Protein AF-0000000070208137 (afdb_homodimer)

Organism: Alternaria alternata (NCBI:txid5599)

Radius of gyration: 23.28 Å; Cα contacts (8 Å, |Δi|>4): 1307; chains: 2; bounding box: 56×71×52 Å

InterPro domains:
  IPR002347 Short-chain dehydrogenase/reductase SDR [PF00106] (5-204)
  IPR002347 Short-chain dehydrogenase/reductase SDR [PR00081] (5-22)
  IPR002347 Short-chain dehydrogenase/reductase SDR [PR00081] (77-88)
  IPR002347 Short-chain dehydrogenase/reductase SDR [PR00081] (140-15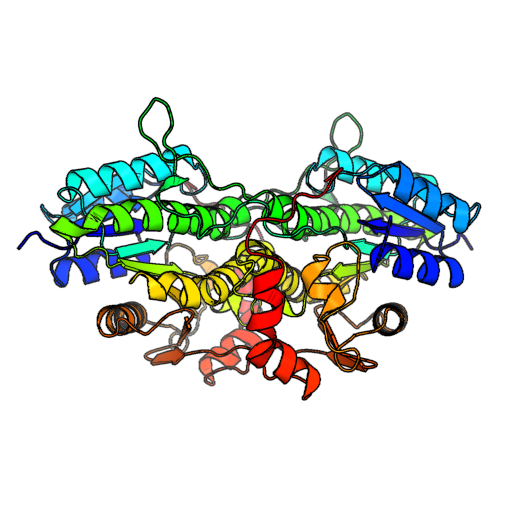6)
  IPR002347 Short-chain dehydrogenase/reductase SDR [PR00081] (166-185)
  IPR002347 Short-chain dehydrogenase/reductase SDR [PR00081] (187-204)
  IPR036291 NAD(P)-binding domain superfamily [SSF51735] (2-246)

Structure (mmCIF, N/CA/C/O backbone):
data_AF-0000000070208137-model_v1
#
loop_
_entity.id
_entity.type
_entity.pdbx_description
1 polymer 'NAD(P)-binding protein'
#
loop_
_atom_site.group_PDB
_atom_site.id
_atom_site.type_symbol
_atom_site.label_atom_id
_atom_site.label_alt_id
_atom_site.label_comp_id
_atom_site.label_asym_id
_atom_site.label_entity_id
_atom_site.label_seq_id
_atom_site.pdbx_PDB_ins_code
_atom_site.Cartn_x
_atom_site.Cartn_y
_atom_site.Cartn_z
_atom_site.occupancy
_atom_site.B_iso_or_equiv
_atom_site.auth_seq_id
_atom_site.auth_comp_id
_atom_site.auth_asym_id
_atom_site.auth_atom_id
_atom_site.pdbx_PDB_model_num
ATOM 1 N N . MET A 1 1 ? -4.75 -36.344 -17.438 1 59.44 1 MET A N 1
ATOM 2 C CA . MET A 1 1 ? -5.328 -35.094 -17 1 59.44 1 MET A CA 1
ATOM 3 C C . MET A 1 1 ? -4.43 -33.906 -17.375 1 59.44 1 MET A C 1
ATOM 5 O O . MET A 1 1 ? -3.211 -34.094 -17.5 1 59.44 1 MET A O 1
ATOM 9 N N . SER A 1 2 ? -5.094 -32.781 -17.875 1 86.31 2 SER A N 1
ATOM 10 C CA . SER A 1 2 ? -4.281 -31.703 -18.422 1 86.31 2 SER A CA 1
ATOM 11 C C . SER A 1 2 ? -3.369 -31.109 -17.359 1 86.31 2 SER A C 1
ATOM 13 O O . SER A 1 2 ? -3.68 -31.156 -16.172 1 86.31 2 SER A O 1
ATOM 15 N N . LYS A 1 3 ? -2.15 -30.859 -17.609 1 95.5 3 LYS A N 1
ATOM 16 C CA . LYS A 1 3 ? -1.151 -30.281 -16.719 1 95.5 3 LYS A CA 1
ATOM 17 C C . LYS A 1 3 ? -1.63 -28.953 -16.141 1 95.5 3 LYS A C 1
ATOM 19 O O . LYS A 1 3 ? -2.252 -28.156 -16.844 1 95.5 3 LYS A O 1
ATOM 24 N N . PRO A 1 4 ? -1.418 -28.812 -14.828 1 97.62 4 PRO A N 1
ATOM 25 C CA . PRO A 1 4 ? -1.749 -27.5 -14.273 1 97.62 4 PRO A CA 1
ATOM 26 C C . PRO A 1 4 ? -0.916 -26.375 -14.883 1 97.62 4 PRO A C 1
ATOM 28 O O . PRO A 1 4 ? 0.202 -26.609 -15.344 1 97.62 4 PRO A O 1
ATOM 31 N N . VAL A 1 5 ? -1.47 -25.156 -14.898 1 98.56 5 VAL A N 1
ATOM 32 C CA . VAL A 1 5 ? -0.863 -24.016 -15.586 1 98.56 5 VAL A CA 1
ATOM 33 C C . VAL A 1 5 ? -0.533 -22.922 -14.578 1 98.56 5 VAL A C 1
ATOM 35 O O . VAL A 1 5 ? -1.357 -22.578 -13.727 1 98.56 5 VAL A O 1
ATOM 38 N N . ALA A 1 6 ? 0.707 -22.375 -14.695 1 98.88 6 ALA A N 1
ATOM 39 C CA . ALA A 1 6 ? 1.165 -21.328 -13.781 1 98.88 6 ALA A CA 1
ATOM 40 C C . ALA A 1 6 ? 1.675 -20.109 -14.555 1 98.88 6 ALA A C 1
ATOM 42 O O . ALA A 1 6 ? 2.275 -20.25 -15.625 1 98.88 6 ALA A O 1
ATOM 43 N N . ILE A 1 7 ? 1.363 -18.938 -14.039 1 98.94 7 ILE A N 1
ATOM 44 C CA . ILE A 1 7 ? 1.983 -17.688 -14.453 1 98.94 7 ILE A CA 1
ATOM 45 C C . ILE A 1 7 ? 2.979 -17.234 -13.391 1 98.94 7 ILE A C 1
ATOM 47 O O . ILE A 1 7 ? 2.67 -17.234 -12.195 1 98.94 7 ILE A O 1
ATOM 51 N N . VAL A 1 8 ? 4.152 -16.891 -13.758 1 98.94 8 VAL A N 1
ATOM 52 C CA . VAL A 1 8 ? 5.121 -16.266 -12.875 1 98.94 8 VAL A CA 1
ATOM 53 C C . VAL A 1 8 ? 5.613 -14.953 -13.492 1 98.94 8 VAL A C 1
ATOM 55 O O . VAL A 1 8 ? 6.191 -14.961 -14.586 1 98.94 8 VAL A O 1
ATOM 58 N N . THR A 1 9 ? 5.355 -13.844 -12.859 1 98.81 9 THR A N 1
ATOM 59 C CA . THR A 1 9 ? 5.855 -12.562 -13.344 1 98.81 9 THR A CA 1
ATOM 60 C C . THR A 1 9 ? 7.234 -12.266 -12.758 1 98.81 9 THR A C 1
ATOM 62 O O . THR A 1 9 ? 7.562 -12.727 -11.664 1 98.81 9 THR A O 1
ATOM 65 N N . GLY A 1 10 ? 7.969 -11.398 -13.484 1 97.56 10 GLY A N 1
ATOM 66 C CA . GLY A 1 10 ? 9.352 -11.203 -13.086 1 97.56 10 GLY A CA 1
ATOM 67 C C . GLY A 1 10 ? 10.156 -12.492 -13.078 1 97.56 10 GLY A C 1
ATOM 68 O O . GLY A 1 10 ? 10.945 -12.734 -12.164 1 97.56 10 GLY A O 1
ATOM 69 N N . ALA A 1 11 ? 9.93 -13.336 -14.031 1 97.81 11 ALA A N 1
ATOM 70 C CA . ALA A 1 11 ? 10.453 -14.695 -13.992 1 97.81 11 ALA A CA 1
ATOM 71 C C . ALA A 1 11 ? 11.75 -14.812 -14.789 1 97.81 11 ALA A C 1
ATOM 73 O O . ALA A 1 11 ? 12.289 -15.906 -14.953 1 97.81 11 ALA A O 1
ATOM 74 N N . GLY A 1 12 ? 12.242 -13.695 -15.281 1 95.31 12 GLY A N 1
ATOM 75 C CA . GLY A 1 12 ? 13.469 -13.727 -16.062 1 95.31 12 GLY A CA 1
ATOM 76 C C . GLY A 1 12 ? 14.719 -13.859 -15.211 1 95.31 12 GLY A C 1
ATOM 77 O O . GLY A 1 12 ? 15.812 -14.047 -15.742 1 95.31 12 GLY A O 1
ATOM 78 N N . SER A 1 13 ? 14.586 -13.758 -13.906 1 91.88 13 SER A N 1
ATOM 79 C CA . SER A 1 13 ? 15.727 -13.859 -13.008 1 91.88 13 SER A CA 1
ATOM 80 C C . SER A 1 13 ? 15.273 -14.023 -11.562 1 91.88 13 SER A C 1
ATOM 82 O O . SER A 1 13 ? 14.07 -14.016 -11.273 1 91.88 13 SER A O 1
ATOM 84 N N . GLY A 1 14 ? 16.172 -14.383 -10.742 1 94.25 14 GLY A N 1
ATOM 85 C CA . GLY A 1 14 ? 15.984 -14.305 -9.297 1 94.25 14 GLY A CA 1
ATOM 86 C C . GLY A 1 14 ? 14.883 -15.219 -8.789 1 94.25 14 GLY A C 1
ATOM 87 O O . GLY A 1 14 ? 14.844 -16.406 -9.141 1 94.25 14 GLY A O 1
ATOM 88 N N . ILE A 1 15 ? 14.086 -14.656 -7.914 1 96.94 15 ILE A N 1
ATOM 89 C CA . ILE A 1 15 ? 13.031 -15.406 -7.234 1 96.94 15 ILE A CA 1
ATOM 90 C C . ILE A 1 15 ? 12.055 -15.961 -8.266 1 96.94 15 ILE A C 1
ATOM 92 O O . ILE A 1 15 ? 11.664 -17.125 -8.195 1 96.94 15 ILE A O 1
ATOM 96 N N . GLY A 1 16 ? 11.68 -15.125 -9.234 1 98.06 16 GLY A N 1
ATOM 97 C CA . GLY A 1 16 ? 10.742 -15.562 -10.258 1 98.06 16 GLY A CA 1
ATOM 98 C C . GLY A 1 16 ? 11.234 -16.75 -11.055 1 98.06 16 GLY A C 1
ATOM 99 O O . GLY A 1 16 ? 10.484 -17.703 -11.289 1 98.06 16 GLY A O 1
ATOM 100 N N . GLU A 1 17 ? 12.492 -16.672 -11.477 1 97.94 17 GLU A N 1
ATOM 101 C CA . GLU A 1 17 ? 13.078 -17.797 -12.211 1 97.94 17 GLU A CA 1
ATOM 102 C C . GLU A 1 17 ? 13.109 -19.062 -11.359 1 97.94 17 GLU A C 1
ATOM 104 O O . GLU A 1 17 ? 12.797 -20.156 -11.852 1 97.94 17 GLU A O 1
ATOM 109 N N . ALA A 1 18 ? 13.445 -18.922 -10.102 1 97.94 18 ALA A N 1
ATOM 110 C CA . ALA A 1 18 ? 13.5 -20.062 -9.188 1 97.94 18 ALA A CA 1
ATOM 111 C C . ALA A 1 18 ? 12.125 -20.703 -9.031 1 97.94 18 ALA A C 1
ATOM 113 O O . ALA A 1 18 ? 12 -21.938 -9.078 1 97.94 18 ALA A O 1
ATOM 114 N N . VAL A 1 19 ? 11.109 -19.922 -8.883 1 98.75 19 VAL A N 1
ATOM 115 C CA . VAL A 1 19 ? 9.758 -20.438 -8.688 1 98.75 19 VAL A CA 1
ATOM 116 C C . VAL A 1 19 ? 9.258 -21.078 -9.977 1 98.75 19 VAL A C 1
ATOM 118 O O . VAL A 1 19 ? 8.656 -22.156 -9.945 1 98.75 19 VAL A O 1
ATOM 121 N N . ALA A 1 20 ? 9.516 -20.422 -11.102 1 98.81 20 ALA A N 1
ATOM 122 C CA . ALA A 1 20 ? 9.125 -21 -12.391 1 98.81 20 ALA A CA 1
ATOM 123 C C . ALA A 1 20 ? 9.75 -22.375 -12.586 1 98.81 20 ALA A C 1
ATOM 125 O O . ALA A 1 20 ? 9.07 -23.328 -12.977 1 98.81 20 ALA A O 1
ATOM 126 N N . THR A 1 21 ? 11.008 -22.469 -12.32 1 98.75 21 THR A N 1
ATOM 127 C CA . THR A 1 21 ? 11.734 -23.719 -12.445 1 98.75 21 THR A CA 1
ATOM 128 C C . THR A 1 21 ? 11.156 -24.781 -11.508 1 98.75 21 THR A C 1
ATOM 130 O O . THR A 1 21 ? 10.969 -25.922 -11.906 1 98.75 21 THR A O 1
ATOM 133 N N . HIS A 1 22 ? 10.891 -24.375 -10.289 1 98.81 22 HIS A N 1
ATOM 134 C CA . HIS A 1 22 ? 10.344 -25.281 -9.281 1 98.81 22 HIS A CA 1
ATOM 135 C C . HIS A 1 22 ? 8.977 -25.812 -9.711 1 98.81 22 HIS A C 1
ATOM 137 O O . HIS A 1 22 ? 8.727 -27.016 -9.648 1 98.81 22 HIS A O 1
ATOM 143 N N . LEU A 1 23 ? 8.086 -24.938 -10.172 1 98.81 23 LEU A N 1
ATOM 144 C CA . LEU A 1 23 ? 6.754 -25.328 -10.609 1 98.81 23 LEU A CA 1
ATOM 145 C C . LEU A 1 23 ? 6.836 -26.266 -11.82 1 98.81 23 LEU A C 1
ATOM 147 O O . LEU A 1 23 ? 6.086 -27.234 -11.914 1 98.81 23 LEU A O 1
ATOM 151 N N . TYR A 1 24 ? 7.723 -25.953 -12.758 1 98.75 24 TYR A N 1
ATOM 152 C CA . TYR A 1 24 ? 7.934 -26.812 -13.914 1 98.75 24 TYR A CA 1
ATOM 153 C C . TYR A 1 24 ? 8.32 -28.219 -13.477 1 98.75 24 TYR A C 1
ATOM 155 O O . TYR A 1 24 ? 7.789 -29.203 -14 1 98.75 24 TYR A O 1
ATOM 163 N N . SER A 1 25 ? 9.188 -28.297 -12.523 1 98.44 25 SER A N 1
ATOM 164 C CA . SER A 1 25 ? 9.641 -29.594 -12.016 1 98.44 25 SER A CA 1
ATOM 165 C C . SER A 1 25 ? 8.5 -30.359 -11.359 1 98.44 25 SER A C 1
ATOM 167 O O . SER A 1 25 ? 8.562 -31.578 -11.234 1 98.44 25 SER A O 1
ATOM 169 N N . LYS A 1 26 ? 7.488 -29.719 -10.977 1 98.06 26 LYS A N 1
ATOM 170 C CA . LYS A 1 26 ? 6.34 -30.328 -10.32 1 98.06 26 LYS A CA 1
ATOM 171 C C . LYS A 1 26 ? 5.25 -30.672 -11.328 1 98.06 26 LYS A C 1
ATOM 173 O O . LYS A 1 26 ? 4.16 -31.109 -10.953 1 98.06 26 LYS A O 1
ATOM 178 N N . GLY A 1 27 ? 5.559 -30.359 -12.602 1 97.88 27 GLY A N 1
ATOM 179 C CA . GLY A 1 27 ? 4.664 -30.828 -13.648 1 97.88 27 GLY A CA 1
ATOM 180 C C . GLY A 1 27 ? 3.77 -29.734 -14.195 1 97.88 27 GLY A C 1
ATOM 181 O O . GLY A 1 27 ? 2.846 -30 -14.969 1 97.88 27 GLY A O 1
ATOM 182 N N . TYR A 1 28 ? 4 -28.5 -13.82 1 98.5 28 TYR A N 1
ATOM 183 C CA . TYR A 1 28 ? 3.193 -27.391 -14.328 1 98.5 28 TYR A CA 1
ATOM 184 C C . TYR A 1 28 ? 3.625 -27.016 -15.742 1 98.5 28 TYR A C 1
ATOM 186 O O . TYR A 1 28 ? 4.809 -27.109 -16.078 1 98.5 28 TYR A O 1
ATOM 194 N N . LYS A 1 29 ? 2.662 -26.594 -16.547 1 98.56 29 LYS A N 1
ATOM 195 C CA . LYS A 1 29 ? 2.967 -25.641 -17.609 1 98.56 29 LYS A CA 1
ATOM 196 C C . LYS A 1 29 ? 3.195 -24.234 -17.062 1 98.56 29 LYS A C 1
ATOM 198 O O . LYS A 1 29 ? 2.42 -23.766 -16.219 1 98.56 29 LYS A O 1
ATOM 203 N N . VAL A 1 30 ? 4.262 -23.625 -17.5 1 98.88 30 VAL A N 1
ATOM 204 C CA . VAL A 1 30 ? 4.613 -22.359 -16.844 1 98.88 30 VAL A CA 1
ATOM 205 C C . VAL A 1 30 ? 4.758 -21.266 -17.891 1 98.88 30 VAL A C 1
ATOM 207 O O . VAL A 1 30 ? 5.449 -21.438 -18.891 1 98.88 30 VAL A O 1
ATOM 210 N N . VAL A 1 31 ? 4.078 -20.141 -17.703 1 98.94 31 VAL A N 1
ATOM 211 C CA . VAL A 1 31 ? 4.285 -18.938 -18.516 1 98.94 31 VAL A CA 1
ATOM 212 C C . VAL A 1 31 ? 5.27 -18 -17.797 1 98.94 31 VAL A C 1
ATOM 214 O O . VAL A 1 31 ? 4.984 -17.5 -16.719 1 98.94 31 VAL A O 1
ATOM 217 N N . ILE A 1 32 ? 6.391 -17.797 -18.453 1 98.81 32 ILE A N 1
ATOM 218 C CA . ILE A 1 32 ? 7.414 -16.875 -18 1 98.81 32 ILE A CA 1
ATOM 219 C C . ILE A 1 32 ? 7.066 -15.453 -18.453 1 98.81 32 ILE A C 1
ATOM 221 O O . ILE A 1 32 ? 7.129 -15.141 -19.641 1 98.81 32 ILE A O 1
ATOM 225 N N . ALA A 1 33 ? 6.699 -14.625 -17.531 1 98.81 33 ALA A N 1
ATOM 226 C CA . ALA A 1 33 ? 6.367 -13.234 -17.844 1 98.81 33 ALA A CA 1
ATOM 227 C C . ALA A 1 33 ? 7.434 -12.281 -17.312 1 98.81 33 ALA A C 1
ATOM 229 O O . ALA A 1 33 ? 7.785 -12.328 -16.125 1 98.81 33 ALA A O 1
ATOM 230 N N . ASP A 1 34 ? 7.93 -11.453 -18.109 1 97.62 34 ASP A N 1
ATOM 231 C CA . ASP A 1 34 ? 8.969 -10.492 -17.75 1 97.62 34 ASP A CA 1
ATOM 232 C C . ASP A 1 34 ? 9 -9.328 -18.719 1 97.62 34 ASP A C 1
ATOM 234 O O . ASP A 1 34 ? 8.5 -9.438 -19.844 1 97.62 34 ASP A O 1
ATOM 238 N N . LEU A 1 35 ? 9.539 -8.281 -18.234 1 96.06 35 LEU A N 1
ATOM 239 C CA . LEU A 1 35 ? 9.688 -7.109 -19.094 1 96.06 35 LEU A CA 1
ATOM 240 C C . LEU A 1 35 ? 10.797 -7.316 -20.125 1 96.06 35 LEU A C 1
ATOM 242 O O . LEU A 1 35 ? 10.711 -6.84 -21.25 1 96.06 35 LEU A O 1
ATOM 246 N N . ASN A 1 36 ? 11.836 -7.977 -19.719 1 95.12 36 ASN A N 1
ATOM 247 C CA . ASN A 1 36 ? 13.008 -8.188 -20.562 1 95.12 36 ASN A CA 1
ATOM 248 C C . ASN A 1 36 ? 12.867 -9.453 -21.406 1 95.12 36 ASN A C 1
ATOM 250 O O . ASN A 1 36 ? 12.891 -10.562 -20.875 1 95.12 36 ASN A O 1
ATOM 254 N N . PRO A 1 37 ? 12.781 -9.25 -22.688 1 96.75 37 PRO A N 1
ATOM 255 C CA . PRO A 1 37 ? 12.562 -10.43 -23.531 1 96.75 37 PRO A CA 1
ATOM 256 C C . PRO A 1 37 ? 13.758 -11.391 -23.531 1 96.75 37 PRO A C 1
ATOM 258 O O . PRO A 1 37 ? 13.578 -12.609 -23.562 1 96.75 37 PRO A O 1
ATOM 261 N N . SER A 1 38 ? 14.953 -10.883 -23.453 1 96.94 38 SER A N 1
ATOM 262 C CA . SER A 1 38 ? 16.141 -11.734 -23.5 1 96.94 38 SER A CA 1
ATOM 263 C C . SER A 1 38 ? 16.188 -12.68 -22.312 1 96.94 38 SER A C 1
ATOM 265 O O . SER A 1 38 ? 16.359 -13.891 -22.469 1 96.94 38 SER A O 1
ATOM 267 N N . SER A 1 39 ? 16 -12.18 -21.141 1 95.69 39 SER A N 1
ATOM 268 C CA . SER A 1 39 ? 16.047 -13 -19.938 1 95.69 39 SER A CA 1
ATOM 269 C C . SER A 1 39 ? 14.859 -13.945 -19.859 1 95.69 39 SER A C 1
ATOM 271 O O . SER A 1 39 ? 15.008 -15.117 -19.484 1 95.69 39 SER A O 1
ATOM 273 N N . GLY A 1 40 ? 13.703 -13.484 -20.25 1 97.5 40 GLY A N 1
ATOM 274 C CA . GLY A 1 40 ? 12.508 -14.312 -20.219 1 97.5 40 GLY A CA 1
ATOM 275 C C . GLY A 1 40 ? 12.57 -15.484 -21.188 1 97.5 40 GLY A C 1
ATOM 276 O O . GLY A 1 40 ? 12.219 -16.609 -20.812 1 97.5 40 GLY A O 1
ATOM 277 N N . GLU A 1 41 ? 13.023 -15.211 -22.391 1 98.06 41 GLU A N 1
ATOM 278 C CA . GLU A 1 41 ? 13.148 -16.266 -23.391 1 98.06 41 GLU A CA 1
ATOM 279 C C . GLU A 1 41 ? 14.188 -17.297 -22.984 1 98.06 41 GLU A C 1
ATOM 281 O O . GLU A 1 41 ? 14 -18.5 -23.203 1 98.06 41 GLU A O 1
ATOM 286 N N . ARG A 1 42 ? 15.25 -16.812 -22.406 1 98 42 ARG A N 1
ATOM 287 C CA . ARG A 1 42 ? 16.281 -17.719 -21.906 1 98 42 ARG A CA 1
ATOM 288 C C . ARG A 1 42 ? 15.703 -18.703 -20.891 1 98 42 ARG A C 1
ATOM 290 O O . ARG A 1 42 ? 15.938 -19.906 -20.984 1 98 42 ARG A O 1
ATOM 297 N N . VAL A 1 43 ? 14.938 -18.203 -19.953 1 98.31 43 VAL A N 1
ATOM 298 C CA . VAL A 1 43 ? 14.367 -19.047 -18.906 1 98.31 43 VAL A CA 1
ATOM 299 C C . VAL A 1 43 ? 13.375 -20.031 -19.516 1 98.31 43 VAL A C 1
ATOM 301 O O . VAL A 1 43 ? 13.414 -21.219 -19.219 1 98.31 43 VAL A O 1
ATOM 304 N N . ALA A 1 44 ? 12.477 -19.578 -20.375 1 98.56 44 ALA A N 1
ATOM 305 C CA . ALA A 1 44 ? 11.492 -20.453 -21 1 98.56 44 ALA A CA 1
ATOM 306 C C . ALA A 1 44 ? 12.172 -21.562 -21.781 1 98.56 44 ALA A C 1
ATOM 308 O O . ALA A 1 44 ? 11.789 -22.734 -21.688 1 98.56 44 ALA A O 1
ATOM 309 N N . ALA A 1 45 ? 13.195 -21.219 -22.531 1 98.25 45 ALA A N 1
ATOM 310 C CA . ALA A 1 45 ? 13.922 -22.188 -23.344 1 98.25 45 ALA A CA 1
ATOM 311 C C . ALA A 1 45 ? 14.617 -23.234 -22.469 1 98.25 45 ALA A C 1
ATOM 313 O O . ALA A 1 45 ? 14.68 -24.406 -22.828 1 98.25 45 ALA A O 1
ATOM 314 N N . SER A 1 46 ? 15.086 -22.781 -21.359 1 98.31 46 SER A N 1
ATOM 315 C CA . SER A 1 46 ? 15.828 -23.672 -20.484 1 98.31 46 SER A CA 1
ATOM 316 C C . SER A 1 46 ? 14.898 -24.688 -19.812 1 98.31 46 SER A C 1
ATOM 318 O O . SER A 1 46 ? 15.336 -25.766 -19.438 1 98.31 46 SER A O 1
ATOM 320 N N . LEU A 1 47 ? 13.695 -24.422 -19.562 1 98.06 47 LEU A N 1
ATOM 321 C CA . LEU A 1 47 ? 12.75 -25.312 -18.891 1 98.06 47 LEU A CA 1
ATOM 322 C C . LEU A 1 47 ? 12.242 -26.391 -19.844 1 98.06 47 LEU A C 1
ATOM 324 O O . LEU A 1 47 ? 12.242 -27.578 -19.5 1 98.06 47 LEU A O 1
ATOM 328 N N . GLY A 1 48 ? 11.789 -25.969 -21.094 1 97 48 GLY A N 1
ATOM 329 C CA . GLY A 1 48 ? 11.344 -26.969 -22.047 1 97 48 GLY A CA 1
ATOM 330 C C . GLY A 1 48 ? 10.016 -26.625 -22.688 1 97 48 GLY A C 1
ATOM 331 O O . GLY A 1 48 ? 9.578 -25.469 -22.656 1 97 48 GLY A O 1
ATOM 332 N N . PRO A 1 49 ? 9.336 -27.562 -23.266 1 96.44 49 PRO A N 1
ATOM 333 C CA . PRO A 1 49 ? 8.195 -27.328 -24.156 1 96.44 49 PRO A CA 1
ATOM 334 C C . PRO A 1 49 ? 6.949 -26.859 -23.391 1 96.44 49 PRO A C 1
ATOM 336 O O . PRO A 1 49 ? 6.047 -26.266 -23.984 1 96.44 49 PRO A O 1
ATOM 339 N N . ASP A 1 50 ? 6.953 -27.203 -22.094 1 97.94 50 ASP A N 1
ATOM 340 C CA . ASP A 1 50 ? 5.793 -26.812 -21.312 1 97.94 50 ASP A CA 1
ATOM 341 C C . ASP A 1 50 ? 6.016 -25.453 -20.656 1 97.94 50 ASP A C 1
ATOM 343 O O . ASP A 1 50 ? 5.383 -25.141 -19.641 1 97.94 50 ASP A O 1
ATOM 347 N N . ALA A 1 51 ? 6.945 -24.688 -21.188 1 98.75 51 ALA A N 1
ATOM 348 C CA . ALA A 1 51 ? 7.184 -23.312 -20.75 1 98.75 51 ALA A CA 1
ATOM 349 C C . ALA A 1 51 ? 7.188 -22.359 -21.938 1 98.75 51 ALA A C 1
ATOM 351 O O . ALA A 1 51 ? 7.754 -22.656 -23 1 98.75 51 ALA A O 1
ATOM 352 N N . ILE A 1 52 ? 6.496 -21.219 -21.797 1 98.75 52 ILE A N 1
ATOM 353 C CA . ILE A 1 52 ? 6.527 -20.203 -22.828 1 98.75 52 ILE A CA 1
ATOM 354 C C . ILE A 1 52 ? 6.824 -18.844 -22.219 1 98.75 52 ILE A C 1
ATOM 356 O O . ILE A 1 52 ? 6.621 -18.641 -21.016 1 98.75 52 ILE A O 1
ATOM 360 N N . PHE A 1 53 ? 7.367 -17.984 -23.016 1 98.75 53 PHE A N 1
ATOM 361 C CA . PHE A 1 53 ? 7.633 -16.609 -22.594 1 98.75 53 PHE A CA 1
ATOM 362 C C . PHE A 1 53 ? 6.559 -15.664 -23.125 1 98.75 53 PHE A C 1
ATOM 364 O O . PHE A 1 53 ? 6.09 -15.82 -24.25 1 98.75 53 PHE A O 1
ATOM 371 N N . HIS A 1 54 ? 6.121 -14.773 -22.344 1 98.81 54 HIS A N 1
ATOM 372 C CA . HIS A 1 54 ? 5.254 -13.664 -22.719 1 98.81 54 HIS A CA 1
ATOM 373 C C . HIS A 1 54 ? 5.773 -12.344 -22.156 1 98.81 54 HIS A C 1
ATOM 375 O O . HIS A 1 54 ? 5.836 -12.164 -20.938 1 98.81 54 HIS A O 1
ATOM 381 N N . GLN A 1 55 ? 6.23 -11.438 -23.016 1 98.69 55 GLN A N 1
ATOM 382 C CA . GLN A 1 55 ? 6.695 -10.141 -22.547 1 98.69 55 GLN A CA 1
ATOM 383 C C . GLN A 1 55 ? 5.566 -9.359 -21.875 1 98.69 55 GLN A C 1
ATOM 385 O O . GLN A 1 55 ? 4.496 -9.172 -22.453 1 98.69 55 GLN A O 1
ATOM 390 N N . THR A 1 56 ? 5.848 -8.938 -20.656 1 98.5 56 THR A N 1
ATOM 391 C CA . THR A 1 56 ? 4.781 -8.312 -19.891 1 98.5 56 THR A CA 1
ATOM 392 C C . THR A 1 56 ? 5.316 -7.137 -19.078 1 98.5 56 THR A C 1
ATOM 394 O O . THR A 1 56 ? 6.336 -7.258 -18.391 1 98.5 56 THR A O 1
ATOM 397 N N . ASP A 1 57 ? 4.711 -6.012 -19.203 1 98.5 57 ASP A N 1
ATOM 398 C CA . ASP A 1 57 ? 4.809 -4.902 -18.25 1 98.5 57 ASP A CA 1
ATOM 399 C C . ASP A 1 57 ? 3.641 -4.914 -17.266 1 98.5 57 ASP A C 1
ATOM 401 O O . ASP A 1 57 ? 2.529 -4.508 -17.609 1 98.5 57 ASP A O 1
ATOM 405 N N . VAL A 1 58 ? 3.914 -5.332 -16.031 1 98.25 58 VAL A N 1
ATOM 406 C CA . VAL A 1 58 ? 2.824 -5.547 -15.086 1 98.25 58 VAL A CA 1
ATOM 407 C C . VAL A 1 58 ? 2.219 -4.207 -14.688 1 98.25 58 VAL A C 1
ATOM 409 O O . VAL A 1 58 ? 1.133 -4.16 -14.102 1 98.25 58 VAL A O 1
ATOM 412 N N . SER A 1 59 ? 2.916 -3.074 -14.961 1 97.75 59 SER A N 1
ATOM 413 C CA . SER A 1 59 ? 2.35 -1.762 -14.672 1 97.75 59 SER A CA 1
ATOM 414 C C . SER A 1 59 ? 1.347 -1.345 -15.742 1 97.75 59 SER A C 1
ATOM 416 O O . SER A 1 59 ? 0.626 -0.359 -15.578 1 97.75 59 SER A O 1
ATOM 418 N N . SER A 1 60 ? 1.322 -2 -16.875 1 98.5 60 SER A N 1
ATOM 419 C CA . SER A 1 60 ? 0.315 -1.828 -17.906 1 98.5 60 SER A CA 1
ATOM 420 C C . SER A 1 60 ? -0.799 -2.861 -17.781 1 98.5 60 SER A C 1
ATOM 422 O O . SER A 1 60 ? -0.571 -4.055 -17.969 1 98.5 60 SER A O 1
ATOM 424 N N . TYR A 1 61 ? -1.995 -2.4 -17.547 1 98.44 61 TYR A N 1
ATOM 425 C CA . TYR A 1 61 ? -3.098 -3.338 -17.391 1 98.44 61 TYR A CA 1
ATOM 426 C C . TYR A 1 61 ? -3.32 -4.152 -18.656 1 98.44 61 TYR A C 1
ATOM 428 O O . TYR A 1 61 ? -3.543 -5.363 -18.594 1 98.44 61 TYR A O 1
ATOM 436 N N . LYS A 1 62 ? -3.303 -3.471 -19.75 1 98.44 62 LYS A N 1
ATOM 437 C CA . LYS A 1 62 ? -3.508 -4.172 -21 1 98.44 62 LYS A CA 1
ATOM 438 C C . LYS A 1 62 ? -2.473 -5.277 -21.188 1 98.44 62 LYS A C 1
ATOM 440 O O . LYS A 1 62 ? -2.811 -6.391 -21.609 1 98.44 62 LYS A O 1
ATOM 445 N N . SER A 1 63 ? -1.214 -4.977 -20.891 1 98.69 63 SER A N 1
ATOM 446 C CA . SER A 1 63 ? -0.143 -5.961 -21 1 98.69 63 SER A CA 1
ATOM 447 C C . SER A 1 63 ? -0.413 -7.168 -20.109 1 98.69 63 SER A C 1
ATOM 449 O O . SER A 1 63 ? -0.242 -8.312 -20.531 1 98.69 63 SER A O 1
ATOM 451 N N . GLN A 1 64 ? -0.903 -7.008 -18.953 1 98.56 64 GLN A N 1
ATOM 452 C CA . GLN A 1 64 ? -1.189 -8.086 -18.016 1 98.56 64 GLN A CA 1
ATOM 453 C C . GLN A 1 64 ? -2.408 -8.891 -18.469 1 98.56 64 GLN A C 1
ATOM 455 O O . GLN A 1 64 ? -2.418 -10.117 -18.359 1 98.56 64 GLN A O 1
ATOM 460 N N . ALA A 1 65 ? -3.424 -8.117 -18.859 1 98.81 65 ALA A N 1
ATOM 461 C CA . ALA A 1 65 ? -4.629 -8.797 -19.328 1 98.81 65 ALA A CA 1
ATOM 462 C C . ALA A 1 65 ? -4.312 -9.75 -20.469 1 98.81 65 ALA A C 1
ATOM 464 O O . ALA A 1 65 ? -4.84 -10.859 -20.531 1 98.81 65 ALA A O 1
ATOM 465 N N . GLN A 1 66 ? -3.463 -9.328 -21.344 1 98.81 66 GLN A N 1
ATOM 466 C CA . GLN A 1 66 ? -3.047 -10.172 -22.469 1 98.81 66 GLN A CA 1
ATOM 467 C C . GLN A 1 66 ? -2.27 -11.391 -21.984 1 98.81 66 GLN A C 1
ATOM 469 O O . GLN A 1 66 ? -2.428 -12.484 -22.516 1 98.81 66 GLN A O 1
ATOM 474 N N . LEU A 1 67 ? -1.423 -11.203 -21.016 1 98.88 67 LEU A N 1
ATOM 475 C CA . LEU A 1 67 ? -0.676 -12.305 -20.406 1 98.88 67 LEU A CA 1
ATOM 476 C C . LEU A 1 67 ? -1.62 -13.383 -19.875 1 98.88 67 LEU A C 1
ATOM 478 O O . LEU A 1 67 ? -1.455 -14.562 -20.188 1 98.88 67 LEU A O 1
ATOM 482 N N . PHE A 1 68 ? -2.609 -12.992 -19.094 1 98.88 68 PHE A N 1
ATOM 483 C CA . PHE A 1 68 ? -3.514 -13.945 -18.453 1 98.88 68 PHE A CA 1
ATOM 484 C C . PHE A 1 68 ? -4.375 -14.656 -19.5 1 98.88 68 PHE A C 1
ATOM 486 O O . PHE A 1 68 ? -4.609 -15.859 -19.391 1 98.88 68 PHE A O 1
ATOM 493 N N . LYS A 1 69 ? -4.844 -13.867 -20.453 1 98.75 69 LYS A N 1
ATOM 494 C CA . LYS A 1 69 ? -5.629 -14.477 -21.531 1 98.75 69 LYS A CA 1
ATOM 495 C C . LYS A 1 69 ? -4.812 -15.531 -22.266 1 98.75 69 LYS A C 1
ATOM 497 O O . LYS A 1 69 ? -5.289 -16.656 -22.484 1 98.75 69 LYS A O 1
ATOM 502 N N . ARG A 1 70 ? -3.607 -15.18 -22.641 1 98.69 70 ARG A N 1
ATOM 503 C CA . ARG A 1 70 ? -2.748 -16.109 -23.359 1 98.69 70 ARG A CA 1
ATOM 504 C C . ARG A 1 70 ? -2.457 -17.359 -22.516 1 98.69 70 ARG A C 1
ATOM 506 O O . ARG A 1 70 ? -2.508 -18.484 -23.016 1 98.69 70 ARG A O 1
ATOM 513 N N . ALA A 1 71 ? -2.119 -17.156 -21.281 1 98.75 71 ALA A N 1
ATOM 514 C CA . ALA A 1 71 ? -1.819 -18.266 -20.391 1 98.75 71 ALA A CA 1
ATOM 515 C C . ALA A 1 71 ? -3.002 -19.234 -20.297 1 98.75 71 ALA A C 1
ATOM 517 O O . ALA A 1 71 ? -2.828 -20.453 -20.391 1 98.75 71 ALA A O 1
ATOM 518 N N . TYR A 1 72 ? -4.18 -18.656 -20.125 1 98.12 72 TYR A N 1
ATOM 519 C CA . TYR A 1 72 ? -5.41 -19.422 -20 1 98.12 72 TYR A CA 1
ATOM 520 C C . TYR A 1 72 ? -5.664 -20.25 -21.25 1 98.12 72 TYR A C 1
ATOM 522 O O . TYR A 1 72 ? -5.891 -21.469 -21.172 1 98.12 72 TYR A O 1
ATOM 530 N N . GLU A 1 73 ? -5.566 -19.625 -22.406 1 97.69 73 GLU A N 1
ATOM 531 C CA . GLU A 1 73 ? -5.82 -20.297 -23.688 1 97.69 73 GLU A CA 1
ATOM 532 C C . GLU A 1 73 ? -4.742 -21.328 -23.984 1 97.69 73 GLU A C 1
ATOM 534 O O . GLU A 1 73 ? -5.047 -22.469 -24.344 1 97.69 73 GLU A O 1
ATOM 539 N N . TRP A 1 74 ? -3.51 -20.922 -23.766 1 97.81 74 TRP A N 1
ATOM 540 C CA . TRP A 1 74 ? -2.389 -21.828 -24 1 97.81 74 TRP A CA 1
ATOM 541 C C . TRP A 1 74 ? -2.451 -23.031 -23.078 1 97.81 74 TRP A C 1
ATOM 543 O O . TRP A 1 74 ? -2.057 -24.141 -23.453 1 97.81 74 TRP A O 1
ATOM 553 N N . GLY A 1 75 ? -2.955 -22.844 -21.875 1 96.75 75 GLY A N 1
ATOM 554 C CA . GLY A 1 75 ? -3.016 -23.891 -20.859 1 96.75 75 GLY A CA 1
ATOM 555 C C . GLY A 1 75 ? -4.203 -24.812 -21.031 1 96.75 75 GLY A C 1
ATOM 556 O O . GLY A 1 75 ? -4.441 -25.688 -20.188 1 96.75 75 GLY A O 1
ATOM 557 N N . GLY A 1 76 ? -4.988 -24.672 -22.125 1 95.81 76 GLY A N 1
ATOM 558 C CA . GLY A 1 76 ? -6.172 -25.5 -22.312 1 95.81 76 GLY A CA 1
ATOM 559 C C . GLY A 1 76 ? -7.371 -25.016 -21.531 1 95.81 76 GLY A C 1
ATOM 560 O O . GLY A 1 76 ? -8.102 -25.812 -20.938 1 95.81 76 GLY A O 1
ATOM 561 N N . ASN A 1 77 ? -7.496 -23.703 -21.469 1 96 77 ASN A N 1
ATOM 562 C CA . ASN A 1 77 ? -8.594 -23.031 -20.766 1 96 77 ASN A CA 1
ATOM 563 C C . ASN A 1 77 ? -8.594 -23.359 -19.281 1 96 77 ASN A C 1
ATOM 565 O O . ASN A 1 77 ? -9.625 -23.75 -18.719 1 96 77 ASN A O 1
ATOM 569 N N . ARG A 1 78 ? -7.32 -23.188 -18.781 1 96.25 78 ARG A N 1
ATOM 570 C CA . ARG A 1 78 ? -7.137 -23.422 -17.344 1 96.25 78 ARG A CA 1
ATOM 571 C C . ARG A 1 78 ? -6.035 -22.531 -16.781 1 96.25 78 ARG A C 1
ATOM 573 O O . ARG A 1 78 ? -5.102 -22.172 -17.5 1 96.25 78 ARG A O 1
ATOM 580 N N . LEU A 1 79 ? -6.195 -22.188 -15.609 1 98.19 79 LEU A N 1
ATOM 581 C CA . LEU A 1 79 ? -5.195 -21.484 -14.812 1 98.19 79 LEU A CA 1
ATOM 582 C C . LEU A 1 79 ? -5.262 -21.922 -13.352 1 98.19 79 LEU A C 1
ATOM 584 O O . LEU A 1 79 ? -6.336 -21.906 -12.75 1 98.19 79 LEU A O 1
ATOM 588 N N . ASP A 1 80 ? -4.039 -22.297 -12.773 1 98.25 80 ASP A N 1
ATOM 589 C CA . ASP A 1 80 ? -4.062 -22.938 -11.469 1 98.25 80 ASP A CA 1
ATOM 590 C C . ASP A 1 80 ? -3.211 -22.172 -10.461 1 98.25 80 ASP A C 1
ATOM 592 O O . ASP A 1 80 ? -3.4 -22.312 -9.25 1 98.25 80 ASP A O 1
ATOM 596 N N . PHE A 1 81 ? -2.223 -21.453 -10.961 1 98.81 81 PHE A N 1
ATOM 597 C CA . PHE A 1 81 ? -1.259 -20.812 -10.07 1 98.81 81 PHE A CA 1
ATOM 598 C C . PHE A 1 81 ? -0.768 -19.484 -10.664 1 98.81 81 PHE A C 1
ATOM 600 O O . PHE A 1 81 ? -0.552 -19.391 -11.875 1 98.81 81 PHE A O 1
ATOM 607 N N . CYS A 1 82 ? -0.684 -18.484 -9.883 1 98.94 82 CYS A N 1
ATOM 608 C CA . CYS A 1 82 ? -0.068 -17.219 -10.273 1 98.94 82 CYS A CA 1
ATOM 609 C C . CYS A 1 82 ? 0.881 -16.719 -9.195 1 98.94 82 CYS A C 1
ATOM 611 O O . CYS A 1 82 ? 0.483 -16.547 -8.039 1 98.94 82 CYS A O 1
ATOM 613 N N . HIS A 1 83 ? 2.102 -16.562 -9.555 1 98.94 83 HIS A N 1
ATOM 614 C CA . HIS A 1 83 ? 3.066 -15.883 -8.703 1 98.94 83 HIS A CA 1
ATOM 615 C C . HIS A 1 83 ? 3.309 -14.453 -9.172 1 98.94 83 HIS A C 1
ATOM 617 O O . HIS A 1 83 ? 4.086 -14.227 -10.102 1 98.94 83 HIS A O 1
ATOM 623 N N . ALA A 1 84 ? 2.648 -13.523 -8.523 1 98.88 84 ALA A N 1
ATOM 624 C CA . ALA A 1 84 ? 2.895 -12.102 -8.766 1 98.88 84 ALA A CA 1
ATOM 625 C C . ALA A 1 84 ? 4.191 -11.648 -8.102 1 98.88 84 ALA A C 1
ATOM 627 O O . ALA A 1 84 ? 4.18 -11.172 -6.961 1 98.88 84 ALA A O 1
ATOM 628 N N . ASN A 1 85 ? 5.27 -11.719 -8.852 1 98.5 85 ASN A N 1
ATOM 629 C CA . ASN A 1 85 ? 6.605 -11.578 -8.273 1 98.5 85 ASN A CA 1
ATOM 630 C C . ASN A 1 85 ? 7.312 -10.336 -8.805 1 98.5 85 ASN A C 1
ATOM 632 O O . ASN A 1 85 ? 8.242 -9.828 -8.172 1 98.5 85 ASN A O 1
ATOM 636 N N . ALA A 1 86 ? 6.914 -9.836 -9.961 1 96.94 86 ALA A N 1
ATOM 637 C CA . ALA A 1 86 ? 7.578 -8.672 -10.539 1 96.94 86 ALA A CA 1
ATOM 638 C C . ALA A 1 86 ? 7.605 -7.512 -9.555 1 96.94 86 ALA A C 1
ATOM 640 O O . ALA A 1 86 ? 6.613 -7.25 -8.867 1 96.94 86 ALA A O 1
ATOM 641 N N . GLY A 1 87 ? 8.68 -6.875 -9.438 1 94.75 87 GLY A N 1
ATOM 642 C CA . GLY A 1 87 ? 8.844 -5.746 -8.531 1 94.75 87 GLY A CA 1
ATOM 643 C C . GLY A 1 87 ? 10.062 -4.906 -8.844 1 94.75 87 GLY A C 1
ATOM 644 O O . GLY A 1 87 ? 11 -5.375 -9.492 1 94.75 87 GLY A O 1
ATOM 645 N N . ILE A 1 88 ? 10.039 -3.686 -8.391 1 93.88 88 ILE A N 1
ATOM 646 C CA . ILE A 1 88 ? 11.164 -2.773 -8.57 1 93.88 88 ILE A CA 1
ATOM 647 C C . ILE A 1 88 ? 11.367 -1.957 -7.297 1 93.88 88 ILE A C 1
ATOM 649 O O . ILE A 1 88 ? 10.484 -1.896 -6.441 1 93.88 88 ILE A O 1
ATOM 653 N N . ASP A 1 89 ? 12.586 -1.382 -7.188 1 93.88 89 ASP A N 1
ATOM 654 C CA . ASP A 1 89 ? 12.867 -0.433 -6.113 1 93.88 89 ASP A CA 1
ATOM 655 C C . ASP A 1 89 ? 12.352 0.96 -6.465 1 93.88 89 ASP A C 1
ATOM 657 O O . ASP A 1 89 ? 11.719 1.15 -7.504 1 93.88 89 ASP A O 1
ATOM 661 N N . ASP A 1 90 ? 12.547 1.873 -5.516 1 94.69 90 ASP A N 1
ATOM 662 C CA . ASP A 1 90 ? 12.117 3.246 -5.762 1 94.69 90 ASP A CA 1
ATOM 663 C C . ASP A 1 90 ? 12.805 3.822 -6.996 1 94.69 90 ASP A C 1
ATOM 665 O O . ASP A 1 90 ? 14.016 3.672 -7.172 1 94.69 90 ASP A O 1
ATOM 669 N N . ARG A 1 91 ? 12.008 4.461 -7.832 1 94 91 ARG A N 1
ATOM 670 C CA . ARG A 1 91 ? 12.547 5.031 -9.062 1 94 91 ARG A CA 1
ATOM 671 C C . ARG A 1 91 ? 12.922 6.496 -8.875 1 94 91 ARG A C 1
ATOM 673 O O . ARG A 1 91 ? 13.602 7.086 -9.719 1 94 91 ARG A O 1
ATOM 680 N N . GLN A 1 92 ? 12.445 7.066 -7.883 1 95.31 92 GLN A N 1
ATOM 681 C CA . GLN A 1 92 ? 12.844 8.391 -7.43 1 95.31 92 GLN A CA 1
ATOM 682 C C . GLN A 1 92 ? 12.914 8.461 -5.906 1 95.31 92 GLN A C 1
ATOM 684 O O . GLN A 1 92 ? 12.055 7.906 -5.219 1 95.31 92 GLN A O 1
ATOM 689 N N . ASN A 1 93 ? 13.938 9.133 -5.449 1 94.31 93 ASN A N 1
ATOM 690 C CA . ASN A 1 93 ? 14.133 9.297 -4.012 1 94.31 93 ASN A CA 1
ATOM 691 C C . ASN A 1 93 ? 13.203 10.359 -3.438 1 94.31 93 ASN A C 1
ATOM 693 O O . ASN A 1 93 ? 13.273 11.531 -3.82 1 94.31 93 ASN A O 1
ATOM 697 N N . ILE A 1 94 ? 12.344 10.023 -2.498 1 96.88 94 ILE A N 1
ATOM 698 C CA . ILE A 1 94 ? 11.398 10.969 -1.894 1 96.88 94 ILE A CA 1
ATOM 699 C C . ILE A 1 94 ? 12.164 11.977 -1.038 1 96.88 94 ILE A C 1
ATOM 701 O O . ILE A 1 94 ? 11.641 13.047 -0.724 1 96.88 94 ILE A O 1
ATOM 705 N N . PHE A 1 95 ? 13.383 11.625 -0.7 1 96.56 95 PHE A N 1
ATOM 706 C CA . PHE A 1 95 ? 14.234 12.5 0.108 1 96.56 95 PHE A CA 1
ATOM 707 C C . PHE A 1 95 ? 15.109 13.367 -0.777 1 96.56 95 PHE A C 1
ATOM 709 O O . PHE A 1 95 ? 16.109 13.938 -0.31 1 96.56 95 PHE A O 1
ATOM 716 N N . GLU A 1 96 ? 14.836 13.43 -1.998 1 94.31 96 GLU A N 1
ATOM 717 C CA . GLU A 1 96 ? 15.672 14.172 -2.936 1 94.31 96 GLU A CA 1
ATOM 718 C C . GLU A 1 96 ? 16.094 15.516 -2.352 1 94.31 96 GLU A C 1
ATOM 720 O O . GLU A 1 96 ? 15.297 16.203 -1.713 1 94.31 96 GLU A O 1
ATOM 725 N N . ASP A 1 97 ? 17.297 15.859 -2.65 1 93.81 97 ASP A N 1
ATOM 726 C CA . ASP A 1 97 ? 17.859 17.125 -2.146 1 93.81 97 ASP A CA 1
ATOM 727 C C . ASP A 1 97 ? 17.109 18.312 -2.73 1 93.81 97 ASP A C 1
ATOM 729 O O . ASP A 1 97 ? 16.609 18.25 -3.857 1 93.81 97 ASP A O 1
ATOM 733 N N . MET A 1 98 ? 17.203 19.391 -2.008 1 93.69 98 MET A N 1
ATOM 734 C CA . MET A 1 98 ? 16.469 20.594 -2.367 1 93.69 98 MET A CA 1
ATOM 735 C C . MET A 1 98 ? 16.906 21.109 -3.736 1 93.69 98 MET A C 1
ATOM 737 O O . MET A 1 98 ? 16.094 21.625 -4.5 1 93.69 98 MET A O 1
ATOM 741 N N . ASP A 1 99 ? 18.141 20.906 -4.078 1 93.69 99 ASP A N 1
ATOM 742 C CA . ASP A 1 99 ? 18.688 21.453 -5.32 1 93.69 99 ASP A CA 1
ATOM 743 C C . ASP A 1 99 ? 18.188 20.672 -6.531 1 93.69 99 ASP A C 1
ATOM 745 O O . ASP A 1 99 ? 18.297 21.125 -7.668 1 93.69 99 ASP A O 1
ATOM 749 N N . LYS A 1 100 ? 17.625 19.516 -6.305 1 93.94 100 LYS A N 1
ATOM 750 C CA . LYS A 1 100 ? 17.125 18.672 -7.395 1 93.94 100 LYS A CA 1
ATOM 751 C C . LYS A 1 100 ? 15.625 18.844 -7.582 1 93.94 100 LYS A C 1
ATOM 753 O O . LYS A 1 100 ? 15.047 18.328 -8.531 1 93.94 100 LYS A O 1
ATOM 758 N N . GLU A 1 101 ? 15 19.562 -6.613 1 95.38 101 GLU A N 1
ATOM 759 C CA . GLU A 1 101 ? 13.562 19.797 -6.691 1 95.38 101 GLU A CA 1
ATOM 760 C C . GLU A 1 101 ? 13.227 20.828 -7.758 1 95.38 101 GLU A C 1
ATOM 762 O O . GLU A 1 101 ? 13.836 21.891 -7.809 1 95.38 101 GLU A O 1
ATOM 767 N N . GLU A 1 102 ? 12.281 20.453 -8.609 1 96.5 102 GLU A N 1
ATOM 768 C CA . GLU A 1 102 ? 11.969 21.312 -9.75 1 96.5 102 GLU A CA 1
ATOM 769 C C . GLU A 1 102 ? 10.484 21.688 -9.773 1 96.5 102 GLU A C 1
ATOM 771 O O . GLU A 1 102 ? 9.648 20.953 -9.234 1 96.5 102 GLU A O 1
ATOM 776 N N . VAL A 1 103 ? 10.172 22.828 -10.375 1 97.69 103 VAL A N 1
ATOM 777 C CA . VAL A 1 103 ? 8.805 23.266 -10.625 1 97.69 103 VAL A CA 1
ATOM 778 C C . VAL A 1 103 ? 8.562 23.375 -12.125 1 97.69 103 VAL A C 1
ATOM 780 O O . VAL A 1 103 ? 9.508 23.547 -12.898 1 97.69 103 VAL A O 1
ATOM 783 N N . ASP A 1 104 ? 7.301 23.203 -12.531 1 97.56 104 ASP A N 1
ATOM 784 C CA . ASP A 1 104 ? 6.961 23.312 -13.953 1 97.56 104 ASP A CA 1
ATOM 785 C C . ASP A 1 104 ? 6.75 24.781 -14.336 1 97.56 104 ASP A C 1
ATOM 787 O O . ASP A 1 104 ? 7.094 25.688 -13.578 1 97.56 104 ASP A O 1
ATOM 791 N N . GLU A 1 105 ? 6.246 25 -15.523 1 96.69 105 GLU A N 1
ATOM 792 C CA . GLU A 1 105 ? 6.098 26.328 -16.078 1 96.69 105 GLU A CA 1
ATOM 793 C C . GLU A 1 105 ? 5.09 27.156 -15.273 1 96.69 105 GLU A C 1
ATOM 795 O O . GLU A 1 105 ? 5.145 28.391 -15.273 1 96.69 105 GLU A O 1
ATOM 800 N N . GLU A 1 106 ? 4.207 26.531 -14.547 1 96.38 106 GLU A N 1
ATOM 801 C CA . GLU A 1 106 ? 3.188 27.203 -13.75 1 96.38 106 GLU A CA 1
ATOM 802 C C . GLU A 1 106 ? 3.635 27.375 -12.305 1 96.38 106 GLU A C 1
ATOM 804 O O . GLU A 1 106 ? 2.863 27.828 -11.453 1 96.38 106 GLU A O 1
ATOM 809 N N . GLY A 1 107 ? 4.852 26.922 -12.023 1 97.31 107 GLY A N 1
ATOM 810 C CA . GLY A 1 107 ? 5.387 27.047 -10.672 1 97.31 107 GLY A CA 1
ATOM 811 C C . GLY A 1 107 ? 4.93 25.922 -9.758 1 97.31 107 GLY A C 1
ATOM 812 O O . GLY A 1 107 ? 5.031 26.031 -8.531 1 97.31 107 GLY A O 1
ATOM 813 N N . LEU A 1 108 ? 4.383 24.969 -10.312 1 98.38 108 LEU A N 1
ATOM 814 C CA . LEU A 1 108 ? 3.967 23.812 -9.523 1 98.38 108 LEU A CA 1
ATOM 815 C C . LEU A 1 108 ? 5.09 22.797 -9.422 1 98.38 108 LEU A C 1
ATOM 817 O O . LEU A 1 108 ? 5.785 22.531 -10.406 1 98.38 108 LEU A O 1
ATOM 821 N N . VAL A 1 109 ? 5.309 22.281 -8.242 1 98.31 109 VAL A N 1
ATOM 822 C CA . VAL A 1 109 ? 6.324 21.25 -8.008 1 98.31 109 VAL A CA 1
ATOM 823 C C . VAL A 1 109 ? 6.082 20.062 -8.938 1 98.31 109 VAL A C 1
ATOM 825 O O . VAL A 1 109 ? 4.941 19.625 -9.117 1 98.31 109 VAL A O 1
ATOM 828 N N . LYS A 1 110 ? 7.125 19.547 -9.539 1 98.38 110 LYS A N 1
ATOM 829 C CA . LYS A 1 110 ? 6.988 18.375 -10.406 1 98.38 110 LYS A CA 1
ATOM 830 C C . LYS A 1 110 ? 6.668 17.125 -9.594 1 98.38 110 LYS A C 1
ATOM 832 O O . LYS A 1 110 ? 7.188 16.938 -8.492 1 98.38 110 LYS A O 1
ATOM 837 N N . LYS A 1 111 ? 5.984 16.328 -10.227 1 98.06 111 LYS A N 1
ATOM 838 C CA . LYS A 1 111 ? 5.418 15.141 -9.578 1 98.06 111 LYS A CA 1
ATOM 839 C C . LYS A 1 111 ? 6.508 14.141 -9.219 1 98.06 111 LYS A C 1
ATOM 841 O O . LYS A 1 111 ? 7.445 13.93 -9.992 1 98.06 111 LYS A O 1
ATOM 846 N N . LEU A 1 112 ? 6.367 13.508 -8.023 1 98.19 112 LEU A N 1
ATOM 847 C CA . LEU A 1 112 ? 7.215 12.383 -7.637 1 98.19 112 LEU A CA 1
ATOM 848 C C . LEU A 1 112 ? 6.949 11.172 -8.523 1 98.19 112 LEU A C 1
ATOM 850 O O . LEU A 1 112 ? 5.793 10.828 -8.781 1 98.19 112 LEU A O 1
ATOM 854 N N . ASN A 1 113 ? 8.023 10.562 -9.039 1 97.88 113 ASN A N 1
ATOM 855 C CA . ASN A 1 113 ? 7.867 9.312 -9.781 1 97.88 113 ASN A CA 1
ATOM 856 C C . ASN A 1 113 ? 7.453 8.164 -8.867 1 97.88 113 ASN A C 1
ATOM 858 O O . ASN A 1 113 ? 8.234 7.723 -8.023 1 97.88 113 ASN A O 1
ATOM 862 N N . THR A 1 114 ? 6.234 7.66 -9.062 1 97.5 114 THR A N 1
ATOM 863 C CA . THR A 1 114 ? 5.73 6.586 -8.211 1 97.5 114 THR A CA 1
ATOM 864 C C . THR A 1 114 ? 5.516 5.312 -9.023 1 97.5 114 THR A C 1
ATOM 866 O O . THR A 1 114 ? 4.582 4.547 -8.75 1 97.5 114 THR A O 1
ATOM 869 N N . LYS A 1 115 ? 6.27 5.078 -10.016 1 97.19 115 LYS A N 1
ATOM 870 C CA . LYS A 1 115 ? 6.195 3.867 -10.828 1 97.19 115 LYS A CA 1
ATOM 871 C C . LYS A 1 115 ? 6.27 2.617 -9.953 1 97.19 115 LYS A C 1
ATOM 873 O O . LYS A 1 115 ? 5.645 1.601 -10.258 1 97.19 115 LYS A O 1
ATOM 878 N N . THR A 1 116 ? 6.988 2.676 -8.852 1 97.56 116 THR A N 1
ATOM 879 C CA . THR A 1 116 ? 7.105 1.577 -7.902 1 97.56 116 THR A CA 1
ATOM 880 C C . THR A 1 116 ? 5.73 1.104 -7.449 1 97.56 116 THR A C 1
ATOM 882 O O . THR A 1 116 ? 5.492 -0.099 -7.316 1 97.56 116 THR A O 1
ATOM 885 N N . MET A 1 117 ? 4.785 2.033 -7.211 1 98.31 117 MET A N 1
ATOM 886 C CA . MET A 1 117 ? 3.434 1.684 -6.793 1 98.31 117 MET A CA 1
ATOM 887 C C . MET A 1 117 ? 2.693 0.945 -7.902 1 98.31 117 MET A C 1
ATOM 889 O O . MET A 1 117 ? 1.954 -0.004 -7.637 1 98.31 117 MET A O 1
ATOM 893 N N . GLU A 1 118 ? 2.902 1.369 -9.109 1 98.12 118 GLU A N 1
ATOM 894 C CA . GLU A 1 118 ? 2.232 0.758 -10.25 1 98.12 118 GLU A CA 1
ATOM 895 C C . GLU A 1 118 ? 2.678 -0.689 -10.445 1 98.12 118 GLU A C 1
ATOM 897 O O . GLU A 1 118 ? 1.858 -1.562 -10.742 1 98.12 118 GLU A O 1
ATOM 902 N N . VAL A 1 119 ? 3.896 -0.921 -10.234 1 98.12 119 VAL A N 1
ATOM 903 C CA . VAL A 1 119 ? 4.473 -2.236 -10.492 1 98.12 119 VAL A CA 1
ATOM 904 C C . VAL A 1 119 ? 4.23 -3.15 -9.289 1 98.12 119 VAL A C 1
ATOM 906 O O . VAL A 1 119 ? 3.629 -4.219 -9.43 1 98.12 119 VAL A O 1
ATOM 909 N N . ASN A 1 120 ? 4.633 -2.666 -8.086 1 98.62 120 ASN A N 1
ATOM 910 C CA . ASN A 1 120 ? 4.746 -3.535 -6.922 1 98.62 120 ASN A CA 1
ATOM 911 C C . ASN A 1 120 ? 3.383 -3.789 -6.281 1 98.62 120 ASN A C 1
ATOM 913 O O . ASN A 1 120 ? 3.205 -4.777 -5.562 1 98.62 120 ASN A O 1
ATOM 917 N N . LEU A 1 121 ? 2.453 -2.859 -6.48 1 98.81 121 LEU A N 1
ATOM 918 C CA . LEU A 1 121 ? 1.2 -2.992 -5.742 1 98.81 121 LEU A CA 1
ATOM 919 C C . LEU A 1 121 ? 0.013 -3.053 -6.699 1 98.81 121 LEU A C 1
ATOM 921 O O . LEU A 1 121 ? -0.724 -4.043 -6.715 1 98.81 121 LEU A O 1
ATOM 925 N N . GLU A 1 122 ? -0.134 -2.031 -7.523 1 98.5 122 GLU A N 1
ATOM 926 C CA . GLU A 1 122 ? -1.245 -2.029 -8.469 1 98.5 122 GLU A CA 1
ATOM 927 C C . GLU A 1 122 ? -1.177 -3.236 -9.406 1 98.5 122 GLU A C 1
ATOM 929 O O . GLU A 1 122 ? -2.201 -3.848 -9.711 1 98.5 122 GLU A O 1
ATOM 934 N N . GLY A 1 123 ? 0.025 -3.512 -9.883 1 98.75 123 GLY A N 1
ATOM 935 C CA . GLY A 1 123 ? 0.207 -4.691 -10.719 1 98.75 123 GLY A CA 1
ATOM 936 C C . GLY A 1 123 ? -0.244 -5.973 -10.039 1 98.75 123 GLY A C 1
ATOM 937 O O . GLY A 1 123 ? -0.86 -6.832 -10.672 1 98.75 123 GLY A O 1
ATOM 938 N N . VAL A 1 124 ? -0.008 -6.109 -8.773 1 98.88 124 VAL A N 1
ATOM 939 C CA . VAL A 1 124 ? -0.387 -7.285 -8 1 98.88 124 VAL A CA 1
ATOM 940 C C . VAL A 1 124 ? -1.905 -7.336 -7.84 1 98.88 124 VAL A C 1
ATOM 942 O O . VAL A 1 124 ? -2.52 -8.391 -8.016 1 98.88 124 VAL A O 1
ATOM 945 N N . MET A 1 125 ? -2.527 -6.211 -7.52 1 98.88 125 MET A N 1
ATOM 946 C CA . MET A 1 125 ? -3.973 -6.129 -7.336 1 98.88 125 MET A CA 1
ATOM 947 C C . MET A 1 125 ? -4.707 -6.52 -8.617 1 98.88 125 MET A C 1
ATOM 949 O O . MET A 1 125 ? -5.637 -7.324 -8.578 1 98.88 125 MET A O 1
ATOM 953 N N . GLN A 1 126 ? -4.281 -5.953 -9.711 1 98.88 126 GLN A N 1
ATOM 954 C CA . GLN A 1 126 ? -4.883 -6.273 -11 1 98.88 126 GLN A CA 1
ATOM 955 C C . GLN A 1 126 ? -4.617 -7.73 -11.383 1 98.88 126 GLN A C 1
ATOM 957 O O . GLN A 1 126 ? -5.465 -8.375 -12 1 98.88 126 GLN A O 1
ATOM 962 N N . GLY A 1 127 ? -3.396 -8.219 -11.039 1 98.88 127 GLY A N 1
ATOM 963 C CA . GLY A 1 127 ? -3.098 -9.625 -11.258 1 98.88 127 GLY A CA 1
ATOM 964 C C . GLY A 1 127 ? -4.062 -10.562 -10.555 1 98.88 127 GLY A C 1
ATOM 965 O O . GLY A 1 127 ? -4.512 -11.555 -11.133 1 98.88 127 GLY A O 1
ATOM 966 N N . LEU A 1 128 ? -4.355 -10.242 -9.297 1 98.88 128 LEU A N 1
ATOM 967 C CA . LEU A 1 128 ? -5.312 -11.039 -8.539 1 98.88 128 LEU A CA 1
ATOM 968 C C . LEU A 1 128 ? -6.695 -10.992 -9.18 1 98.88 128 LEU A C 1
ATOM 970 O O . LEU A 1 128 ? -7.387 -12.008 -9.242 1 98.88 128 LEU A O 1
ATOM 974 N N . TRP A 1 129 ? -7.098 -9.797 -9.633 1 98.75 129 TRP A N 1
ATOM 975 C CA . TRP A 1 129 ? -8.359 -9.578 -10.328 1 98.75 129 TRP A CA 1
ATOM 976 C C . TRP A 1 129 ? -8.461 -10.461 -11.57 1 98.75 129 TRP A C 1
ATOM 978 O O . TRP A 1 129 ? -9.453 -11.164 -11.758 1 98.75 129 TRP A O 1
ATOM 988 N N . LEU A 1 130 ? -7.449 -10.469 -12.352 1 98.88 130 LEU A N 1
ATOM 989 C CA . LEU A 1 130 ? -7.383 -11.266 -13.578 1 98.88 130 LEU A CA 1
ATOM 990 C C . LEU A 1 130 ? -7.34 -12.758 -13.25 1 98.88 130 LEU A C 1
ATOM 992 O O . LEU A 1 130 ? -8.023 -13.555 -13.891 1 98.88 130 LEU A O 1
ATOM 996 N N . PHE A 1 131 ? -6.539 -13.102 -12.258 1 98.88 131 PHE A N 1
ATOM 997 C CA . PHE A 1 131 ? -6.402 -14.5 -11.859 1 98.88 131 PHE A CA 1
ATOM 998 C C . PHE A 1 131 ? -7.754 -15.086 -11.461 1 98.88 131 PHE A C 1
ATOM 1000 O O . PHE A 1 131 ? -8.125 -16.172 -11.914 1 98.88 131 PHE A O 1
ATOM 1007 N N . LYS A 1 132 ? -8.461 -14.328 -10.625 1 98.31 132 LYS A N 1
ATOM 1008 C CA . LYS A 1 132 ? -9.797 -14.75 -10.203 1 98.31 132 LYS A CA 1
ATOM 1009 C C . LYS A 1 132 ? -10.688 -15.047 -11.406 1 98.31 132 LYS A C 1
ATOM 1011 O O . LYS A 1 132 ? -11.375 -16.078 -11.438 1 98.31 132 LYS A O 1
ATOM 1016 N N . TYR A 1 133 ? -10.68 -14.18 -12.375 1 98.31 133 TYR A N 1
ATOM 1017 C CA . TYR A 1 133 ? -11.539 -14.32 -13.547 1 98.31 133 TYR A CA 1
ATOM 1018 C C . TYR A 1 133 ? -11.281 -15.641 -14.258 1 98.31 133 TYR A C 1
ATOM 1020 O O . TYR A 1 133 ? -12.219 -16.391 -14.539 1 98.31 133 TYR A O 1
ATOM 1028 N N . TYR A 1 134 ? -10.078 -15.977 -14.445 1 98.25 134 TYR A N 1
ATOM 1029 C CA . TYR A 1 134 ? -9.742 -17.125 -15.273 1 98.25 134 TYR A CA 1
ATOM 1030 C C . TYR A 1 134 ? -9.828 -18.422 -14.469 1 98.25 134 TYR A C 1
ATOM 1032 O O . TYR A 1 134 ? -10.18 -19.469 -15.016 1 98.25 134 TYR A O 1
ATOM 1040 N N . VAL A 1 135 ? -9.547 -18.375 -13.172 1 97.94 135 VAL A N 1
ATOM 1041 C CA . VAL A 1 135 ? -9.695 -19.562 -12.336 1 97.94 135 VAL A CA 1
ATOM 1042 C C . VAL A 1 135 ? -11.164 -19.969 -12.266 1 97.94 135 VAL A C 1
ATOM 1044 O O . VAL A 1 135 ? -11.5 -21.141 -12.383 1 97.94 135 VAL A O 1
ATOM 1047 N N . ARG A 1 136 ? -11.992 -18.953 -12.125 1 96.94 136 ARG A N 1
ATOM 1048 C CA . ARG A 1 136 ? -13.43 -19.203 -12.086 1 96.94 136 ARG A CA 1
ATOM 1049 C C . ARG A 1 136 ? -13.898 -19.906 -13.352 1 96.94 136 ARG A C 1
ATOM 1051 O O . ARG A 1 136 ? -14.859 -20.688 -13.312 1 96.94 136 ARG A O 1
ATOM 1058 N N . ARG A 1 137 ? -13.211 -19.734 -14.398 1 96.31 137 ARG A N 1
ATOM 1059 C CA . ARG A 1 137 ? -13.594 -20.266 -15.695 1 96.31 137 ARG A CA 1
ATOM 1060 C C . ARG A 1 137 ? -12.789 -21.531 -16.031 1 96.31 137 ARG A C 1
ATOM 1062 O O . ARG A 1 137 ? -12.844 -22.031 -17.141 1 96.31 137 ARG A O 1
ATOM 1069 N N . SER A 1 138 ? -12.039 -21.969 -15.031 1 95.62 138 SER A N 1
ATOM 1070 C CA . SER A 1 138 ? -11.227 -23.172 -15.18 1 95.62 138 SER A CA 1
ATOM 1071 C C . SER A 1 138 ? -11.898 -24.375 -14.531 1 95.62 138 SER A C 1
ATOM 1073 O O . SER A 1 138 ? -11.242 -25.375 -14.258 1 95.62 138 SER A O 1
ATOM 1075 N N . LYS A 1 139 ? -13.109 -24.391 -14.289 1 90.75 139 LYS A N 1
ATOM 1076 C CA . LYS A 1 139 ? -13.812 -25.422 -13.531 1 90.75 139 LYS A CA 1
ATOM 1077 C C . LYS A 1 139 ? -13.672 -26.797 -14.211 1 90.75 139 LYS A C 1
ATOM 1079 O O . LYS A 1 139 ? -13.352 -27.781 -13.555 1 90.75 139 LYS A O 1
ATOM 1084 N N . GLU A 1 140 ? -13.891 -26.875 -15.461 1 86.06 140 GLU A N 1
ATOM 1085 C CA . GLU A 1 140 ? -13.859 -28.141 -16.172 1 86.06 140 GLU A CA 1
ATOM 1086 C C . GLU A 1 140 ? -12.445 -28.719 -16.234 1 86.06 140 GLU A C 1
ATOM 1088 O O . GLU A 1 140 ? -12.234 -29.891 -15.969 1 86.06 140 GLU A O 1
ATOM 1093 N N . ALA A 1 141 ? -11.477 -27.859 -16.438 1 82.69 141 ALA A N 1
ATOM 1094 C CA . ALA A 1 141 ? -10.109 -28.312 -16.672 1 82.69 141 ALA A CA 1
ATOM 1095 C C . ALA A 1 141 ? -9.305 -28.359 -15.375 1 82.69 141 ALA A C 1
ATOM 1097 O O . ALA A 1 141 ? -8.43 -29.219 -15.211 1 82.69 141 ALA A O 1
ATOM 1098 N N . GLY A 1 142 ? -9.602 -27.516 -14.406 1 78.12 142 GLY A N 1
ATOM 1099 C CA . GLY A 1 142 ? -8.75 -27.359 -13.234 1 78.12 142 GLY A CA 1
ATOM 1100 C C . GLY A 1 142 ? -9.523 -27.391 -11.93 1 78.12 142 GLY A C 1
ATOM 1101 O O . GLY A 1 142 ? -8.969 -27.094 -10.867 1 78.12 142 GLY A O 1
ATOM 1102 N N . GLY A 1 143 ? -10.859 -27.656 -12.008 1 86.06 143 GLY A N 1
ATOM 1103 C CA . GLY A 1 143 ? -11.68 -27.75 -10.812 1 86.06 143 GLY A CA 1
ATOM 1104 C C . GLY A 1 143 ? -12.047 -26.391 -10.234 1 86.06 143 GLY A C 1
ATOM 1105 O O . GLY A 1 143 ? -12.711 -26.312 -9.195 1 86.06 143 GLY A O 1
ATOM 1106 N N . GLY A 1 144 ? -11.609 -25.344 -10.898 1 90.56 144 GLY A N 1
ATOM 1107 C CA . GLY A 1 144 ? -11.93 -24 -10.445 1 90.56 144 GLY A CA 1
ATOM 1108 C C . GLY A 1 144 ? -11.188 -23.609 -9.18 1 90.56 144 GLY A C 1
ATOM 1109 O O . GLY A 1 144 ? -11.68 -22.797 -8.398 1 90.56 144 GLY A O 1
ATOM 1110 N N . LYS A 1 145 ? -10.062 -24.281 -8.93 1 95.31 145 LYS A N 1
ATOM 1111 C CA . LYS A 1 145 ? -9.211 -23.969 -7.785 1 95.31 145 LYS A CA 1
ATOM 1112 C C . LYS A 1 145 ? -7.918 -23.281 -8.234 1 95.31 145 LYS A C 1
ATOM 1114 O O . LYS A 1 145 ? -7.402 -23.562 -9.312 1 95.31 145 LYS A O 1
ATOM 1119 N N . GLY A 1 146 ? -7.488 -22.344 -7.48 1 97.88 146 GLY A N 1
ATOM 1120 C CA . GLY A 1 146 ? -6.281 -21.625 -7.844 1 97.88 146 GLY A CA 1
ATOM 1121 C C . GLY A 1 146 ? -5.516 -21.094 -6.645 1 97.88 146 GLY A C 1
ATOM 1122 O O . GLY A 1 146 ? -6.102 -20.859 -5.582 1 97.88 146 GLY A O 1
ATOM 1123 N N . LYS A 1 147 ? -4.195 -21 -6.758 1 98.69 147 LYS A N 1
ATOM 1124 C CA . LYS A 1 147 ? -3.322 -20.469 -5.719 1 98.69 147 LYS A CA 1
ATOM 1125 C C . LYS A 1 147 ? -2.59 -19.219 -6.203 1 98.69 147 LYS A C 1
ATOM 1127 O O . LYS A 1 147 ? -1.864 -19.266 -7.199 1 98.69 147 LYS A O 1
ATOM 1132 N N . PHE A 1 148 ? -2.898 -18.125 -5.598 1 98.88 148 PHE A N 1
ATOM 1133 C CA . PHE A 1 148 ? -2.25 -16.844 -5.879 1 98.88 148 PHE A CA 1
ATOM 1134 C C . PHE A 1 148 ? -1.205 -16.531 -4.816 1 98.88 148 PHE A C 1
ATOM 1136 O O . PHE A 1 148 ? -1.505 -16.531 -3.621 1 98.88 148 PHE A O 1
ATOM 1143 N N . VAL A 1 149 ? 0.052 -16.297 -5.23 1 98.94 149 VAL A N 1
ATOM 1144 C CA . VAL A 1 149 ? 1.141 -15.922 -4.336 1 98.94 149 VAL A CA 1
ATOM 1145 C C . VAL A 1 149 ? 1.745 -14.594 -4.797 1 98.94 149 VAL A C 1
ATOM 1147 O O . VAL A 1 149 ? 2.09 -14.438 -5.973 1 98.94 149 VAL A O 1
ATOM 1150 N N . ALA A 1 150 ? 1.804 -13.656 -3.922 1 98.88 150 ALA A N 1
ATOM 1151 C CA . ALA A 1 150 ? 2.453 -12.383 -4.215 1 98.88 150 ALA A CA 1
ATOM 1152 C C . ALA A 1 150 ? 3.762 -12.242 -3.439 1 98.88 150 ALA A C 1
ATOM 1154 O O . ALA A 1 150 ? 3.863 -12.695 -2.299 1 98.88 150 ALA A O 1
ATOM 1155 N N . THR A 1 151 ? 4.707 -11.609 -4.086 1 98.5 151 THR A N 1
ATOM 1156 C CA . THR A 1 151 ? 5.965 -11.336 -3.398 1 98.5 151 THR A CA 1
ATOM 1157 C C . THR A 1 151 ? 5.934 -9.953 -2.752 1 98.5 151 THR A C 1
ATOM 1159 O O . THR A 1 151 ? 5.953 -8.938 -3.447 1 98.5 151 THR A O 1
ATOM 1162 N N . SER A 1 152 ? 5.816 -9.945 -1.53 1 98.12 152 SER A N 1
ATOM 1163 C CA . SER A 1 152 ? 6.098 -8.734 -0.766 1 98.12 152 SER A CA 1
ATOM 1164 C C . SER A 1 152 ? 7.582 -8.625 -0.431 1 98.12 152 SER A C 1
ATOM 1166 O O . SER A 1 152 ? 8.43 -8.602 -1.329 1 98.12 152 SER A O 1
ATOM 1168 N N . SER A 1 153 ? 7.926 -8.414 0.814 1 95.5 153 SER A N 1
ATOM 1169 C CA . SER A 1 153 ? 9.281 -8.273 1.334 1 95.5 153 SER A CA 1
ATOM 1170 C C . SER A 1 153 ? 9.289 -8.227 2.859 1 95.5 153 SER A C 1
ATOM 1172 O O . SER A 1 153 ? 8.25 -7.992 3.482 1 95.5 153 SER A O 1
ATOM 1174 N N . ALA A 1 154 ? 10.484 -8.586 3.395 1 94.62 154 ALA A N 1
ATOM 1175 C CA . ALA A 1 154 ? 10.656 -8.227 4.801 1 94.62 154 ALA A CA 1
ATOM 1176 C C . ALA A 1 154 ? 10.328 -6.754 5.035 1 94.62 154 ALA A C 1
ATOM 1178 O O . ALA A 1 154 ? 9.828 -6.387 6.102 1 94.62 154 ALA A O 1
ATOM 1179 N N . ALA A 1 155 ? 10.477 -5.973 4.023 1 94.44 155 ALA A N 1
ATOM 1180 C CA . ALA A 1 155 ? 10.156 -4.551 4.086 1 94.44 155 ALA A CA 1
ATOM 1181 C C . ALA A 1 155 ? 8.641 -4.336 4.145 1 94.44 155 ALA A C 1
ATOM 1183 O O . ALA A 1 155 ? 8.18 -3.217 4.375 1 94.44 155 ALA A O 1
ATOM 1184 N N . GLY A 1 156 ? 7.863 -5.297 3.943 1 97.31 156 GLY A N 1
ATOM 1185 C CA . GLY A 1 156 ? 6.426 -5.242 4.133 1 97.31 156 GLY A CA 1
ATOM 1186 C C . GLY A 1 156 ? 6 -5.5 5.566 1 97.31 156 GLY A C 1
ATOM 1187 O O . GLY A 1 156 ? 4.824 -5.352 5.91 1 97.31 156 GLY A O 1
ATOM 1188 N N . LEU A 1 157 ? 7.02 -5.883 6.43 1 96.5 157 LEU A N 1
ATOM 1189 C CA . LEU A 1 157 ? 6.773 -6.191 7.836 1 96.5 157 LEU A CA 1
ATOM 1190 C C . LEU A 1 157 ? 7.508 -5.211 8.742 1 96.5 157 LEU A C 1
ATOM 1192 O O . LEU A 1 157 ? 7.008 -4.855 9.812 1 96.5 157 LEU A O 1
ATOM 1196 N N . TYR A 1 158 ? 8.781 -4.699 8.414 1 94 158 TYR A N 1
ATOM 1197 C CA . TYR A 1 158 ? 9.641 -3.904 9.289 1 94 158 TYR A CA 1
ATOM 1198 C C . TYR A 1 158 ? 9.938 -2.545 8.664 1 94 158 TYR A C 1
ATOM 1200 O O . TYR A 1 158 ? 10.531 -1.679 9.305 1 94 158 TYR A O 1
ATOM 1208 N N . SER A 1 159 ? 9.859 -2.152 7.633 1 91.38 159 SER A N 1
ATOM 1209 C CA . SER A 1 159 ? 10.102 -0.978 6.801 1 91.38 159 SER A CA 1
ATOM 1210 C C . SER A 1 159 ? 11.562 -0.884 6.383 1 91.38 159 SER A C 1
ATOM 1212 O O . SER A 1 159 ? 12.445 -1.36 7.098 1 91.38 159 SER A O 1
ATOM 1214 N N . MET A 1 160 ? 11.805 -0.352 5.355 1 93.62 160 MET A N 1
ATOM 1215 C CA . MET A 1 160 ? 13.109 -0.026 4.789 1 93.62 160 MET A CA 1
ATOM 1216 C C . MET A 1 160 ? 13.234 1.473 4.543 1 93.62 160 MET A C 1
ATOM 1218 O O . MET A 1 160 ? 12.617 2.008 3.619 1 93.62 160 MET A O 1
ATOM 1222 N N . ILE A 1 161 ? 14.141 2.148 5.266 1 94.5 161 ILE A N 1
ATOM 1223 C CA . ILE A 1 161 ? 14.18 3.607 5.258 1 94.5 161 ILE A CA 1
ATOM 1224 C C . ILE A 1 161 ? 14.836 4.098 3.969 1 94.5 161 ILE A C 1
ATOM 1226 O O . ILE A 1 161 ? 14.664 5.254 3.58 1 94.5 161 ILE A O 1
ATOM 1230 N N . GLN A 1 162 ? 15.578 3.234 3.264 1 93.38 162 GLN A N 1
ATOM 1231 C CA . GLN A 1 162 ? 16.266 3.619 2.035 1 93.38 162 GLN A CA 1
ATOM 1232 C C . GLN A 1 162 ? 15.297 3.645 0.852 1 93.38 162 GLN A C 1
ATOM 1234 O O . GLN A 1 162 ? 15.586 4.258 -0.177 1 93.38 162 GLN A O 1
ATOM 1239 N N . CYS A 1 163 ? 14.125 2.957 0.996 1 95.31 163 CYS A N 1
ATOM 1240 C CA . CYS A 1 163 ? 13.164 2.824 -0.096 1 95.31 163 CYS A CA 1
ATOM 1241 C C . CYS A 1 163 ? 11.734 2.939 0.417 1 95.31 163 CYS A C 1
ATOM 1243 O O . CYS A 1 163 ? 10.992 1.956 0.425 1 95.31 163 CYS A O 1
ATOM 1245 N N . PRO A 1 164 ? 11.289 4.16 0.71 1 97.94 164 PRO A N 1
ATOM 1246 C CA . PRO A 1 164 ? 9.969 4.332 1.318 1 97.94 164 PRO A CA 1
ATOM 1247 C C . PRO A 1 164 ? 8.828 3.918 0.388 1 97.94 164 PRO A C 1
ATOM 1249 O O . PRO A 1 164 ? 7.816 3.389 0.846 1 97.94 164 PRO A O 1
ATOM 1252 N N . GLN A 1 165 ? 8.922 4.215 -0.908 1 98.31 165 GLN A N 1
ATOM 1253 C CA . GLN A 1 165 ? 7.875 3.797 -1.834 1 98.31 165 GLN A CA 1
ATOM 1254 C C . GLN A 1 165 ? 7.797 2.275 -1.92 1 98.31 165 GLN A C 1
ATOM 1256 O O . GLN A 1 165 ? 6.703 1.704 -1.906 1 98.31 165 GLN A O 1
ATOM 1261 N N . TYR A 1 166 ? 8.953 1.653 -2.029 1 97.62 166 TYR A N 1
ATOM 1262 C CA . TYR A 1 166 ? 9.039 0.197 -2.016 1 97.62 166 TYR A CA 1
ATOM 1263 C C . TYR A 1 166 ? 8.398 -0.372 -0.755 1 97.62 166 TYR A C 1
ATOM 1265 O O . TYR A 1 166 ? 7.559 -1.276 -0.83 1 97.62 166 TYR A O 1
ATOM 1273 N N . THR A 1 167 ? 8.789 0.193 0.384 1 98.5 167 THR A N 1
ATOM 1274 C CA . THR A 1 167 ? 8.242 -0.235 1.666 1 98.5 167 THR A CA 1
ATOM 1275 C C . THR A 1 167 ? 6.723 -0.119 1.67 1 98.5 167 THR A C 1
ATOM 1277 O O . THR A 1 167 ? 6.023 -1.072 2.02 1 98.5 167 THR A O 1
ATOM 1280 N N . ALA A 1 168 ? 6.195 1.015 1.249 1 98.81 168 ALA A N 1
ATOM 1281 C CA . ALA A 1 168 ? 4.754 1.241 1.204 1 98.81 168 ALA A CA 1
ATOM 1282 C C . ALA A 1 168 ? 4.062 0.196 0.333 1 98.81 168 ALA A C 1
ATOM 1284 O O . ALA A 1 168 ? 3.037 -0.367 0.724 1 98.81 168 ALA A O 1
ATOM 1285 N N . SER A 1 169 ? 4.617 -0.072 -0.823 1 98.69 169 SER A N 1
ATOM 1286 C CA . SER A 1 169 ? 4.023 -1.028 -1.751 1 98.69 169 SER A CA 1
ATOM 1287 C C . SER A 1 169 ? 3.988 -2.432 -1.152 1 98.69 169 SER A C 1
ATOM 1289 O O . SER A 1 169 ? 2.992 -3.145 -1.287 1 98.69 169 SER A O 1
ATOM 1291 N N . LYS A 1 170 ? 5.062 -2.775 -0.51 1 98.81 170 LYS A N 1
ATOM 1292 C CA . LYS A 1 170 ? 5.164 -4.133 0.017 1 98.81 170 LYS A CA 1
ATOM 1293 C C . LYS A 1 170 ? 4.289 -4.309 1.254 1 98.81 170 LYS A C 1
ATOM 1295 O O . LYS A 1 170 ? 3.75 -5.395 1.488 1 98.81 170 LYS A O 1
ATOM 1300 N N . TYR A 1 171 ? 4.098 -3.25 2.043 1 98.75 171 TYR A N 1
ATOM 1301 C CA . TYR A 1 171 ? 3.053 -3.256 3.061 1 98.75 171 TYR A CA 1
ATOM 1302 C C . TYR A 1 171 ? 1.681 -3.467 2.43 1 98.75 171 TYR A C 1
ATOM 1304 O O . TYR A 1 171 ? 0.889 -4.281 2.908 1 98.75 171 TYR A O 1
ATOM 1312 N N . GLY A 1 172 ? 1.458 -2.729 1.399 1 98.81 172 GLY A N 1
ATOM 1313 C CA . GLY A 1 172 ? 0.189 -2.85 0.699 1 98.81 172 GLY A CA 1
ATOM 1314 C C . GLY A 1 172 ? -0.1 -4.262 0.225 1 98.81 172 GLY A C 1
ATOM 1315 O O . GLY A 1 172 ? -1.235 -4.734 0.319 1 98.81 172 GLY A O 1
ATOM 1316 N N . VAL A 1 173 ? 0.908 -4.957 -0.26 1 98.94 173 VAL A N 1
ATOM 1317 C CA . VAL A 1 173 ? 0.754 -6.328 -0.737 1 98.94 173 VAL A CA 1
ATOM 1318 C C . VAL A 1 173 ? 0.334 -7.234 0.418 1 98.94 173 VAL A C 1
ATOM 1320 O O . VAL A 1 173 ? -0.557 -8.07 0.266 1 98.94 173 VAL A O 1
ATOM 1323 N N . VAL A 1 174 ? 0.95 -7.082 1.558 1 98.81 174 VAL A N 1
ATOM 1324 C CA . VAL A 1 174 ? 0.583 -7.867 2.732 1 98.81 174 VAL A CA 1
ATOM 1325 C C . VAL A 1 174 ? -0.883 -7.617 3.082 1 98.81 174 VAL A C 1
ATOM 1327 O O . VAL A 1 174 ? -1.648 -8.562 3.279 1 98.81 174 VAL A O 1
ATOM 1330 N N . GLY A 1 175 ? -1.273 -6.348 3.119 1 98.75 175 GLY A N 1
ATOM 1331 C CA . GLY A 1 175 ? -2.654 -6.008 3.424 1 98.75 175 GLY A CA 1
ATOM 1332 C C . GLY A 1 175 ? -3.645 -6.582 2.43 1 98.75 175 GLY A C 1
ATOM 1333 O O . GLY A 1 175 ? -4.703 -7.082 2.818 1 98.75 175 GLY A O 1
ATOM 1334 N N . LEU A 1 176 ? -3.301 -6.531 1.179 1 98.88 176 LEU A N 1
ATOM 1335 C CA . LEU A 1 176 ? -4.156 -7.066 0.123 1 98.88 176 LEU A CA 1
ATOM 1336 C C . LEU A 1 176 ? -4.395 -8.555 0.321 1 98.88 176 LEU A C 1
ATOM 1338 O O . LEU A 1 176 ? -5.539 -9.016 0.266 1 98.88 176 LEU A O 1
ATOM 1342 N N . CYS A 1 177 ? -3.334 -9.305 0.566 1 98.81 177 CYS A N 1
ATOM 1343 C CA . CYS A 1 177 ? -3.432 -10.758 0.696 1 98.81 177 CYS A CA 1
ATOM 1344 C C . CYS A 1 177 ? -4.223 -11.141 1.941 1 98.81 177 CYS A C 1
ATOM 1346 O O . CYS A 1 177 ? -5.09 -12.016 1.887 1 98.81 177 CYS A O 1
ATOM 1348 N N . ARG A 1 178 ? -3.977 -10.461 3.051 1 98.5 178 ARG A N 1
ATOM 1349 C CA . ARG A 1 178 ? -4.672 -10.758 4.301 1 98.5 178 ARG A CA 1
ATOM 1350 C C . ARG A 1 178 ? -6.168 -10.492 4.168 1 98.5 178 ARG A C 1
ATOM 1352 O O . ARG A 1 178 ? -6.984 -11.227 4.734 1 98.5 178 ARG A O 1
ATOM 1359 N N . ALA A 1 179 ? -6.504 -9.461 3.42 1 98.31 179 ALA A N 1
ATOM 1360 C CA . ALA A 1 179 ? -7.906 -9.055 3.334 1 98.31 179 ALA A CA 1
ATOM 1361 C C . ALA A 1 179 ? -8.648 -9.875 2.285 1 98.31 179 ALA A C 1
ATOM 1363 O O . ALA A 1 179 ? -9.844 -10.148 2.43 1 98.31 179 ALA A O 1
ATOM 1364 N N . SER A 1 180 ? -7.996 -10.297 1.272 1 98.5 180 SER A N 1
ATOM 1365 C CA . SER A 1 180 ? -8.664 -10.969 0.161 1 98.5 180 SER A CA 1
ATOM 1366 C C . SER A 1 180 ? -8.734 -12.469 0.384 1 98.5 180 SER A C 1
ATOM 1368 O O . SER A 1 180 ? -9.695 -13.125 -0.033 1 98.5 180 SER A O 1
ATOM 1370 N N . GLY A 1 181 ? -7.762 -13.047 1.048 1 98.38 181 GLY A N 1
ATOM 1371 C CA . GLY A 1 181 ? -7.602 -14.484 1.19 1 98.38 181 GLY A CA 1
ATOM 1372 C C . GLY A 1 181 ? -8.82 -15.164 1.777 1 98.38 181 GLY A C 1
ATOM 1373 O O . GLY A 1 181 ? -9.383 -16.078 1.171 1 98.38 181 GLY A O 1
ATOM 1374 N N . PRO A 1 182 ? -9.281 -14.625 2.906 1 97.06 182 PRO A N 1
ATOM 1375 C CA . PRO A 1 182 ? -10.367 -15.297 3.623 1 97.06 182 PRO A CA 1
ATOM 1376 C C . PRO A 1 182 ? -11.656 -15.367 2.811 1 97.06 182 PRO A C 1
ATOM 1378 O O . PRO A 1 182 ? -12.484 -16.25 3.031 1 97.06 182 PRO A O 1
ATOM 1381 N N . VAL A 1 183 ? -11.844 -14.492 1.882 1 96.62 183 VAL A N 1
ATOM 1382 C CA . VAL A 1 183 ? -13.062 -14.492 1.084 1 96.62 183 VAL A CA 1
ATOM 1383 C C . VAL A 1 183 ? -12.875 -15.375 -0.149 1 96.62 183 VAL A C 1
ATOM 1385 O O . VAL A 1 183 ? -13.734 -16.203 -0.455 1 96.62 183 VAL A O 1
ATOM 1388 N N . PHE A 1 184 ? -11.766 -15.258 -0.785 1 97.94 184 PHE A N 1
ATOM 1389 C CA . PHE A 1 184 ? -11.508 -15.984 -2.02 1 97.94 184 PHE A CA 1
ATOM 1390 C C . PHE A 1 184 ? -11.438 -17.484 -1.758 1 97.94 184 PHE A C 1
ATOM 1392 O O . PHE A 1 184 ? -11.789 -18.297 -2.623 1 97.94 184 PHE A O 1
ATOM 1399 N N . VAL A 1 185 ? -11.039 -17.844 -0.542 1 97.75 185 VAL A N 1
ATOM 1400 C CA . VAL A 1 185 ? -10.867 -19.266 -0.25 1 97.75 185 VAL A CA 1
ATOM 1401 C C . VAL A 1 185 ? -12.219 -19.969 -0.302 1 97.75 185 VAL A C 1
ATOM 1403 O O . VAL A 1 185 ? -12.289 -21.172 -0.558 1 97.75 185 VAL A O 1
ATOM 1406 N N . LYS A 1 186 ? -13.281 -19.25 -0.114 1 95.62 186 LYS A N 1
ATOM 1407 C CA . LYS A 1 186 ? -14.625 -19.812 -0.172 1 95.62 186 LYS A CA 1
ATOM 1408 C C . LYS A 1 186 ? -14.945 -20.312 -1.573 1 95.62 186 LYS A C 1
ATOM 1410 O O . LYS A 1 186 ? -15.852 -21.141 -1.748 1 95.62 186 LYS A O 1
ATOM 1415 N N . GLU A 1 187 ? -14.266 -19.844 -2.51 1 94.38 187 GLU A N 1
ATOM 1416 C CA . GLU A 1 187 ? -14.477 -20.328 -3.873 1 94.38 187 GLU A CA 1
ATOM 1417 C C . GLU A 1 187 ? -13.273 -21.109 -4.383 1 94.38 187 GLU A C 1
ATOM 1419 O O . GLU A 1 187 ? -13.102 -21.266 -5.594 1 94.38 187 GLU A O 1
ATOM 1424 N N . GLY A 1 188 ? -12.367 -21.438 -3.496 1 96.06 188 GLY A N 1
ATOM 1425 C CA . GLY A 1 188 ? -11.273 -22.328 -3.846 1 96.06 188 GLY A CA 1
ATOM 1426 C C . GLY A 1 188 ? -10.031 -21.594 -4.297 1 96.06 188 GLY A C 1
ATOM 1427 O O . GLY A 1 188 ? -9.117 -22.188 -4.875 1 96.06 188 GLY A O 1
ATOM 1428 N N . ILE A 1 189 ? -9.984 -20.328 -4.145 1 98 189 ILE A N 1
ATOM 1429 C CA . ILE A 1 189 ? -8.805 -19.547 -4.504 1 98 189 ILE A CA 1
ATOM 1430 C C . ILE A 1 189 ? -8.078 -19.094 -3.24 1 98 189 ILE A C 1
ATOM 1432 O O . ILE A 1 189 ? -8.648 -18.375 -2.412 1 98 189 ILE A O 1
ATOM 1436 N N . THR A 1 190 ? -6.82 -19.547 -3.031 1 98.81 190 THR A N 1
ATOM 1437 C CA . THR A 1 190 ? -6.023 -19.062 -1.911 1 98.81 190 THR A CA 1
ATOM 1438 C C . THR A 1 190 ? -5.16 -17.875 -2.34 1 98.81 190 THR A C 1
ATOM 1440 O O . THR A 1 190 ? -4.75 -17.781 -3.5 1 98.81 190 THR A O 1
ATOM 1443 N N . VAL A 1 191 ? -4.973 -16.922 -1.463 1 98.88 191 VAL A N 1
ATOM 1444 C CA . VAL A 1 191 ? -4.195 -15.711 -1.694 1 98.88 191 VAL A CA 1
ATOM 1445 C C . VAL A 1 191 ? -3.203 -15.508 -0.55 1 98.88 191 VAL A C 1
ATOM 1447 O O . VAL A 1 191 ? -3.605 -15.312 0.599 1 98.88 191 VAL A O 1
ATOM 1450 N N . ASN A 1 192 ? -1.897 -15.586 -0.865 1 98.88 192 ASN A N 1
ATOM 1451 C CA . ASN A 1 192 ? -0.868 -15.469 0.163 1 98.88 192 ASN A CA 1
ATOM 1452 C C . ASN A 1 192 ? 0.287 -14.586 -0.296 1 98.88 192 ASN A C 1
ATOM 1454 O O . ASN A 1 192 ? 0.492 -14.398 -1.497 1 98.88 192 ASN A O 1
ATOM 1458 N N . ALA A 1 193 ? 0.995 -14.055 0.647 1 98.88 193 ALA A N 1
ATOM 1459 C CA . ALA A 1 193 ? 2.201 -13.281 0.379 1 98.88 193 ALA A CA 1
ATOM 1460 C C . ALA A 1 193 ? 3.438 -13.969 0.947 1 98.88 193 ALA A C 1
ATOM 1462 O O . ALA A 1 193 ? 3.393 -14.531 2.045 1 98.88 193 ALA A O 1
ATOM 1463 N N . ILE A 1 194 ? 4.523 -13.945 0.202 1 98.88 194 ILE A N 1
ATOM 1464 C CA . ILE A 1 194 ? 5.824 -14.258 0.787 1 98.88 194 ILE A CA 1
ATOM 1465 C C . ILE A 1 194 ? 6.586 -12.961 1.072 1 98.88 194 ILE A C 1
ATOM 1467 O O . ILE A 1 194 ? 6.477 -11.992 0.318 1 98.88 194 ILE A O 1
ATOM 1471 N N . CYS A 1 195 ? 7.312 -12.953 2.127 1 98.69 195 CYS A N 1
ATOM 1472 C CA . CYS A 1 195 ? 8.078 -11.805 2.578 1 98.69 195 CYS A CA 1
ATOM 1473 C C . CYS A 1 195 ? 9.555 -12.164 2.758 1 98.69 195 CYS A C 1
ATOM 1475 O O . CYS A 1 195 ? 10.031 -12.289 3.887 1 98.69 195 CYS A O 1
ATOM 1477 N N . PRO A 1 196 ? 10.258 -12.18 1.683 1 98.12 196 PRO A N 1
ATOM 1478 C CA . PRO A 1 196 ? 11.656 -12.594 1.77 1 98.12 196 PRO A CA 1
ATOM 1479 C C . PRO A 1 196 ? 12.531 -11.562 2.486 1 98.12 196 PRO A C 1
ATOM 1481 O O . PRO A 1 196 ? 12.352 -10.359 2.307 1 98.12 196 PRO A O 1
ATOM 1484 N N . ALA A 1 197 ? 13.43 -12.125 3.287 1 96.81 197 ALA A N 1
ATOM 1485 C CA . ALA A 1 197 ? 14.516 -11.281 3.779 1 96.81 197 ALA A CA 1
ATOM 1486 C C . ALA A 1 197 ? 15.508 -10.953 2.664 1 96.81 197 ALA A C 1
ATOM 1488 O O . ALA A 1 197 ? 15.109 -10.484 1.593 1 96.81 197 ALA A O 1
ATOM 1489 N N . PHE A 1 198 ? 16.797 -11.125 2.891 1 94.62 198 PHE A N 1
ATOM 1490 C CA . PHE A 1 198 ? 17.75 -10.789 1.844 1 94.62 198 PHE A CA 1
ATOM 1491 C C . PHE A 1 198 ? 18.047 -12 0.972 1 94.62 198 PHE A C 1
ATOM 1493 O O . PHE A 1 198 ? 18.656 -12.977 1.437 1 94.62 198 PHE A O 1
ATOM 1500 N N . ILE A 1 199 ? 17.547 -11.922 -0.188 1 93.56 199 ILE A N 1
ATOM 1501 C CA . ILE A 1 199 ? 17.906 -12.883 -1.229 1 93.56 199 ILE A CA 1
ATOM 1502 C C . ILE A 1 199 ? 18.719 -12.195 -2.318 1 93.56 199 ILE A C 1
ATOM 1504 O O . ILE A 1 199 ? 18.25 -11.242 -2.945 1 93.56 199 ILE A O 1
ATOM 1508 N N . PRO A 1 200 ? 19.859 -12.617 -2.508 1 86.5 200 PRO A N 1
ATOM 1509 C CA . PRO A 1 200 ? 20.672 -11.969 -3.545 1 86.5 200 PRO A CA 1
ATOM 1510 C C . PRO A 1 200 ? 20.109 -12.172 -4.949 1 86.5 200 PRO A C 1
ATOM 1512 O O . PRO A 1 200 ? 20.047 -13.305 -5.434 1 86.5 200 PRO A O 1
ATOM 1515 N N . THR A 1 201 ? 19.516 -11.203 -5.453 1 82 201 THR A N 1
ATOM 1516 C C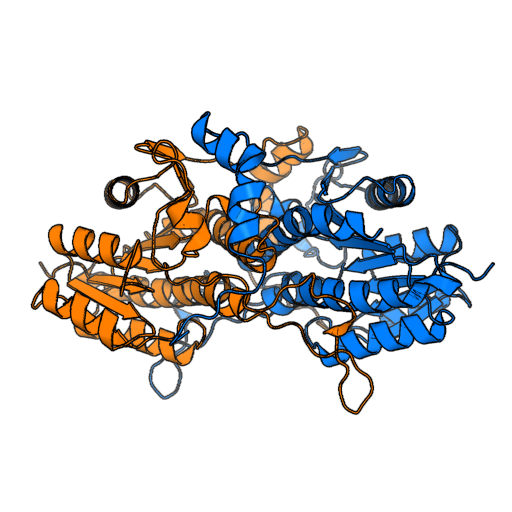A . THR A 1 201 ? 18.984 -11.211 -6.816 1 82 201 THR A CA 1
ATOM 1517 C C . THR A 1 201 ? 19.516 -10.023 -7.609 1 82 201 THR A C 1
ATOM 1519 O O . THR A 1 201 ? 20.359 -9.266 -7.117 1 82 201 THR A O 1
ATOM 1522 N N . ASN A 1 202 ? 19.078 -9.938 -8.805 1 71.62 202 ASN A N 1
ATOM 1523 C CA . ASN A 1 202 ? 19.484 -8.828 -9.664 1 71.62 202 ASN A CA 1
ATOM 1524 C C . ASN A 1 202 ? 18.984 -7.492 -9.141 1 71.62 202 ASN A C 1
ATOM 1526 O O . ASN A 1 202 ? 19.5 -6.438 -9.516 1 71.62 202 ASN A O 1
ATOM 1530 N N . LEU A 1 203 ? 18.062 -7.496 -8.266 1 70.31 203 LEU A N 1
ATOM 1531 C CA . LEU A 1 203 ? 17.5 -6.27 -7.719 1 70.31 203 LEU A CA 1
ATOM 1532 C C . LEU A 1 203 ? 18.453 -5.637 -6.707 1 70.31 203 LEU A C 1
ATOM 1534 O O . LEU A 1 203 ? 18.375 -4.434 -6.453 1 70.31 203 LEU A O 1
ATOM 1538 N N . CYS A 1 204 ? 19.344 -6.41 -6.25 1 78.19 204 CYS A N 1
ATOM 1539 C CA . CYS A 1 204 ? 20.234 -5.934 -5.207 1 78.19 204 CYS A CA 1
ATOM 1540 C C . CYS A 1 204 ? 21.344 -5.074 -5.801 1 78.19 204 CYS A C 1
ATOM 1542 O O . CYS A 1 204 ? 22.062 -5.512 -6.707 1 78.19 204 CYS A O 1
ATOM 1544 N N . PRO A 1 205 ? 21.484 -3.951 -5.273 1 81.19 205 PRO A N 1
ATOM 1545 C CA . PRO A 1 205 ? 22.625 -3.166 -5.727 1 81.19 205 PRO A CA 1
ATOM 1546 C C . PRO A 1 205 ? 23.953 -3.895 -5.527 1 81.19 205 PRO A C 1
ATOM 1548 O O . PRO A 1 205 ? 24.172 -4.516 -4.48 1 81.19 205 PRO A O 1
ATOM 1551 N N . PRO A 1 206 ? 24.797 -3.779 -6.523 1 82.19 206 PRO A N 1
ATOM 1552 C CA . PRO A 1 206 ? 26.078 -4.508 -6.453 1 82.19 206 PRO A CA 1
ATOM 1553 C C . PRO A 1 206 ? 26.875 -4.176 -5.195 1 82.19 206 PRO A C 1
ATOM 1555 O O . PRO A 1 206 ? 27.516 -5.055 -4.621 1 82.19 206 PRO A O 1
ATOM 1558 N N . GLU A 1 207 ? 26.797 -2.904 -4.742 1 84.81 207 GLU A N 1
ATOM 1559 C CA . GLU A 1 207 ? 27.562 -2.484 -3.568 1 84.81 207 GLU A CA 1
ATOM 1560 C C . GLU A 1 207 ? 27.047 -3.162 -2.303 1 84.81 207 GLU A C 1
ATOM 1562 O O . GLU A 1 207 ? 27.812 -3.381 -1.356 1 84.81 207 GLU A O 1
ATOM 1567 N N . VAL A 1 208 ? 25.781 -3.443 -2.281 1 87.5 208 VAL A N 1
ATOM 1568 C CA . VAL A 1 208 ? 25.188 -4.129 -1.144 1 87.5 208 VAL A CA 1
ATOM 1569 C C . VAL A 1 208 ? 25.531 -5.613 -1.189 1 87.5 208 VAL A C 1
ATOM 1571 O O . VAL A 1 208 ? 25.969 -6.188 -0.19 1 87.5 208 VAL A O 1
ATOM 1574 N N . ALA A 1 209 ? 25.406 -6.207 -2.346 1 85.25 209 ALA A N 1
ATOM 1575 C CA . ALA A 1 209 ? 25.641 -7.637 -2.521 1 85.25 209 ALA A CA 1
ATOM 1576 C C . ALA A 1 209 ? 27.062 -8 -2.117 1 85.25 209 ALA A C 1
ATOM 1578 O O . ALA A 1 209 ? 27.297 -9.039 -1.492 1 85.25 209 ALA A O 1
ATOM 1579 N N . LYS A 1 210 ? 28 -7.168 -2.418 1 87.31 210 LYS A N 1
ATOM 1580 C CA . LYS A 1 210 ? 29.406 -7.414 -2.154 1 87.31 210 LYS A CA 1
ATOM 1581 C C . LYS A 1 210 ? 29.703 -7.395 -0.656 1 87.31 210 LYS A C 1
ATOM 1583 O O . LYS A 1 210 ? 30.641 -8.047 -0.192 1 87.31 210 LYS A O 1
ATOM 1588 N N . ARG A 1 211 ? 28.922 -6.664 0.077 1 90.56 211 ARG A N 1
ATOM 1589 C CA . ARG A 1 211 ? 29.25 -6.406 1.474 1 90.56 211 ARG A CA 1
ATOM 1590 C C . ARG A 1 211 ? 28.312 -7.16 2.41 1 90.56 211 ARG A C 1
ATOM 1592 O O . ARG A 1 211 ? 28.547 -7.207 3.621 1 90.56 211 ARG A O 1
ATOM 1599 N N . TRP A 1 212 ? 27.312 -7.766 1.846 1 93.5 212 TRP A N 1
ATOM 1600 C CA . TRP A 1 212 ? 26.312 -8.422 2.684 1 93.5 212 TRP A CA 1
ATOM 1601 C C . TRP A 1 212 ? 26.875 -9.672 3.334 1 93.5 212 TRP A C 1
ATOM 1603 O O . TRP A 1 212 ? 27.391 -10.555 2.643 1 93.5 212 TRP A O 1
ATOM 1613 N N . PRO A 1 213 ? 26.766 -9.82 4.664 1 94.69 213 PRO A N 1
ATOM 1614 C CA . PRO A 1 213 ? 27.266 -11.023 5.328 1 94.69 213 PRO A CA 1
ATOM 1615 C C . PRO A 1 213 ? 26.547 -12.289 4.875 1 94.69 213 PRO A C 1
ATOM 1617 O O . PRO A 1 213 ? 25.312 -12.336 4.875 1 94.69 213 PRO A O 1
ATOM 1620 N N . LYS A 1 214 ? 27.266 -13.32 4.605 1 94.12 214 LYS A N 1
ATOM 1621 C CA . LYS A 1 214 ? 26.734 -14.555 4.031 1 94.12 214 LYS A CA 1
ATOM 1622 C C . LYS A 1 214 ? 25.766 -15.234 4.992 1 94.12 214 LYS A C 1
ATOM 1624 O O . LYS A 1 214 ? 24.812 -15.898 4.562 1 94.12 214 LYS A O 1
ATOM 1629 N N . GLU A 1 215 ? 26 -15.055 6.25 1 95.19 215 GLU A N 1
ATOM 1630 C CA . GLU A 1 215 ? 25.188 -15.742 7.246 1 95.19 215 GLU A CA 1
ATOM 1631 C C . GLU A 1 215 ? 23.766 -15.195 7.273 1 95.19 215 GLU A C 1
ATOM 1633 O O . GLU A 1 215 ? 22.875 -15.812 7.859 1 95.19 215 GLU A O 1
ATOM 1638 N N . HIS A 1 216 ? 23.531 -14.016 6.684 1 96 216 HIS A N 1
ATOM 1639 C CA . HIS A 1 216 ? 22.203 -13.406 6.691 1 96 216 HIS A CA 1
ATOM 1640 C C . HIS A 1 216 ? 21.531 -13.547 5.336 1 96 216 HIS A C 1
ATOM 1642 O O . HIS A 1 216 ? 20.516 -12.891 5.066 1 96 216 HIS A O 1
ATOM 1648 N N . ILE A 1 217 ? 22.078 -14.43 4.504 1 96.31 217 ILE A N 1
ATOM 1649 C CA . ILE A 1 217 ? 21.484 -14.664 3.188 1 96.31 217 ILE A CA 1
ATOM 1650 C C . ILE A 1 217 ? 20.359 -15.688 3.297 1 96.31 217 ILE A C 1
ATOM 1652 O O . ILE A 1 217 ? 20.484 -16.688 4.012 1 96.31 217 ILE A O 1
ATOM 1656 N N . THR A 1 218 ? 19.234 -15.414 2.703 1 97.56 218 THR A N 1
ATOM 1657 C CA . THR A 1 218 ? 18.141 -16.375 2.514 1 97.56 218 THR A CA 1
ATOM 1658 C C . THR A 1 218 ? 18.281 -17.078 1.171 1 97.56 218 THR A C 1
ATOM 1660 O O . THR A 1 218 ? 18.266 -16.438 0.119 1 97.56 218 THR A O 1
ATOM 1663 N N . PRO A 1 219 ? 18.453 -18.359 1.196 1 96.75 219 PRO A N 1
ATOM 1664 C CA . PRO A 1 219 ? 18.625 -19.062 -0.075 1 96.75 219 PRO A CA 1
ATOM 1665 C C . PRO A 1 219 ? 17.328 -19.172 -0.87 1 96.75 219 PRO A C 1
ATOM 1667 O O . PRO A 1 219 ? 16.25 -19.141 -0.289 1 96.75 219 PRO A O 1
ATOM 1670 N N . LEU A 1 220 ? 17.422 -19.391 -2.139 1 96.81 220 LEU A N 1
ATOM 1671 C CA . LEU A 1 220 ? 16.266 -19.531 -3.029 1 96.81 220 LEU A CA 1
ATOM 1672 C C . LEU A 1 220 ? 15.461 -20.766 -2.678 1 96.81 220 LEU A C 1
ATOM 1674 O O . LEU A 1 220 ? 14.25 -20.812 -2.914 1 96.81 220 LEU A O 1
ATOM 1678 N N . SER A 1 221 ? 16.094 -21.734 -2.074 1 97.56 221 SER A N 1
ATOM 1679 C CA . SER A 1 221 ? 15.398 -22.953 -1.68 1 97.56 221 SER A CA 1
ATOM 1680 C C . SER A 1 221 ? 14.312 -22.656 -0.646 1 97.56 221 SER A C 1
ATOM 1682 O O . SER A 1 221 ? 13.32 -23.375 -0.552 1 97.56 221 SER A O 1
ATOM 1684 N N . THR A 1 222 ? 14.531 -21.609 0.147 1 98.5 222 THR A N 1
ATOM 1685 C CA . THR A 1 222 ? 13.523 -21.219 1.125 1 98.5 222 THR A CA 1
ATOM 1686 C C . THR A 1 222 ? 12.266 -20.703 0.43 1 98.5 222 THR A C 1
ATOM 1688 O O .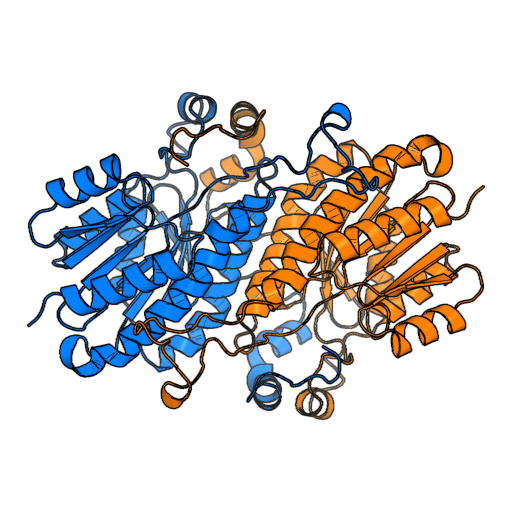 THR A 1 222 ? 11.148 -20.891 0.92 1 98.5 222 THR A O 1
ATOM 1691 N N . VAL A 1 223 ? 12.406 -20.078 -0.739 1 98.56 223 VAL A N 1
ATOM 1692 C CA . VAL A 1 223 ? 11.258 -19.672 -1.541 1 98.56 223 VAL A CA 1
ATOM 1693 C C . VAL A 1 223 ? 10.461 -20.891 -1.981 1 98.56 223 VAL A C 1
ATOM 1695 O O . VAL A 1 223 ? 9.234 -20.938 -1.857 1 98.56 223 VAL A O 1
ATOM 1698 N N . ASN A 1 224 ? 11.164 -21.891 -2.459 1 98.38 224 ASN A N 1
ATOM 1699 C CA . ASN A 1 224 ? 10.516 -23.109 -2.893 1 98.38 224 ASN A CA 1
ATOM 1700 C C . ASN A 1 224 ? 9.766 -23.781 -1.744 1 98.38 224 ASN A C 1
ATOM 1702 O O . ASN A 1 224 ? 8.695 -24.359 -1.946 1 98.38 224 ASN A O 1
ATOM 1706 N N . LYS A 1 225 ? 10.398 -23.719 -0.559 1 98.5 225 LYS A N 1
ATOM 1707 C CA . LYS A 1 225 ? 9.742 -24.25 0.627 1 98.5 225 LYS A CA 1
ATOM 1708 C C . LYS A 1 225 ? 8.398 -23.578 0.868 1 98.5 225 LYS A C 1
ATOM 1710 O O . LYS A 1 225 ? 7.414 -24.25 1.193 1 98.5 225 LYS A O 1
ATOM 1715 N N . ALA A 1 226 ? 8.328 -22.297 0.739 1 98.69 226 ALA A N 1
ATOM 1716 C CA . ALA A 1 226 ? 7.074 -21.562 0.917 1 98.69 226 ALA A CA 1
ATOM 1717 C C . ALA A 1 226 ? 6.059 -21.938 -0.156 1 98.69 226 ALA A C 1
ATOM 1719 O O . ALA A 1 226 ? 4.887 -22.188 0.146 1 98.69 226 ALA A O 1
ATOM 1720 N N . ILE A 1 227 ? 6.504 -22.016 -1.4 1 98.81 227 ILE A N 1
ATOM 1721 C CA . ILE A 1 227 ? 5.629 -22.375 -2.506 1 98.81 227 ILE A CA 1
ATOM 1722 C C . ILE A 1 227 ? 5.059 -23.781 -2.264 1 98.81 227 ILE A C 1
ATOM 1724 O O . ILE A 1 227 ? 3.857 -24 -2.445 1 98.81 227 ILE A O 1
ATOM 1728 N N . ASP A 1 228 ? 5.875 -24.688 -1.82 1 98.75 228 ASP A N 1
ATOM 1729 C CA . ASP A 1 228 ? 5.422 -26.031 -1.531 1 98.75 228 ASP A CA 1
ATOM 1730 C C . ASP A 1 228 ? 4.359 -26.047 -0.435 1 98.75 228 ASP A C 1
ATOM 1732 O O . ASP A 1 228 ? 3.393 -26.797 -0.503 1 98.75 228 ASP A O 1
ATOM 1736 N N . ALA A 1 229 ? 4.582 -25.266 0.609 1 98.56 229 ALA A N 1
ATOM 1737 C CA . ALA A 1 229 ? 3.59 -25.156 1.677 1 98.56 229 ALA A CA 1
ATOM 1738 C C . ALA A 1 229 ? 2.24 -24.703 1.132 1 98.56 229 ALA A C 1
ATOM 1740 O O . ALA A 1 229 ? 1.196 -25.25 1.506 1 98.56 229 ALA A O 1
ATOM 1741 N N . PHE A 1 230 ? 2.244 -23.734 0.233 1 98.44 230 PHE A N 1
ATOM 1742 C CA . PHE A 1 230 ? 1.018 -23.219 -0.357 1 98.44 230 PHE A CA 1
ATOM 1743 C C . PHE A 1 230 ? 0.363 -24.266 -1.255 1 98.44 230 PHE A C 1
ATOM 1745 O O . PHE A 1 230 ? -0.864 -24.375 -1.283 1 98.44 230 PHE A O 1
ATOM 1752 N N . LEU A 1 231 ? 1.146 -25.016 -1.992 1 98.06 231 LEU A N 1
ATOM 1753 C CA . LEU A 1 231 ? 0.625 -26.031 -2.908 1 98.06 231 LEU A CA 1
ATOM 1754 C C . LEU A 1 231 ? 0.003 -27.188 -2.139 1 98.06 231 LEU A C 1
ATOM 1756 O O . LEU A 1 231 ? -0.965 -27.797 -2.6 1 98.06 231 LEU A O 1
ATOM 1760 N N . ALA A 1 232 ? 0.51 -27.438 -0.975 1 97.62 232 ALA A N 1
ATOM 1761 C CA . ALA A 1 232 ? 0.157 -28.641 -0.239 1 97.62 232 ALA A CA 1
ATOM 1762 C C . ALA A 1 232 ? -1.127 -28.438 0.561 1 97.62 232 ALA A C 1
ATOM 1764 O O . ALA A 1 232 ? -1.748 -29.406 1.001 1 97.62 232 ALA A O 1
ATOM 1765 N N . ASP A 1 233 ? -1.518 -27.203 0.815 1 97.06 233 ASP A N 1
ATOM 1766 C CA . ASP A 1 233 ? -2.627 -26.938 1.726 1 97.06 233 ASP A CA 1
ATOM 1767 C C . ASP A 1 233 ? -3.611 -25.938 1.111 1 97.06 233 ASP A C 1
ATOM 1769 O O . ASP A 1 233 ? -3.35 -24.734 1.082 1 97.06 233 ASP A O 1
ATOM 1773 N N . ASP A 1 234 ? -4.781 -26.375 0.799 1 95.31 234 ASP A N 1
ATOM 1774 C CA . ASP A 1 234 ? -5.805 -25.578 0.133 1 95.31 234 ASP A CA 1
ATOM 1775 C C . ASP A 1 234 ? -6.516 -24.656 1.123 1 95.31 234 ASP A C 1
ATOM 1777 O O . ASP A 1 234 ? -7.355 -23.844 0.731 1 95.31 234 ASP A O 1
AT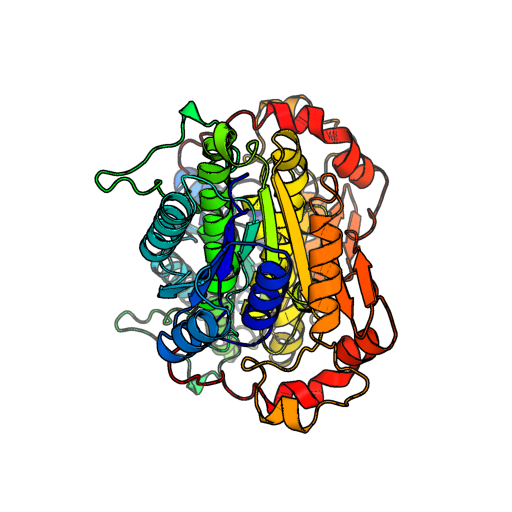OM 1781 N N . THR A 1 235 ? -6.125 -24.719 2.35 1 95 235 THR A N 1
ATOM 1782 C CA . THR A 1 235 ? -6.777 -23.875 3.355 1 95 235 THR A CA 1
ATOM 1783 C C . THR A 1 235 ? -5.859 -22.75 3.801 1 95 235 THR A C 1
ATOM 1785 O O . THR A 1 235 ? -6.289 -21.828 4.508 1 95 235 THR A O 1
ATOM 1788 N N . LEU A 1 236 ? -4.617 -22.859 3.377 1 97.62 236 LEU A N 1
ATOM 1789 C CA . LEU A 1 236 ? -3.656 -21.812 3.738 1 97.62 236 LEU A CA 1
ATOM 1790 C C . LEU A 1 236 ? -3.875 -20.562 2.904 1 97.62 236 LEU A C 1
ATOM 1792 O O . LEU A 1 236 ? -3.533 -20.516 1.721 1 97.62 236 LEU A O 1
ATOM 1796 N N . THR A 1 237 ? -4.496 -19.531 3.465 1 98.5 237 THR A N 1
ATOM 1797 C CA . THR A 1 237 ? -4.848 -18.312 2.748 1 98.5 237 THR A CA 1
ATOM 1798 C C . THR A 1 237 ? -4.734 -17.094 3.662 1 98.5 237 THR A C 1
ATOM 1800 O O . THR A 1 237 ? -4.633 -17.234 4.883 1 98.5 237 THR A O 1
ATOM 1803 N N . GLY A 1 238 ? -4.523 -15.938 3.021 1 98.38 238 GLY A N 1
ATOM 1804 C CA . GLY A 1 238 ? -4.414 -14.703 3.783 1 98.38 238 GLY A CA 1
ATOM 1805 C C . GLY A 1 238 ? -3.137 -14.617 4.598 1 98.38 238 GLY A C 1
ATOM 1806 O O . GLY A 1 238 ? -3.078 -13.898 5.598 1 98.38 238 GLY A O 1
ATOM 1807 N N . GLN A 1 239 ? -2.111 -15.352 4.23 1 98.25 239 GLN A N 1
ATOM 1808 C CA . GLN A 1 239 ? -0.9 -15.445 5.043 1 98.25 239 GLN A CA 1
ATOM 1809 C C . GLN A 1 239 ? 0.193 -14.523 4.512 1 98.25 239 GLN A C 1
ATOM 1811 O O . GLN A 1 239 ? 0.31 -14.32 3.303 1 98.25 239 GLN A O 1
ATOM 1816 N N . ALA A 1 240 ? 0.901 -13.953 5.414 1 98.56 240 ALA A N 1
ATOM 1817 C CA . ALA A 1 240 ? 2.227 -13.398 5.156 1 98.56 240 ALA A CA 1
ATOM 1818 C C . ALA A 1 240 ? 3.322 -14.32 5.688 1 98.56 240 ALA A C 1
ATOM 1820 O O . ALA A 1 240 ? 3.473 -14.477 6.902 1 98.56 240 ALA A O 1
ATOM 1821 N N . VAL A 1 241 ? 4.051 -14.898 4.781 1 98.81 241 VAL A N 1
ATOM 1822 C CA . VAL A 1 241 ? 5.062 -15.875 5.176 1 98.81 241 VAL A CA 1
ATOM 1823 C C . VAL A 1 241 ? 6.453 -15.266 5.004 1 98.81 241 VAL A C 1
ATOM 1825 O O . VAL A 1 241 ? 6.902 -15.031 3.879 1 98.81 241 VAL A O 1
ATOM 1828 N N . GLU A 1 242 ? 7.105 -15.062 6.098 1 98.75 242 GLU A N 1
ATOM 1829 C CA . GLU A 1 242 ? 8.453 -14.492 6.094 1 98.75 242 GLU A CA 1
ATOM 1830 C C . GLU A 1 242 ? 9.508 -15.57 5.836 1 98.75 242 GLU A C 1
ATOM 1832 O O . GLU A 1 242 ? 9.453 -16.656 6.426 1 98.75 242 GLU A O 1
ATOM 1837 N N . LEU A 1 243 ? 10.344 -15.312 4.895 1 98.75 243 LEU A N 1
ATOM 1838 C CA . LEU A 1 243 ? 11.453 -16.203 4.566 1 98.75 243 LEU A CA 1
ATOM 1839 C C . LEU A 1 243 ? 12.766 -15.641 5.113 1 98.75 243 LEU A C 1
ATOM 1841 O O . LEU A 1 243 ? 13.219 -14.578 4.691 1 98.75 243 LEU A O 1
ATOM 1845 N N . SER A 1 244 ? 13.305 -16.328 6.02 1 98.38 244 SER A N 1
ATOM 1846 C CA . SER A 1 244 ? 14.57 -15.914 6.621 1 98.38 244 SER A CA 1
ATOM 1847 C C . SER A 1 244 ? 15.508 -17.109 6.793 1 98.38 244 SER A C 1
ATOM 1849 O O . SER A 1 244 ? 15.172 -18.078 7.465 1 98.38 244 SER A O 1
ATOM 1851 N N . GLN A 1 245 ? 16.641 -16.906 6.105 1 97.94 245 GLN A N 1
ATOM 1852 C CA . GLN A 1 245 ? 17.578 -18.031 6.059 1 97.94 245 GLN A CA 1
ATOM 1853 C C . GLN A 1 245 ? 16.891 -19.312 5.582 1 97.94 245 GLN A C 1
ATOM 1855 O O . GLN A 1 245 ? 16.266 -19.328 4.527 1 97.94 245 GLN A O 1
ATOM 1860 N N . GLU A 1 246 ? 16.984 -20.422 6.25 1 98 246 GLU A N 1
ATOM 1861 C CA . GLU A 1 246 ? 16.484 -21.688 5.727 1 98 246 GLU A CA 1
ATOM 1862 C C . GLU A 1 246 ? 15.047 -21.953 6.172 1 98 246 GLU A C 1
ATOM 1864 O O . GLU A 1 246 ? 14.484 -23.016 5.91 1 98 246 GLU A O 1
ATOM 1869 N N . ASN A 1 247 ? 14.422 -20.938 6.781 1 98.31 247 ASN A N 1
ATOM 1870 C CA . ASN A 1 247 ? 13.141 -21.203 7.414 1 98.31 247 ASN A CA 1
ATOM 1871 C C . ASN A 1 247 ? 12.055 -20.25 6.93 1 98.31 247 ASN A C 1
ATOM 1873 O O . ASN A 1 247 ? 12.359 -19.156 6.441 1 98.31 247 ASN A O 1
ATOM 1877 N N . ILE A 1 248 ? 10.844 -20.719 6.996 1 98.56 248 ILE A N 1
ATOM 1878 C CA . ILE A 1 248 ? 9.68 -19.875 6.711 1 98.56 248 ILE A CA 1
ATOM 1879 C C . ILE A 1 248 ? 8.898 -19.641 7.996 1 98.56 248 ILE A C 1
ATOM 1881 O O . ILE A 1 248 ? 8.82 -20.516 8.859 1 98.56 248 ILE A O 1
ATOM 1885 N N . TYR A 1 249 ? 8.391 -18.484 8.219 1 98.56 249 TYR A N 1
ATOM 1886 C CA . TYR A 1 249 ? 7.645 -18.078 9.406 1 98.56 249 TYR A CA 1
ATOM 1887 C C . TYR A 1 249 ? 6.301 -17.469 9.016 1 98.56 249 TYR A C 1
ATOM 1889 O O . TYR A 1 249 ? 6.25 -16.453 8.32 1 98.56 249 TYR A O 1
ATOM 1897 N N . PHE A 1 250 ? 5.18 -18.078 9.422 1 98.25 250 PHE A N 1
ATOM 1898 C CA . PHE A 1 250 ? 3.855 -17.5 9.25 1 98.25 250 PHE A CA 1
ATOM 1899 C C . PHE A 1 250 ? 3.652 -16.328 10.195 1 98.25 250 PHE A C 1
ATOM 1901 O O . PHE A 1 250 ? 3.562 -16.5 11.414 1 98.25 250 PHE A O 1
ATOM 1908 N N . ARG A 1 251 ? 3.543 -15.133 9.625 1 97.88 251 ARG A N 1
ATOM 1909 C CA . ARG A 1 251 ? 3.492 -13.93 10.445 1 97.88 251 ARG A CA 1
ATOM 1910 C C . ARG A 1 251 ? 2.057 -13.453 10.633 1 97.88 251 ARG A C 1
ATOM 1912 O O . ARG A 1 251 ? 1.319 -13.281 9.664 1 97.88 251 ARG A O 1
ATOM 1919 N N . GLN A 1 252 ? 1.698 -13.227 11.859 1 95.69 252 GLN A N 1
ATOM 1920 C CA . GLN A 1 252 ? 0.386 -12.688 12.203 1 95.69 252 GLN A CA 1
ATOM 1921 C C . GLN A 1 252 ? 0.44 -11.172 12.367 1 95.69 252 GLN A C 1
ATOM 1923 O O . GLN A 1 252 ? 1.512 -10.609 12.594 1 95.69 252 GLN A O 1
ATOM 1928 N N . PRO A 1 253 ? -0.752 -10.539 12.18 1 94 253 PRO A N 1
ATOM 1929 C CA . PRO A 1 253 ? -0.769 -9.117 12.523 1 94 253 PRO A CA 1
ATOM 1930 C C . PRO A 1 253 ? -0.427 -8.859 13.992 1 94 253 PRO A C 1
ATOM 1932 O O . PRO A 1 253 ? -0.336 -9.797 14.781 1 94 253 PRO A O 1
ATOM 1935 N N . VAL A 1 254 ? -0.171 -7.594 14.297 1 94.31 254 VAL A N 1
ATOM 1936 C CA . VAL A 1 254 ? 0.131 -7.211 15.672 1 94.31 254 VAL A CA 1
ATOM 1937 C C . VAL A 1 254 ? -1.056 -7.543 16.578 1 94.31 254 VAL A C 1
ATOM 1939 O O . VAL A 1 254 ? -2.193 -7.633 16.109 1 94.31 254 VAL A O 1
ATOM 1942 N N . ASP A 1 255 ? -0.787 -7.688 17.844 1 94.75 255 ASP A N 1
ATOM 1943 C CA . ASP A 1 255 ? -1.839 -7.969 18.812 1 94.75 255 ASP A CA 1
ATOM 1944 C C . ASP A 1 255 ? -2.77 -6.77 18.984 1 94.75 255 ASP A C 1
ATOM 1946 O O . ASP A 1 255 ? -2.346 -5.625 18.812 1 94.75 255 ASP A O 1
ATOM 1950 N N . TYR A 1 256 ? -3.988 -7.07 19.312 1 96.62 256 TYR A N 1
ATOM 1951 C CA . TYR A 1 256 ? -4.918 -5.988 19.609 1 96.62 256 TYR A CA 1
ATOM 1952 C C . TYR A 1 256 ? -4.504 -5.246 20.875 1 96.62 256 TYR A C 1
ATOM 1954 O O . TYR A 1 256 ? -4.039 -5.863 21.844 1 96.62 256 TYR A O 1
ATOM 1962 N N . PRO A 1 257 ? -4.648 -3.975 20.891 1 96.56 257 PRO A N 1
ATOM 1963 C CA . PRO A 1 257 ? -4.223 -3.209 22.062 1 96.56 257 PRO A CA 1
ATOM 1964 C C . PRO A 1 257 ? -5.184 -3.352 23.25 1 96.56 257 PRO A C 1
ATOM 1966 O O . PRO A 1 257 ? -4.828 -3.023 24.375 1 96.56 257 PRO A O 1
ATOM 1969 N N . ASN A 1 258 ? -6.465 -3.715 23.031 1 97.25 258 ASN A N 1
ATOM 1970 C CA . ASN A 1 258 ? -7.492 -3.857 24.047 1 97.25 258 ASN A CA 1
ATOM 1971 C C . ASN A 1 258 ? -8.641 -4.746 23.578 1 97.25 258 ASN A C 1
ATOM 1973 O O . ASN A 1 258 ? -8.633 -5.211 22.438 1 97.25 258 ASN A O 1
ATOM 1977 N N . GLU A 1 259 ? -9.578 -4.965 24.438 1 96.75 259 GLU A N 1
ATOM 1978 C CA . GLU A 1 259 ? -10.664 -5.895 24.156 1 96.75 259 GLU A CA 1
ATOM 1979 C C . GLU A 1 259 ? -11.633 -5.324 23.125 1 96.75 259 GLU A C 1
ATOM 1981 O O . GLU A 1 259 ? -12.195 -6.062 22.312 1 96.75 259 GLU A O 1
ATOM 1986 N N . SER A 1 260 ? -11.781 -4.082 23.125 1 96.75 260 SER A N 1
ATOM 1987 C CA . SER A 1 260 ? -12.656 -3.453 22.156 1 96.75 260 SER A CA 1
ATOM 1988 C C . SER A 1 260 ? -12.148 -3.676 20.734 1 96.75 260 SER A C 1
ATOM 1990 O O . SER A 1 260 ? -12.922 -4.059 19.844 1 96.75 260 SER A O 1
ATOM 1992 N N . GLN A 1 261 ? -10.914 -3.473 20.531 1 96.19 261 GLN A N 1
ATOM 1993 C CA . GLN A 1 261 ? -10.328 -3.684 19.219 1 96.19 261 GLN A CA 1
ATOM 1994 C C . GLN A 1 261 ? -10.359 -5.16 18.828 1 96.19 261 GLN A C 1
ATOM 1996 O O . GLN A 1 261 ? -10.523 -5.496 17.656 1 96.19 261 GLN A O 1
ATOM 2001 N N . ARG A 1 262 ? -10.156 -5.992 19.828 1 96.38 262 ARG A N 1
ATOM 2002 C CA . ARG A 1 262 ? -10.266 -7.422 19.562 1 96.38 262 ARG A CA 1
ATOM 2003 C C . ARG A 1 262 ? -11.656 -7.777 19.047 1 96.38 262 ARG A C 1
ATOM 2005 O O . ARG A 1 262 ? -11.805 -8.523 18.078 1 96.38 262 ARG A O 1
ATOM 2012 N N . TRP A 1 263 ? -12.672 -7.234 19.734 1 96.31 263 TRP A N 1
ATOM 2013 C CA . TRP A 1 263 ? -14.047 -7.477 19.297 1 96.31 263 TRP A CA 1
ATOM 2014 C C . TRP A 1 263 ? -14.258 -6.992 17.859 1 96.31 263 TRP A C 1
ATOM 2016 O O . TRP A 1 263 ? -14.875 -7.688 17.047 1 96.31 263 TRP A O 1
ATOM 2026 N N . ILE A 1 264 ? -13.766 -5.828 17.516 1 94.88 264 ILE A N 1
ATOM 2027 C CA . ILE A 1 264 ? -13.922 -5.254 16.188 1 94.88 264 ILE A CA 1
ATOM 2028 C C . ILE A 1 264 ? -13.281 -6.176 15.156 1 94.88 264 ILE A C 1
ATOM 2030 O O . ILE A 1 264 ? -13.844 -6.402 14.086 1 94.88 264 ILE A O 1
ATOM 2034 N N . GLY A 1 265 ? -12.133 -6.684 15.438 1 92.25 265 GLY A N 1
ATOM 2035 C CA . GLY A 1 265 ? -11.391 -7.516 14.5 1 92.25 265 GLY A CA 1
ATOM 2036 C C . GLY A 1 265 ? -11.969 -8.906 14.352 1 92.25 265 GLY A C 1
ATOM 2037 O O . GLY A 1 265 ? -11.906 -9.5 13.273 1 92.25 265 GLY A O 1
ATOM 2038 N N . GLU A 1 266 ? -12.609 -9.43 15.43 1 92.25 266 GLU A N 1
ATOM 2039 C CA . GLU A 1 266 ? -12.914 -10.859 15.43 1 92.25 266 GLU A CA 1
ATOM 2040 C C . GLU A 1 266 ? -14.422 -11.102 15.383 1 92.25 266 GLU A C 1
ATOM 2042 O O . GLU A 1 266 ? -14.867 -12.188 15.008 1 92.25 266 GLU A O 1
ATOM 2047 N N . GLU A 1 267 ? -15.227 -10.039 15.742 1 93.06 267 GLU A N 1
ATOM 2048 C CA . GLU A 1 267 ? -16.641 -10.344 15.953 1 93.06 267 GLU A CA 1
ATOM 2049 C C . GLU A 1 267 ? -17.531 -9.398 15.156 1 93.06 267 GLU A C 1
ATOM 2051 O O . GLU A 1 267 ? -18.734 -9.617 15.047 1 93.06 267 GLU A O 1
ATOM 2056 N N . SER A 1 268 ? -16.938 -8.406 14.578 1 92.56 268 SER A N 1
ATOM 2057 C CA . SER A 1 268 ? -17.781 -7.352 14.023 1 92.56 268 SER A CA 1
ATOM 2058 C C . SER A 1 268 ? -18.109 -7.617 12.562 1 92.56 268 SER A C 1
ATOM 2060 O O . SER A 1 268 ? -18.828 -6.844 11.93 1 92.56 268 SER A O 1
ATOM 2062 N N . ASP A 1 269 ? -17.656 -8.664 11.977 1 91.31 269 ASP A N 1
ATOM 2063 C CA . ASP A 1 269 ? -17.828 -8.938 10.555 1 91.31 269 ASP A CA 1
ATOM 2064 C C . ASP A 1 269 ? -19.312 -8.938 10.172 1 91.31 269 ASP A C 1
ATOM 2066 O O . ASP A 1 269 ? -19.672 -8.445 9.102 1 91.31 269 ASP A O 1
ATOM 2070 N N . LYS A 1 270 ? -20.141 -9.453 11.047 1 90.56 270 LYS A N 1
ATOM 2071 C CA . LYS A 1 270 ? -21.562 -9.555 10.75 1 90.56 270 LYS A CA 1
ATOM 2072 C C . LYS A 1 270 ? -22.188 -8.172 10.562 1 90.56 270 LYS A C 1
ATOM 2074 O O . LYS A 1 270 ? -23.141 -8.016 9.797 1 90.56 270 LYS A O 1
ATOM 2079 N N . ILE A 1 271 ? -21.641 -7.211 11.266 1 91.81 271 ILE A N 1
ATOM 2080 C CA . ILE A 1 271 ? -22.141 -5.848 11.148 1 91.81 271 ILE A CA 1
ATOM 2081 C C . ILE A 1 271 ? -21.594 -5.199 9.883 1 91.81 271 ILE A C 1
ATOM 2083 O O . ILE A 1 2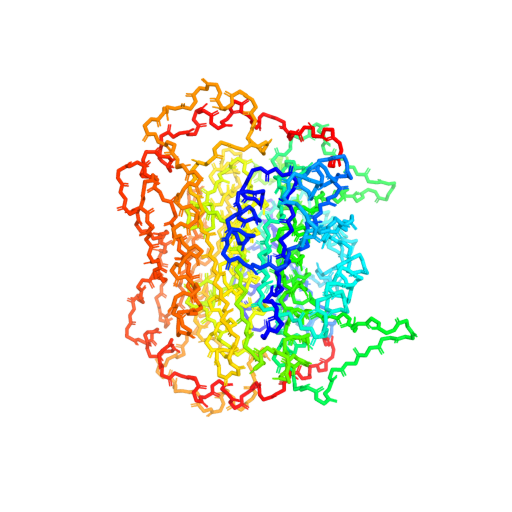71 ? -22.328 -4.609 9.102 1 91.81 271 ILE A O 1
ATOM 2087 N N . TRP A 1 272 ? -20.328 -5.391 9.641 1 89.44 272 TRP A N 1
ATOM 2088 C CA . TRP A 1 272 ? -19.672 -4.805 8.469 1 89.44 272 TRP A CA 1
ATOM 2089 C C . TRP A 1 272 ? -20.281 -5.359 7.184 1 89.44 272 TRP A C 1
ATOM 2091 O O . TRP A 1 272 ? -20.453 -4.625 6.207 1 89.44 272 TRP A O 1
ATOM 2101 N N . ASN A 1 273 ? -20.594 -6.621 7.207 1 90.12 273 ASN A N 1
ATOM 2102 C CA . ASN A 1 273 ? -21.156 -7.277 6.027 1 90.12 273 ASN A CA 1
ATOM 2103 C C . ASN A 1 273 ? -22.453 -6.613 5.578 1 90.12 273 ASN A C 1
ATOM 2105 O O . ASN A 1 273 ? -22.766 -6.59 4.387 1 90.12 273 ASN A O 1
ATOM 2109 N N . LEU A 1 274 ? -23.141 -5.969 6.48 1 86 274 LEU A N 1
ATOM 2110 C CA . LEU A 1 274 ? -24.406 -5.312 6.156 1 86 274 LEU A CA 1
ATOM 2111 C C . LEU A 1 274 ? -24.156 -4.023 5.375 1 86 274 LEU A C 1
ATOM 2113 O O . LEU A 1 274 ? -25 -3.613 4.574 1 86 274 LEU A O 1
ATOM 2117 N N . GLY A 1 275 ? -23.016 -3.441 5.574 1 83.25 275 GLY A N 1
ATOM 2118 C CA . GLY A 1 275 ? -22.719 -2.16 4.949 1 83.25 275 GLY A CA 1
ATOM 2119 C C . GLY A 1 275 ? -22 -2.297 3.619 1 83.25 275 GLY A C 1
ATOM 2120 O O . GLY A 1 275 ? -21.938 -1.344 2.842 1 83.25 275 GLY A O 1
ATOM 2121 N N . TYR A 1 276 ? -21.562 -3.508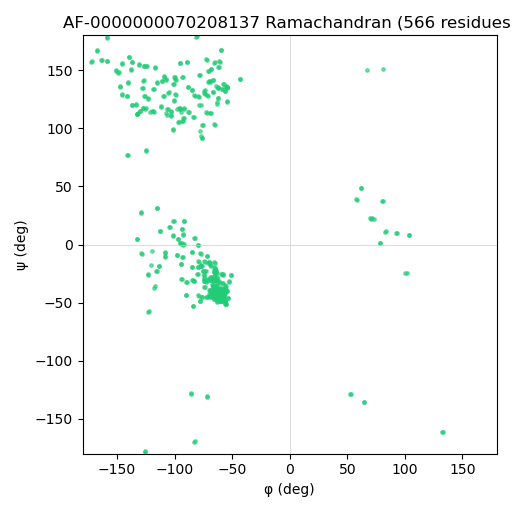 3.336 1 83.19 276 TYR A N 1
ATOM 2122 C CA . TYR A 1 276 ? -20.688 -3.629 2.172 1 83.19 276 TYR A CA 1
ATOM 2123 C C . TYR A 1 276 ? -21.172 -4.727 1.235 1 83.19 276 TYR A C 1
ATOM 2125 O O . TYR A 1 276 ? -20.375 -5.379 0.559 1 83.19 276 TYR A O 1
ATOM 2133 N N . GLN A 1 277 ? -22.406 -4.934 1.268 1 76.62 277 GLN A N 1
ATOM 2134 C CA . GLN A 1 277 ? -22.984 -5.812 0.259 1 76.62 277 GLN A CA 1
ATOM 2135 C C . GLN A 1 277 ? -22.719 -5.289 -1.148 1 76.62 277 GLN A C 1
ATOM 2137 O O . GLN A 1 277 ? -22.469 -6.07 -2.072 1 76.62 277 GLN A O 1
ATOM 2142 N N . GLU A 1 278 ? -22.672 -3.971 -1.308 1 74.19 278 GLU A N 1
ATOM 2143 C CA . GLU A 1 278 ? -22.25 -3.225 -2.494 1 74.19 278 GLU A CA 1
ATOM 2144 C C . GLU A 1 278 ? -21.391 -2.025 -2.121 1 74.19 278 GLU A C 1
ATOM 2146 O O . GLU A 1 278 ? -21.484 -1.509 -1.006 1 74.19 278 GLU A O 1
ATOM 2151 N N . PRO A 1 279 ? -20.562 -1.756 -3.072 1 73 279 PRO A N 1
ATOM 2152 C CA . PRO A 1 279 ? -19.797 -0.535 -2.773 1 73 279 PRO A CA 1
ATOM 2153 C C . PRO A 1 279 ? -20.703 0.667 -2.516 1 73 279 PRO A C 1
ATOM 2155 O O . PRO A 1 279 ? -21.641 0.914 -3.279 1 73 279 PRO A O 1
ATOM 2158 N N . PRO A 1 280 ? -20.375 1.334 -1.42 1 68.81 280 PRO A N 1
ATOM 2159 C CA . PRO A 1 280 ? -21.25 2.463 -1.097 1 68.81 280 PRO A CA 1
ATOM 2160 C C . PRO A 1 280 ? -21.219 3.557 -2.16 1 68.81 280 PRO A C 1
ATOM 2162 O O . PRO A 1 280 ? -20.156 3.859 -2.711 1 68.81 280 PRO A O 1
ATOM 2165 N N . LYS A 1 281 ? -22.422 3.84 -2.697 1 62.25 281 LYS A N 1
ATOM 2166 C CA . LYS A 1 281 ? -22.578 4.914 -3.672 1 62.25 281 LYS A CA 1
ATOM 2167 C C . LYS A 1 281 ? -22.594 6.277 -2.986 1 62.25 281 LYS A C 1
ATOM 2169 O O . LYS A 1 281 ? -23.281 6.469 -1.984 1 62.25 281 LYS A O 1
ATOM 2174 N N . ARG A 1 282 ? -21.562 6.926 -2.951 1 58.81 282 ARG A N 1
ATOM 2175 C CA . ARG A 1 282 ? -21.578 8.219 -2.273 1 58.81 282 ARG A CA 1
ATOM 2176 C C . ARG A 1 282 ? -21.75 9.359 -3.273 1 58.81 282 ARG A C 1
ATOM 2178 O O . ARG A 1 282 ? -21.203 9.305 -4.379 1 58.81 282 ARG A O 1
ATOM 2185 N N . GLN A 1 283 ? -22.953 10.102 -3.094 1 48.12 283 GLN A N 1
ATOM 2186 C CA . GLN A 1 283 ? -23.156 11.32 -3.879 1 48.12 283 GLN A CA 1
ATOM 2187 C C . GLN A 1 283 ? -21.984 12.289 -3.691 1 48.12 283 GLN A C 1
ATOM 2189 O O . GLN A 1 283 ? -21.531 12.516 -2.566 1 48.12 283 GLN A O 1
ATOM 2194 N N . GLY A 1 284 ? -21.312 12.695 -4.855 1 45.94 284 GLY A N 1
ATOM 2195 C CA . GLY A 1 284 ? -20.234 13.68 -4.887 1 45.94 284 GLY A CA 1
ATOM 2196 C C . GLY A 1 284 ? -18.859 13.062 -4.961 1 45.94 284 GLY A C 1
ATOM 2197 O O . GLY A 1 284 ? -17.859 13.773 -5.047 1 45.94 284 GLY A O 1
ATOM 2198 N N . TYR A 1 285 ? -18.766 11.727 -4.441 1 42.59 285 TYR A N 1
ATOM 2199 C CA . TYR A 1 285 ? -17.453 11.125 -4.578 1 42.59 285 TYR A CA 1
ATOM 2200 C C . TYR A 1 285 ? -17.406 10.156 -5.754 1 42.59 285 TYR A C 1
ATOM 2202 O O . TYR A 1 285 ? -18.422 9.539 -6.09 1 42.59 285 TYR A O 1
ATOM 2210 N N . MET B 1 1 ? 4.645 37.031 15.758 1 59.75 1 MET B N 1
ATOM 2211 C CA . MET B 1 1 ? 5.152 35.969 14.891 1 59.75 1 MET B CA 1
ATOM 2212 C C . MET B 1 1 ? 4.027 35.375 14.055 1 59.75 1 MET B C 1
ATOM 2214 O O . MET B 1 1 ? 2.867 35.375 14.469 1 59.75 1 MET B O 1
ATOM 2218 N N . SER B 1 2 ? 4.355 35.125 12.719 1 86.38 2 SER B N 1
ATOM 2219 C CA . SER B 1 2 ? 3.273 34.719 11.82 1 86.38 2 SER B CA 1
ATOM 2220 C C . SER B 1 2 ? 2.652 33.406 12.258 1 86.38 2 SER B C 1
ATOM 2222 O O . SER B 1 2 ? 3.312 32.594 12.898 1 86.38 2 SER B O 1
ATOM 2224 N N . LYS B 1 3 ? 1.393 33.25 12.289 1 95.56 3 LYS B N 1
ATOM 2225 C CA . LYS B 1 3 ? 0.638 32.062 12.68 1 95.56 3 LYS B CA 1
ATOM 2226 C C . LYS B 1 3 ? 1.075 30.859 11.875 1 95.56 3 LYS B C 1
ATOM 2228 O O . LYS B 1 3 ? 1.335 30.953 10.672 1 95.56 3 LYS B O 1
ATOM 2233 N N . PRO B 1 4 ? 1.247 29.75 12.594 1 97.62 4 PRO B N 1
ATOM 2234 C CA . PRO B 1 4 ? 1.537 28.531 11.828 1 97.62 4 PRO B CA 1
ATOM 2235 C C . PRO B 1 4 ? 0.405 28.141 10.875 1 97.62 4 PRO B C 1
ATOM 2237 O O . PRO B 1 4 ? -0.754 28.5 11.117 1 97.62 4 PRO B O 1
ATOM 2240 N N . VAL B 1 5 ? 0.739 27.453 9.781 1 98.56 5 VAL B N 1
ATOM 2241 C CA . VAL B 1 5 ? -0.205 27.172 8.711 1 98.56 5 VAL B CA 1
ATOM 2242 C C . VAL B 1 5 ? -0.367 25.656 8.562 1 98.56 5 VAL B C 1
ATOM 2244 O O . VAL B 1 5 ? 0.621 24.922 8.555 1 98.56 5 VAL B O 1
ATOM 2247 N N . ALA B 1 6 ? -1.645 25.219 8.461 1 98.88 6 ALA B N 1
ATOM 2248 C CA . ALA B 1 6 ? -1.949 23.797 8.336 1 98.88 6 ALA B CA 1
ATOM 2249 C C . ALA B 1 6 ? -2.838 23.516 7.125 1 98.88 6 ALA B C 1
ATOM 2251 O O . ALA B 1 6 ? -3.705 24.328 6.793 1 98.88 6 ALA B O 1
ATOM 2252 N N . ILE B 1 7 ? -2.561 22.422 6.461 1 98.94 7 ILE B N 1
ATOM 2253 C CA . ILE B 1 7 ? -3.451 21.844 5.461 1 98.94 7 ILE B CA 1
ATOM 2254 C C . ILE B 1 7 ? -4.133 20.609 6.027 1 98.94 7 ILE B C 1
ATOM 2256 O O . ILE B 1 7 ? -3.48 19.766 6.641 1 98.94 7 ILE B O 1
ATOM 2260 N N . VAL B 1 8 ? -5.395 20.5 5.914 1 98.94 8 VAL B N 1
ATOM 2261 C CA . VAL B 1 8 ? -6.129 19.297 6.242 1 98.94 8 VAL B CA 1
ATOM 2262 C C . VAL B 1 8 ? -6.969 18.859 5.043 1 98.94 8 VAL B C 1
ATOM 2264 O O . VAL B 1 8 ? -7.84 19.594 4.586 1 98.94 8 VAL B O 1
ATOM 2267 N N . THR B 1 9 ? -6.699 17.703 4.5 1 98.81 9 THR B N 1
ATOM 2268 C CA . THR B 1 9 ? -7.5 17.172 3.4 1 98.81 9 THR B CA 1
ATOM 2269 C C . THR B 1 9 ? -8.664 16.344 3.93 1 98.81 9 THR B C 1
ATOM 2271 O O . THR B 1 9 ? -8.578 15.758 5.012 1 98.81 9 THR B O 1
ATOM 2274 N N . GLY B 1 10 ? -9.703 16.234 3.066 1 97.56 10 GLY B N 1
ATOM 2275 C CA . GLY B 1 10 ? -10.914 15.602 3.578 1 97.56 10 GLY B CA 1
ATOM 2276 C C . GLY B 1 10 ? -11.484 16.312 4.793 1 97.56 10 GLY B C 1
ATOM 2277 O O . GLY B 1 10 ? -11.914 15.664 5.75 1 97.56 10 GLY B O 1
ATOM 2278 N N . ALA B 1 11 ? -11.445 17.594 4.809 1 97.88 11 ALA B N 1
ATOM 2279 C CA . ALA B 1 11 ? -11.719 18.359 6.016 1 97.88 11 ALA B CA 1
ATOM 2280 C C . ALA B 1 11 ? -13.164 18.844 6.039 1 97.88 11 ALA B C 1
ATOM 2282 O O . ALA B 1 11 ? -13.57 19.594 6.938 1 97.88 11 ALA B O 1
ATOM 2283 N N . GLY B 1 12 ? -13.945 18.438 5.059 1 95.25 12 GLY B N 1
ATOM 2284 C CA . GLY B 1 12 ? -15.328 18.875 5 1 95.25 12 GLY B CA 1
ATOM 2285 C C . GLY B 1 12 ? -16.234 18.125 5.973 1 95.25 12 GLY B C 1
ATOM 2286 O O . GLY B 1 12 ? -17.391 18.5 6.148 1 95.25 12 GLY B O 1
ATOM 2287 N N . SER B 1 13 ? -15.727 17.109 6.613 1 91.81 13 SER B N 1
ATOM 2288 C CA . SER B 1 13 ? -16.516 16.328 7.562 1 91.81 13 SER B CA 1
ATOM 2289 C C . SER B 1 13 ? -15.617 15.406 8.391 1 91.81 13 SER B C 1
ATOM 2291 O O . SER B 1 13 ? -14.398 15.359 8.188 1 91.81 13 SER B O 1
ATOM 2293 N N . GLY B 1 14 ? -16.172 14.875 9.414 1 94.25 14 GLY B N 1
ATOM 2294 C CA . GLY B 1 14 ? -15.57 13.766 10.133 1 94.25 14 GLY B CA 1
ATOM 2295 C C . GLY B 1 14 ? -14.25 14.125 10.789 1 94.25 14 GLY B C 1
ATOM 2296 O O . GLY B 1 14 ? -14.148 15.148 11.469 1 94.25 14 GLY B O 1
ATOM 2297 N N . ILE B 1 15 ? -13.32 13.219 10.625 1 96.94 15 ILE B N 1
ATOM 2298 C CA . ILE B 1 15 ? -12.008 13.336 11.266 1 96.94 15 ILE B CA 1
ATOM 2299 C C . ILE B 1 15 ? -11.312 14.609 10.789 1 96.94 15 ILE B C 1
ATOM 2301 O O . ILE B 1 15 ? -10.758 15.359 11.594 1 96.94 15 ILE B O 1
ATOM 2305 N N . GLY B 1 16 ? -11.383 14.859 9.484 1 98.06 16 GLY B N 1
ATOM 2306 C CA . GLY B 1 16 ? -10.742 16.047 8.938 1 98.06 16 GLY B CA 1
ATOM 2307 C C . GLY B 1 16 ? -11.281 17.344 9.523 1 98.06 16 GLY B C 1
ATOM 2308 O O . GLY B 1 16 ? -10.516 18.234 9.875 1 98.06 16 GLY B O 1
ATOM 2309 N N . GLU B 1 17 ? -12.594 17.438 9.609 1 97.94 17 GLU B N 1
ATOM 2310 C CA . GLU B 1 17 ? -13.211 18.609 10.195 1 97.94 17 GLU B CA 1
ATOM 2311 C C . GLU B 1 17 ? -12.797 18.781 11.656 1 97.94 17 GLU B C 1
ATOM 2313 O O . GLU B 1 17 ? -12.5 19.891 12.102 1 97.94 17 GLU B O 1
ATOM 2318 N N . ALA B 1 18 ? -12.75 17.688 12.383 1 97.94 18 ALA B N 1
ATOM 2319 C CA . ALA B 1 18 ? -12.367 17.719 13.797 1 97.94 18 ALA B CA 1
ATOM 2320 C C . ALA B 1 18 ? -10.93 18.219 13.961 1 97.94 18 ALA B C 1
ATOM 2322 O O . ALA B 1 18 ? -10.656 19.047 14.82 1 97.94 18 ALA B O 1
ATOM 2323 N N . VAL B 1 19 ? -10.039 17.75 13.148 1 98.75 19 VAL B N 1
ATOM 2324 C CA . VAL B 1 19 ? -8.633 18.125 13.234 1 98.75 19 VAL B CA 1
ATOM 2325 C C . VAL B 1 19 ? -8.461 19.578 12.828 1 98.75 19 VAL B C 1
ATOM 2327 O O . VAL B 1 19 ? -7.727 20.328 13.477 1 98.75 19 VAL B O 1
ATOM 2330 N N . ALA B 1 20 ? -9.141 19.984 11.75 1 98.81 20 ALA B N 1
ATOM 2331 C CA . ALA B 1 20 ? -9.078 21.375 11.312 1 98.81 20 ALA B CA 1
ATOM 2332 C C . ALA B 1 20 ? -9.531 22.312 12.43 1 98.81 20 ALA B C 1
ATOM 2334 O O . ALA B 1 20 ? -8.867 23.312 12.711 1 98.81 20 ALA B O 1
ATOM 2335 N N . THR B 1 21 ? -10.625 21.984 13.023 1 98.75 21 THR B N 1
ATOM 2336 C CA . THR B 1 21 ? -11.164 22.781 14.117 1 98.75 21 THR B CA 1
ATOM 2337 C C . THR B 1 21 ? -10.18 22.828 15.289 1 98.75 21 THR B C 1
ATOM 2339 O O . THR B 1 21 ? -9.953 23.891 15.867 1 98.75 21 THR B O 1
ATOM 2342 N N . HIS B 1 22 ? -9.625 21.703 15.617 1 98.81 22 HIS B N 1
ATOM 2343 C CA . HIS B 1 22 ? -8.664 21.594 16.719 1 98.81 22 HIS B CA 1
ATOM 2344 C C . HIS B 1 22 ? -7.43 22.453 16.453 1 98.81 22 HIS B C 1
ATOM 2346 O O . HIS B 1 22 ? -7.004 23.219 17.312 1 98.81 22 HIS B O 1
ATOM 2352 N N . LEU B 1 23 ? -6.855 22.375 15.258 1 98.81 23 LEU B N 1
ATOM 2353 C CA . LEU B 1 23 ? -5.68 23.156 14.898 1 98.81 23 LEU B CA 1
ATOM 2354 C C . LEU B 1 23 ? -5.988 24.641 14.914 1 98.81 23 LEU B C 1
ATOM 2356 O O . LEU B 1 23 ? -5.168 25.438 15.367 1 98.81 23 LEU B O 1
ATOM 2360 N N . TYR B 1 24 ? -7.152 25.016 14.414 1 98.75 24 TYR B N 1
ATOM 2361 C CA . TYR B 1 24 ? -7.578 26.422 14.461 1 98.75 24 TYR B CA 1
ATOM 2362 C C . TYR B 1 24 ? -7.605 26.938 15.891 1 98.75 24 TYR B C 1
ATOM 2364 O O . TYR B 1 24 ? -7.125 28.031 16.172 1 98.75 24 TYR B O 1
ATOM 2372 N N . SER B 1 25 ? -8.117 26.125 16.75 1 98.44 25 SER B N 1
ATOM 2373 C CA . SER B 1 25 ? -8.203 26.516 18.156 1 98.44 25 SER B CA 1
ATOM 2374 C C . SER B 1 25 ? -6.816 26.672 18.781 1 98.44 25 SER B C 1
ATOM 2376 O O . SER B 1 25 ? -6.66 27.344 19.797 1 98.44 25 SER B O 1
ATOM 2378 N N . LYS B 1 26 ? -5.84 26.109 18.203 1 98.06 26 LYS B N 1
ATOM 2379 C CA . LYS B 1 26 ? -4.469 26.188 18.703 1 98.06 26 LYS B CA 1
ATOM 2380 C C . LYS B 1 26 ? -3.699 27.328 18.047 1 98.06 26 LYS B C 1
ATOM 2382 O O . LYS B 1 26 ? -2.496 27.469 18.266 1 98.06 26 LYS B O 1
ATOM 2387 N N . GLY B 1 27 ? -4.418 28.047 17.172 1 97.88 27 GLY B N 1
ATOM 2388 C CA . GLY B 1 27 ? -3.828 29.25 16.641 1 97.88 27 GLY B CA 1
ATOM 2389 C C . GLY B 1 27 ? -3.311 29.109 15.227 1 97.88 27 GLY B C 1
ATOM 2390 O O . GLY B 1 27 ? -2.635 29.984 14.711 1 97.88 27 GLY B O 1
ATOM 2391 N N . TYR B 1 28 ? -3.596 28 14.578 1 98.5 28 TYR B N 1
ATOM 2392 C CA . TYR B 1 28 ? -3.15 27.797 13.203 1 98.5 28 TYR B CA 1
ATOM 2393 C C . TYR B 1 28 ? -4.039 28.547 12.227 1 98.5 28 TYR B C 1
ATOM 2395 O O . TYR B 1 28 ? -5.242 28.703 12.461 1 98.5 28 TYR B O 1
ATOM 2403 N N . LYS B 1 29 ? -3.441 29.031 11.148 1 98.56 29 LYS B N 1
ATOM 2404 C CA . LYS B 1 29 ? -4.188 29.188 9.906 1 98.56 29 LYS B CA 1
ATOM 2405 C C . LYS B 1 29 ? -4.438 27.828 9.242 1 98.56 29 LYS B C 1
ATOM 2407 O O . LYS B 1 29 ? -3.523 27.016 9.133 1 98.56 29 LYS B O 1
ATOM 2412 N N . VAL B 1 30 ? -5.664 27.625 8.836 1 98.88 30 VAL B N 1
ATOM 2413 C CA . VAL B 1 30 ? -5.98 26.266 8.383 1 98.88 30 VAL B CA 1
ATOM 2414 C C . VAL B 1 30 ? -6.59 26.328 6.98 1 98.88 30 VAL B C 1
ATOM 2416 O O . VAL B 1 30 ? -7.523 27.094 6.734 1 98.88 30 VAL B O 1
ATOM 2419 N N . VAL B 1 31 ? -6.059 25.562 6.035 1 98.94 31 VAL B N 1
ATOM 2420 C CA . VAL B 1 31 ? -6.668 25.375 4.723 1 98.94 31 VAL B CA 1
ATOM 2421 C C . VAL B 1 31 ? -7.512 24.094 4.73 1 98.94 31 VAL B C 1
ATOM 2423 O O . VAL B 1 31 ? -6.988 23 4.895 1 98.94 31 VAL B O 1
ATOM 2426 N N . ILE B 1 32 ? -8.797 24.297 4.531 1 98.81 32 ILE B N 1
ATOM 2427 C CA . ILE B 1 32 ? -9.75 23.219 4.406 1 98.81 32 ILE B CA 1
ATOM 2428 C C . ILE B 1 32 ? -9.766 22.688 2.971 1 98.81 32 ILE B C 1
ATOM 2430 O O . ILE B 1 32 ? -10.219 23.391 2.059 1 98.81 32 ILE B O 1
ATOM 2434 N N . ALA B 1 33 ? -9.266 21.516 2.771 1 98.81 33 ALA B N 1
ATOM 2435 C CA . ALA B 1 33 ? -9.25 20.922 1.442 1 98.81 33 ALA B CA 1
ATOM 2436 C C . ALA B 1 33 ? -10.227 19.75 1.354 1 98.81 33 ALA B C 1
ATOM 2438 O O . ALA B 1 33 ? -10.203 18.844 2.188 1 98.81 33 ALA B O 1
ATOM 2439 N N . ASP B 1 34 ? -11.047 19.766 0.411 1 97.62 34 ASP B N 1
ATOM 2440 C CA . ASP B 1 34 ? -12.062 18.719 0.213 1 97.62 34 ASP B CA 1
ATOM 2441 C C . ASP B 1 34 ? -12.555 18.703 -1.233 1 97.62 34 ASP B C 1
ATOM 2443 O O . ASP B 1 34 ? -12.398 19.688 -1.957 1 97.62 34 ASP B O 1
ATOM 2447 N N . LEU B 1 35 ? -13.062 17.594 -1.573 1 96.12 35 LEU B N 1
ATOM 2448 C CA . LEU B 1 35 ? -13.625 17.469 -2.912 1 96.12 35 LEU B CA 1
ATOM 2449 C C . LEU B 1 35 ? -14.953 18.203 -3.014 1 96.12 35 LEU B C 1
ATOM 2451 O O . LEU B 1 35 ? -15.273 18.766 -4.062 1 96.12 35 LEU B O 1
ATOM 2455 N N . ASN B 1 36 ? -15.719 18.172 -1.97 1 95.12 36 ASN B N 1
ATOM 2456 C CA . ASN B 1 36 ? -17.047 18.781 -1.944 1 95.12 36 ASN B CA 1
ATOM 2457 C C . ASN B 1 36 ? -16.984 20.25 -1.532 1 95.12 36 ASN B C 1
ATOM 2459 O O . ASN B 1 36 ? -16.688 20.562 -0.379 1 95.12 36 ASN B O 1
ATOM 2463 N N . PRO B 1 37 ? -17.328 21.094 -2.455 1 96.69 37 PRO B N 1
ATOM 2464 C CA . PRO B 1 37 ? -17.203 22.516 -2.121 1 96.69 37 PRO B CA 1
ATOM 2465 C C . PRO B 1 37 ? -18.188 22.953 -1.042 1 96.69 37 PRO B C 1
ATOM 2467 O O . PRO B 1 37 ? -17.859 23.797 -0.199 1 96.69 37 PRO B O 1
ATOM 2470 N N . SER B 1 38 ? -19.359 22.406 -1.012 1 96.88 38 SER B N 1
ATOM 2471 C CA . SER B 1 38 ? -20.375 22.812 -0.044 1 96.88 38 SER B CA 1
ATOM 2472 C C . SER B 1 38 ? -19.922 22.516 1.384 1 96.88 38 SER B C 1
ATOM 2474 O O . SER B 1 38 ? -19.969 23.391 2.25 1 96.88 38 SER B O 1
ATOM 2476 N N . SER B 1 39 ? -19.469 21.328 1.635 1 95.69 39 SER B N 1
ATOM 2477 C CA . SER B 1 39 ? -19.047 20.953 2.973 1 95.69 39 SER B CA 1
ATOM 2478 C C . SER B 1 39 ? -17.766 21.672 3.369 1 95.69 39 SER B C 1
ATOM 2480 O O . SER B 1 39 ? -17.625 22.109 4.512 1 95.69 39 SER B O 1
ATOM 2482 N N . GLY B 1 40 ? -16.844 21.828 2.445 1 97.5 40 GLY B N 1
ATOM 2483 C CA . GLY B 1 40 ? -15.594 22.516 2.729 1 97.5 40 GLY B CA 1
ATOM 2484 C C . GLY B 1 40 ? -15.773 23.984 3.068 1 97.5 40 GLY B C 1
ATOM 2485 O O . GLY B 1 40 ? -15.172 24.484 4.02 1 97.5 40 GLY B O 1
ATOM 2486 N N . GLU B 1 41 ? -16.609 24.656 2.285 1 98.06 41 GLU B N 1
ATOM 2487 C CA . GLU B 1 41 ? -16.875 26.062 2.537 1 98.06 41 GLU B CA 1
ATOM 2488 C C . GLU B 1 41 ? -17.578 26.266 3.877 1 98.06 41 GLU B C 1
ATOM 2490 O O . GLU B 1 41 ? -17.297 27.234 4.594 1 98.06 41 GLU B O 1
ATOM 2495 N N . ARG B 1 42 ? -18.484 25.359 4.168 1 98 42 ARG B N 1
ATOM 2496 C CA . ARG B 1 42 ? -19.172 25.422 5.449 1 98 42 ARG B CA 1
ATOM 2497 C C . ARG B 1 42 ? -18.188 25.375 6.609 1 98 42 ARG B C 1
ATOM 2499 O O . ARG B 1 42 ? -18.266 26.188 7.539 1 98 42 ARG B O 1
ATOM 2506 N N . VAL B 1 43 ? -17.25 24.453 6.547 1 98.31 43 VAL B N 1
ATOM 2507 C CA . VAL B 1 43 ? -16.281 24.281 7.621 1 98.31 43 VAL B CA 1
ATOM 2508 C C . VAL B 1 43 ? -15.383 25.516 7.707 1 98.31 43 VAL B C 1
ATOM 2510 O O . VAL B 1 43 ? -15.156 26.047 8.797 1 98.31 43 VAL B O 1
ATOM 2513 N N . ALA B 1 44 ? -14.859 26.016 6.598 1 98.62 44 ALA B N 1
ATOM 2514 C CA . ALA B 1 44 ? -13.992 27.188 6.598 1 98.62 44 ALA B CA 1
ATOM 2515 C C . ALA B 1 44 ? -14.711 28.391 7.191 1 98.62 44 ALA B C 1
ATOM 2517 O O . ALA B 1 44 ? -14.141 29.109 8.016 1 98.62 44 ALA B O 1
ATOM 2518 N N . ALA B 1 45 ? -15.945 28.578 6.801 1 98.31 45 ALA B N 1
ATOM 2519 C CA . ALA B 1 45 ? -16.734 29.719 7.277 1 98.31 45 ALA B CA 1
ATOM 2520 C C . ALA B 1 45 ? -16.984 29.625 8.781 1 98.31 45 ALA B C 1
ATOM 2522 O O . ALA B 1 45 ? -16.969 30.625 9.484 1 98.31 45 ALA B O 1
ATOM 2523 N N . SER B 1 46 ? -17.156 28.422 9.227 1 98.31 46 SER B N 1
ATOM 2524 C CA . SER B 1 46 ? -17.453 28.219 10.633 1 98.31 46 SER B CA 1
ATOM 2525 C C . SER B 1 46 ? -16.234 28.5 11.508 1 98.31 46 SER B C 1
ATOM 2527 O O . SER B 1 46 ? -16.375 28.844 12.688 1 98.31 46 SER B O 1
ATOM 2529 N N . LEU B 1 47 ? -15.07 28.312 11.102 1 98.06 47 LEU B N 1
ATOM 2530 C CA . LEU B 1 47 ? -13.852 28.5 11.875 1 98.06 47 LEU B CA 1
ATOM 2531 C C . LEU B 1 47 ? -13.5 29.984 11.977 1 98.06 47 LEU B C 1
ATOM 2533 O O . LEU B 1 47 ? -13.234 30.484 13.07 1 98.06 47 LEU B O 1
ATOM 2537 N N . GLY B 1 48 ? -13.508 30.719 10.789 1 97 48 GLY B N 1
ATOM 2538 C CA . GLY B 1 48 ? -13.234 32.156 10.859 1 97 48 GLY B CA 1
ATOM 2539 C C . GLY B 1 48 ? -12.227 32.625 9.828 1 97 48 GLY B C 1
ATOM 2540 O O . GLY B 1 48 ? -11.969 31.906 8.844 1 97 48 GLY B O 1
ATOM 2541 N N . PRO B 1 49 ? -11.625 33.75 10 1 96.5 49 PRO B N 1
ATOM 2542 C CA . PRO B 1 49 ? -10.852 34.438 8.953 1 96.5 49 PRO B CA 1
ATOM 2543 C C . PRO B 1 49 ? -9.516 33.75 8.672 1 96.5 49 PRO B C 1
ATOM 2545 O O . PRO B 1 49 ? -8.93 33.938 7.605 1 96.5 49 PRO B O 1
ATOM 2548 N N . ASP B 1 50 ? -9.086 33 9.688 1 97.94 50 ASP B N 1
ATOM 2549 C CA . ASP B 1 50 ? -7.805 32.312 9.492 1 97.94 50 ASP B CA 1
ATOM 2550 C C . ASP B 1 50 ? -8.008 30.906 8.914 1 97.94 50 ASP B C 1
ATOM 2552 O O . ASP B 1 50 ? -7.145 30.047 9.07 1 97.94 50 ASP B O 1
ATOM 2556 N N . ALA B 1 51 ? -9.156 30.688 8.312 1 98.75 51 ALA B N 1
ATOM 2557 C CA . ALA B 1 51 ? -9.445 29.453 7.598 1 98.75 51 ALA B CA 1
ATOM 2558 C C . ALA B 1 51 ? -9.938 29.734 6.184 1 98.75 51 ALA B C 1
ATOM 2560 O O . ALA B 1 51 ? -10.742 30.641 5.973 1 98.75 51 ALA B O 1
ATOM 2561 N N . ILE B 1 52 ? -9.406 29 5.207 1 98.75 52 ILE B N 1
ATOM 2562 C CA . ILE B 1 52 ? -9.898 29.125 3.84 1 98.75 52 ILE B CA 1
ATOM 2563 C C . ILE B 1 52 ? -10.188 27.734 3.264 1 98.75 52 ILE B C 1
ATOM 2565 O O . ILE B 1 52 ? -9.656 26.734 3.748 1 98.75 52 ILE B O 1
ATOM 2569 N N . PHE B 1 53 ? -11.062 27.719 2.311 1 98.75 53 PHE B N 1
ATOM 2570 C CA . PHE B 1 53 ? -11.383 26.484 1.599 1 98.75 53 PHE B CA 1
ATOM 2571 C C . PHE B 1 53 ? -10.672 26.438 0.253 1 98.75 53 PHE B C 1
ATOM 2573 O O . PHE B 1 53 ? -10.547 27.453 -0.427 1 98.75 53 PHE B O 1
ATOM 2580 N N . HIS B 1 54 ? -10.148 25.328 -0.093 1 98.81 54 HIS B N 1
ATOM 2581 C CA . HIS B 1 54 ? -9.609 25.031 -1.415 1 98.81 54 HIS B CA 1
ATOM 2582 C C . HIS B 1 54 ? -10.117 23.688 -1.928 1 98.81 54 HIS B C 1
ATOM 2584 O O . HIS B 1 54 ? -9.844 22.656 -1.33 1 98.81 54 HIS B O 1
ATOM 2590 N N . GLN B 1 55 ? -10.938 23.688 -2.975 1 98.69 55 GLN B N 1
ATOM 2591 C CA . GLN B 1 55 ? -11.422 22.438 -3.543 1 98.69 55 GLN B CA 1
ATOM 2592 C C . GLN B 1 55 ? -10.266 21.594 -4.078 1 98.69 55 GLN B C 1
ATOM 2594 O O . GLN B 1 55 ? -9.461 22.062 -4.883 1 98.69 55 GLN B O 1
ATOM 2599 N N . THR B 1 56 ? -10.227 20.359 -3.602 1 98.5 56 THR B N 1
ATOM 2600 C CA . THR B 1 56 ? -9.078 19.531 -3.941 1 98.5 56 THR B CA 1
ATOM 2601 C C . THR B 1 56 ? -9.508 18.094 -4.195 1 98.5 56 THR B C 1
ATOM 2603 O O . THR B 1 56 ? -10.25 17.516 -3.402 1 98.5 56 THR B O 1
ATOM 2606 N N . ASP B 1 57 ? -9.133 17.562 -5.301 1 98.5 57 ASP B N 1
ATOM 2607 C CA . ASP B 1 57 ? -9.102 16.125 -5.555 1 98.5 57 ASP B CA 1
ATOM 2608 C C . ASP B 1 57 ? -7.703 15.562 -5.332 1 98.5 57 ASP B C 1
ATOM 2610 O O . ASP B 1 57 ? -6.816 15.727 -6.176 1 98.5 57 ASP B O 1
ATOM 2614 N N . VAL B 1 58 ? -7.523 14.852 -4.215 1 98.25 58 VAL B N 1
ATOM 2615 C CA . VAL B 1 58 ? -6.176 14.438 -3.834 1 98.25 58 VAL B CA 1
ATOM 2616 C C . VAL B 1 58 ? -5.676 13.359 -4.797 1 98.25 58 VAL B C 1
ATOM 2618 O O . VAL B 1 58 ? -4.48 13.055 -4.82 1 98.25 58 VAL B O 1
ATOM 2621 N N . SER B 1 59 ? -6.582 12.75 -5.598 1 97.75 59 SER B N 1
ATOM 2622 C CA . SER B 1 59 ? -6.152 11.773 -6.594 1 97.75 59 SER B CA 1
ATOM 2623 C C . SER B 1 59 ? -5.594 12.461 -7.836 1 97.75 59 SER B C 1
ATOM 2625 O O . SER B 1 59 ? -5.008 11.812 -8.703 1 97.75 59 SER B O 1
ATOM 2627 N N . SER B 1 60 ? -5.82 13.742 -8 1 98.44 60 SER B N 1
ATOM 2628 C CA . SER B 1 60 ? -5.215 14.562 -9.047 1 98.44 60 SER B CA 1
ATOM 2629 C C . SER B 1 60 ? -3.975 15.289 -8.531 1 98.44 60 SER B C 1
ATOM 2631 O O . SER B 1 60 ? -4.074 16.156 -7.668 1 98.44 60 SER B O 1
ATOM 2633 N N . TYR B 1 61 ? -2.848 14.992 -9.109 1 98.44 61 TYR B N 1
ATOM 2634 C CA . TYR B 1 61 ? -1.621 15.625 -8.633 1 98.44 61 TYR B CA 1
ATOM 2635 C C . TYR B 1 61 ? -1.679 17.141 -8.828 1 98.44 61 TYR B C 1
ATOM 2637 O O . TYR B 1 61 ? -1.272 17.906 -7.949 1 98.44 61 TYR B O 1
ATOM 2645 N N . LYS B 1 62 ? -2.123 17.516 -9.977 1 98.38 62 LYS B N 1
ATOM 2646 C CA . LYS B 1 62 ? -2.213 18.953 -10.242 1 98.38 62 LYS B CA 1
ATOM 2647 C C . LYS B 1 62 ? -3.084 19.641 -9.203 1 98.38 62 LYS B C 1
ATOM 2649 O O . LYS B 1 62 ? -2.729 20.719 -8.703 1 98.38 62 LYS B O 1
ATOM 2654 N N . SER B 1 63 ? -4.219 19.031 -8.867 1 98.69 63 SER B N 1
ATOM 2655 C CA . SER B 1 63 ? -5.117 19.594 -7.859 1 98.69 63 SER B CA 1
ATOM 2656 C C . SER B 1 63 ? -4.414 19.734 -6.512 1 98.69 63 SER B C 1
ATOM 2658 O O . SER B 1 63 ? -4.539 20.766 -5.848 1 98.69 63 SER B O 1
ATOM 2660 N N . GLN B 1 64 ? -3.635 18.828 -6.113 1 98.56 64 GLN B N 1
ATOM 2661 C CA . GLN B 1 64 ? -2.922 18.859 -4.84 1 98.56 64 GLN B CA 1
ATOM 2662 C C . GLN B 1 64 ? -1.794 19.891 -4.859 1 98.56 64 GLN B C 1
ATOM 2664 O O . GLN B 1 64 ? -1.575 20.594 -3.879 1 98.56 64 GLN B O 1
ATOM 2669 N N . ALA B 1 65 ? -1.069 19.828 -5.984 1 98.81 65 ALA B N 1
ATOM 2670 C CA . ALA B 1 65 ? 0.024 20.797 -6.109 1 98.81 65 ALA B CA 1
ATOM 2671 C C . ALA B 1 65 ? -0.486 22.219 -5.961 1 98.81 65 ALA B C 1
ATOM 2673 O O . ALA B 1 65 ? 0.155 23.047 -5.312 1 98.81 65 ALA B O 1
ATOM 2674 N N . GLN B 1 66 ? -1.605 22.5 -6.523 1 98.81 66 GLN B N 1
ATOM 2675 C CA . GLN B 1 66 ? -2.215 23.812 -6.41 1 98.81 66 GLN B CA 1
ATOM 2676 C C . GLN B 1 66 ? -2.623 24.109 -4.973 1 98.81 66 GLN B C 1
ATOM 2678 O O . GLN B 1 66 ? -2.48 25.25 -4.5 1 98.81 66 GLN B O 1
ATOM 2683 N N . LEU B 1 67 ? -3.158 23.141 -4.293 1 98.88 67 LEU B N 1
ATOM 2684 C CA . LEU B 1 67 ? -3.521 23.281 -2.889 1 98.88 67 LEU B CA 1
ATOM 2685 C C . LEU B 1 67 ? -2.32 23.719 -2.055 1 98.88 67 LEU B C 1
ATOM 2687 O O . LEU B 1 67 ? -2.402 24.672 -1.293 1 98.88 67 LEU B O 1
ATOM 2691 N N . PHE B 1 68 ? -1.201 23.016 -2.193 1 98.88 68 PHE B N 1
ATOM 2692 C CA . PHE B 1 68 ? -0.021 23.266 -1.376 1 98.88 68 PHE B CA 1
ATOM 2693 C C . PHE B 1 68 ? 0.58 24.625 -1.704 1 98.88 68 PHE B C 1
ATOM 2695 O O . PHE B 1 68 ? 1.007 25.359 -0.807 1 98.88 68 PHE B O 1
ATOM 2702 N N . LYS B 1 69 ? 0.624 24.922 -3 1 98.75 69 LYS B N 1
ATOM 2703 C CA . LYS B 1 69 ? 1.125 26.234 -3.396 1 98.75 69 LYS B CA 1
ATOM 2704 C C . LYS B 1 69 ? 0.283 27.359 -2.785 1 98.75 69 LYS B C 1
ATOM 2706 O O . LYS B 1 69 ? 0.823 28.297 -2.219 1 98.75 69 LYS B O 1
ATOM 2711 N N . ARG B 1 70 ? -1.019 27.234 -2.896 1 98.69 70 ARG B N 1
ATOM 2712 C CA . ARG B 1 70 ? -1.915 28.25 -2.354 1 98.69 70 ARG B CA 1
ATOM 2713 C C . ARG B 1 70 ? -1.756 28.359 -0.842 1 98.69 70 ARG B C 1
ATOM 2715 O O . ARG B 1 70 ? -1.704 29.469 -0.303 1 98.69 70 ARG B O 1
ATOM 2722 N N . ALA B 1 71 ? -1.728 27.25 -0.174 1 98.75 71 ALA B N 1
ATOM 2723 C CA . ALA B 1 71 ? -1.581 27.25 1.279 1 98.75 71 ALA B CA 1
ATOM 2724 C C . ALA B 1 71 ? -0.302 27.969 1.7 1 98.75 71 ALA B C 1
ATOM 2726 O O . ALA B 1 71 ? -0.317 28.781 2.619 1 98.75 71 ALA B O 1
ATOM 2727 N N . TYR B 1 72 ? 0.775 27.625 1.006 1 98.19 72 TYR B N 1
ATOM 2728 C CA . TYR B 1 72 ? 2.082 28.203 1.293 1 98.19 72 TYR B CA 1
ATOM 2729 C C . TYR B 1 72 ? 2.061 29.719 1.114 1 98.19 72 TYR B C 1
ATOM 2731 O O . TYR B 1 72 ? 2.475 30.469 2.008 1 98.19 72 TYR B O 1
ATOM 2739 N N . GLU B 1 73 ? 1.528 30.172 -0.011 1 97.69 73 GLU B N 1
ATOM 2740 C CA . GLU B 1 73 ? 1.479 31.594 -0.323 1 97.69 73 GLU B CA 1
ATOM 2741 C C . GLU B 1 73 ? 0.521 32.344 0.609 1 97.69 73 GLU B C 1
ATOM 2743 O O . GLU B 1 73 ? 0.865 33.375 1.162 1 97.69 73 GLU B O 1
ATOM 2748 N N . TRP B 1 74 ? -0.624 31.734 0.812 1 97.81 74 TRP B N 1
ATOM 2749 C CA . TRP B 1 74 ? -1.624 32.344 1.69 1 97.81 74 TRP B CA 1
ATOM 2750 C C . TRP B 1 74 ? -1.11 32.406 3.123 1 97.81 74 TRP B C 1
ATOM 2752 O O . TRP B 1 74 ? -1.437 33.344 3.854 1 97.81 74 TRP B O 1
ATOM 2762 N N . GLY B 1 75 ? -0.305 31.469 3.523 1 96.81 75 GLY B N 1
ATOM 2763 C CA . GLY B 1 75 ? 0.211 31.375 4.879 1 96.81 75 GLY B CA 1
ATOM 2764 C C . GLY B 1 75 ? 1.414 32.25 5.125 1 96.81 75 GLY B C 1
ATOM 2765 O O . GLY B 1 75 ? 2.02 32.219 6.199 1 96.8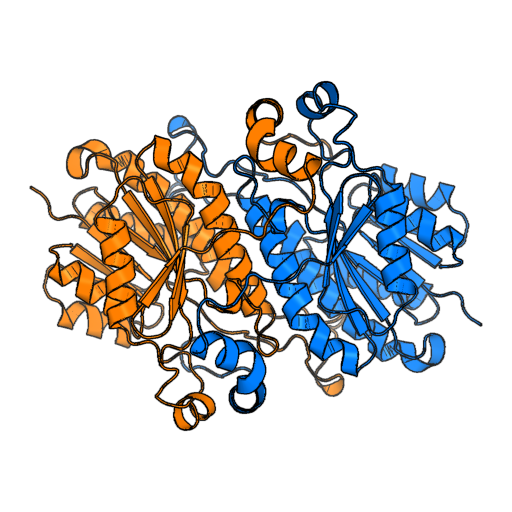1 75 GLY B O 1
ATOM 2766 N N . GLY B 1 76 ? 1.807 33.094 4.145 1 95.94 76 GLY B N 1
ATOM 2767 C CA . GLY B 1 76 ? 2.982 33.938 4.289 1 95.94 76 GLY B CA 1
ATOM 2768 C C . GLY B 1 76 ? 4.281 33.219 4.016 1 95.94 76 GLY B C 1
ATOM 2769 O O . GLY B 1 76 ? 5.266 33.406 4.738 1 95.94 76 GLY B O 1
ATOM 2770 N N . ASN B 1 77 ? 4.219 32.344 3.023 1 96.06 77 ASN B N 1
ATOM 2771 C CA . ASN B 1 77 ? 5.371 31.547 2.6 1 96.06 77 ASN B CA 1
ATOM 2772 C C . ASN B 1 77 ? 5.867 30.641 3.719 1 96.06 77 ASN B C 1
ATOM 2774 O O . ASN B 1 77 ? 7.059 30.609 4.023 1 96.06 77 ASN B O 1
ATOM 2778 N N . ARG B 1 78 ? 4.793 29.969 4.262 1 96.31 78 ARG B N 1
ATOM 2779 C CA . ARG B 1 78 ? 5.082 29.016 5.332 1 96.31 78 ARG B CA 1
ATOM 2780 C C . ARG B 1 78 ? 4.086 27.859 5.328 1 96.31 78 ARG B C 1
ATOM 2782 O O . ARG B 1 78 ? 2.934 28.031 4.926 1 96.31 78 ARG B O 1
ATOM 2789 N N . LEU B 1 79 ? 4.547 26.781 5.699 1 98.19 79 LEU B N 1
ATOM 2790 C CA . LEU B 1 79 ? 3.746 25.578 5.934 1 98.19 79 LEU B CA 1
ATOM 2791 C C . LEU B 1 79 ? 4.312 24.766 7.086 1 98.19 79 LEU B C 1
ATOM 2793 O O . LEU B 1 79 ? 5.508 24.469 7.109 1 98.19 79 LEU B O 1
ATOM 2797 N N . ASP B 1 80 ? 3.391 24.406 8.078 1 98.31 80 ASP B N 1
ATOM 2798 C CA . ASP B 1 80 ? 3.904 23.828 9.32 1 98.31 80 ASP B CA 1
ATOM 2799 C C . ASP B 1 80 ? 3.297 22.453 9.586 1 98.31 80 ASP B C 1
ATOM 2801 O O . ASP B 1 80 ? 3.861 21.656 10.336 1 98.31 80 ASP B O 1
ATOM 2805 N N . PHE B 1 81 ? 2.115 22.234 9.047 1 98.81 81 PHE B N 1
ATOM 2806 C CA . PHE B 1 81 ? 1.386 21.016 9.367 1 98.81 81 PHE B CA 1
ATOM 2807 C C . PHE B 1 81 ? 0.552 20.547 8.18 1 98.81 81 PHE B C 1
ATOM 2809 O O . PHE B 1 81 ? -0.034 21.375 7.469 1 98.81 81 PHE B O 1
ATOM 2816 N N . CYS B 1 82 ? 0.567 19.297 7.891 1 98.94 82 CYS B N 1
ATOM 2817 C CA . CYS B 1 82 ? -0.316 18.688 6.898 1 98.94 82 CYS B CA 1
ATOM 2818 C C . CYS B 1 82 ? -0.955 17.406 7.438 1 98.94 82 CYS B C 1
ATOM 2820 O O . CYS B 1 82 ? -0.253 16.5 7.863 1 98.94 82 CYS B O 1
ATOM 2822 N N . HIS B 1 83 ? -2.242 17.422 7.484 1 98.94 83 HIS B N 1
ATOM 2823 C CA . HIS B 1 83 ? -2.986 16.203 7.766 1 98.94 83 HIS B CA 1
ATOM 2824 C C . HIS B 1 83 ? -3.564 15.602 6.488 1 98.94 83 HIS B C 1
ATOM 2826 O O . HIS B 1 83 ? -4.613 16.047 6.008 1 98.94 83 HIS B O 1
ATOM 2832 N N . ALA B 1 84 ? -2.883 14.609 5.961 1 98.88 84 ALA B N 1
ATOM 2833 C CA . ALA B 1 84 ? -3.393 13.844 4.828 1 98.88 84 ALA B CA 1
ATOM 2834 C C . ALA B 1 84 ? -4.477 12.867 5.273 1 98.88 84 ALA B C 1
ATOM 2836 O O . ALA B 1 84 ? -4.191 11.703 5.57 1 98.88 84 ALA B O 1
ATOM 2837 N N . ASN B 1 85 ? -5.711 13.328 5.215 1 98.5 85 ASN B N 1
ATOM 2838 C CA . ASN B 1 85 ? -6.812 12.609 5.844 1 98.5 85 ASN B CA 1
ATOM 2839 C C . ASN B 1 85 ? -7.82 12.109 4.812 1 98.5 85 ASN B C 1
ATOM 2841 O O . ASN B 1 85 ? -8.578 11.18 5.086 1 98.5 85 ASN B O 1
ATOM 2845 N N . ALA B 1 86 ? -7.859 12.727 3.635 1 97 86 ALA B N 1
ATOM 2846 C CA . ALA B 1 86 ? -8.828 12.32 2.623 1 97 86 ALA B CA 1
ATOM 2847 C C . ALA B 1 86 ? -8.727 10.828 2.328 1 97 86 ALA B C 1
ATOM 2849 O O . ALA B 1 86 ? -7.621 10.281 2.234 1 97 86 ALA B O 1
ATOM 2850 N N . GLY B 1 87 ? -9.789 10.172 2.234 1 94.81 87 GLY B N 1
ATOM 2851 C CA . GLY B 1 87 ? -9.836 8.742 1.956 1 94.81 87 GLY B CA 1
ATOM 2852 C C . GLY B 1 87 ? -11.203 8.266 1.51 1 94.81 87 GLY B C 1
ATOM 2853 O O . GLY B 1 87 ? -12.211 8.93 1.758 1 94.81 87 GLY B O 1
ATOM 2854 N N . ILE B 1 88 ? -11.203 7.148 0.846 1 93.94 88 ILE B N 1
ATOM 2855 C CA . ILE B 1 88 ? -12.453 6.539 0.396 1 93.94 88 ILE B CA 1
ATOM 2856 C C . ILE B 1 88 ? -12.383 5.023 0.584 1 93.94 88 ILE B C 1
ATOM 2858 O O . ILE B 1 88 ? -11.297 4.465 0.764 1 93.94 88 ILE B O 1
ATOM 2862 N N . ASP B 1 89 ? -13.578 4.398 0.592 1 93.94 89 ASP B N 1
ATOM 2863 C CA . ASP B 1 89 ? -13.664 2.941 0.588 1 93.94 89 ASP B CA 1
ATOM 2864 C C . ASP B 1 89 ? -13.477 2.385 -0.822 1 93.94 89 ASP B C 1
ATOM 2866 O O . ASP B 1 89 ? -13.219 3.137 -1.763 1 93.94 89 ASP B O 1
ATOM 2870 N N . ASP B 1 90 ? -13.523 1.061 -0.906 1 94.69 90 ASP B N 1
ATOM 2871 C CA . ASP B 1 90 ? -13.391 0.426 -2.215 1 94.69 90 ASP B CA 1
ATOM 2872 C C . ASP B 1 90 ? -14.492 0.9 -3.164 1 94.69 90 ASP B C 1
ATOM 2874 O O . ASP B 1 90 ? -15.664 0.963 -2.787 1 94.69 90 ASP B O 1
ATOM 2878 N N . ARG B 1 91 ? -14.086 1.228 -4.367 1 94 91 ARG B N 1
ATOM 2879 C CA . ARG B 1 91 ? -15.047 1.72 -5.355 1 94 91 ARG B CA 1
ATOM 2880 C C . ARG B 1 91 ? -15.555 0.585 -6.234 1 94 91 ARG B C 1
ATOM 2882 O O . ARG B 1 91 ? -16.531 0.751 -6.965 1 94 91 ARG B O 1
ATOM 2889 N N . GLN B 1 92 ? -14.891 -0.459 -6.234 1 95.38 92 GLN B N 1
ATOM 2890 C CA . GLN B 1 92 ? -15.32 -1.709 -6.852 1 95.38 92 GLN B CA 1
ATOM 2891 C C . GLN B 1 92 ? -14.93 -2.908 -5.996 1 95.38 92 GLN B C 1
ATOM 2893 O O . GLN B 1 92 ? -13.828 -2.947 -5.438 1 95.38 92 GLN B O 1
ATOM 2898 N N . ASN B 1 93 ? -15.852 -3.836 -5.938 1 94.38 93 ASN B N 1
ATOM 2899 C CA . ASN B 1 93 ? -15.617 -5.051 -5.16 1 94.38 93 ASN B CA 1
ATOM 2900 C C . ASN B 1 93 ? -14.727 -6.031 -5.91 1 94.38 93 ASN B C 1
ATOM 2902 O O . ASN B 1 93 ? -15.086 -6.504 -6.992 1 94.38 93 ASN B O 1
ATOM 2906 N N . ILE B 1 94 ? -13.578 -6.398 -5.367 1 96.88 94 ILE B N 1
ATOM 2907 C CA . ILE B 1 94 ? -12.648 -7.32 -6.008 1 96.88 94 ILE B CA 1
ATOM 2908 C C . ILE B 1 94 ? -13.258 -8.727 -6.047 1 96.88 94 ILE B C 1
ATOM 2910 O O . ILE B 1 94 ? -12.828 -9.57 -6.832 1 96.88 94 ILE B O 1
ATOM 2914 N N . PHE B 1 95 ? -14.258 -8.938 -5.215 1 96.62 95 PHE B N 1
ATOM 2915 C CA . PHE B 1 95 ? -14.938 -10.227 -5.148 1 96.62 95 PHE B CA 1
ATOM 2916 C C . PHE B 1 95 ? -16.156 -10.242 -6.055 1 96.62 95 PHE B C 1
ATOM 2918 O O . PHE B 1 95 ? -17.047 -11.094 -5.914 1 96.62 95 PHE B O 1
ATOM 2925 N N . GLU B 1 96 ? -16.266 -9.312 -6.887 1 94.38 96 GLU B N 1
ATOM 2926 C CA . GLU B 1 96 ? -17.453 -9.203 -7.738 1 94.38 96 GLU B CA 1
ATOM 2927 C C . GLU B 1 96 ? -17.875 -10.562 -8.289 1 94.38 96 GLU B C 1
ATOM 2929 O O . GLU B 1 96 ? -17.016 -11.367 -8.68 1 94.38 96 GLU B O 1
ATOM 2934 N N . ASP B 1 97 ? -19.156 -10.734 -8.359 1 93.81 97 ASP B N 1
ATOM 2935 C CA . ASP B 1 97 ? -19.703 -11.992 -8.844 1 93.81 97 ASP B CA 1
ATOM 2936 C C . ASP B 1 97 ? -19.359 -12.211 -10.32 1 93.81 97 ASP B C 1
ATOM 2938 O O . ASP B 1 97 ? -19.219 -11.25 -11.078 1 93.81 97 ASP B O 1
ATOM 2942 N N . MET B 1 98 ? -19.375 -13.453 -10.672 1 93.69 98 MET B N 1
ATOM 2943 C CA . MET B 1 98 ? -18.969 -13.852 -12.023 1 93.69 98 MET B CA 1
ATOM 2944 C C . MET B 1 98 ? -19.875 -13.203 -13.07 1 93.69 98 MET B C 1
ATOM 2946 O O . MET B 1 98 ? -19.406 -12.844 -14.148 1 93.69 98 MET B O 1
ATOM 2950 N N . ASP B 1 99 ? -21.109 -13.008 -12.75 1 93.69 99 ASP B N 1
ATOM 2951 C CA . ASP B 1 99 ? -22.078 -12.492 -13.711 1 93.69 99 ASP B CA 1
ATOM 2952 C C . ASP B 1 99 ? -21.859 -11.008 -13.977 1 93.69 99 ASP B C 1
ATOM 2954 O O . ASP B 1 99 ? -22.391 -10.453 -14.938 1 93.69 99 ASP B O 1
ATOM 2958 N N . LYS B 1 100 ? -21.094 -10.352 -13.125 1 94 100 LYS B N 1
ATOM 2959 C CA . LYS B 1 100 ? -20.844 -8.922 -13.273 1 94 100 LYS B CA 1
ATOM 2960 C C . LYS B 1 100 ? -19.5 -8.672 -13.969 1 94 100 LYS B C 1
ATOM 2962 O O . LYS B 1 100 ? -19.172 -7.531 -14.305 1 94 100 LYS B O 1
ATOM 2967 N N . GLU B 1 101 ? -18.719 -9.773 -14.148 1 95.5 101 GLU B N 1
ATOM 2968 C CA . GLU B 1 101 ? -17.422 -9.648 -14.805 1 95.5 101 GLU B CA 1
ATOM 2969 C C . GLU B 1 101 ? -17.578 -9.461 -16.312 1 95.5 101 GLU B C 1
ATOM 2971 O O . GLU B 1 101 ? -18.344 -10.188 -16.953 1 95.5 101 GLU B O 1
ATOM 2976 N N . GLU B 1 102 ? -16.891 -8.453 -16.828 1 96.5 102 GLU B N 1
ATOM 2977 C CA . GLU B 1 102 ? -17.062 -8.102 -18.234 1 96.5 102 GLU B CA 1
ATOM 2978 C C . GLU B 1 102 ? -15.734 -8.109 -18.969 1 96.5 102 GLU B C 1
ATOM 2980 O O . GLU B 1 102 ? -14.672 -7.934 -18.359 1 96.5 102 GLU B O 1
ATOM 2985 N N . VAL B 1 103 ? -15.773 -8.344 -20.266 1 97.69 103 VAL B N 1
ATOM 2986 C CA . VAL B 1 103 ? -14.625 -8.234 -21.156 1 97.69 103 VAL B CA 1
ATOM 2987 C C . VAL B 1 103 ? -14.867 -7.145 -22.188 1 97.69 103 VAL B C 1
ATOM 2989 O O . VAL B 1 103 ? -16.016 -6.797 -22.484 1 97.69 103 VAL B O 1
ATOM 2992 N N . ASP B 1 104 ? -13.773 -6.535 -22.672 1 97.56 104 ASP B N 1
ATOM 2993 C CA . ASP B 1 104 ? -13.898 -5.496 -23.688 1 97.56 104 ASP B CA 1
ATOM 2994 C C . ASP B 1 104 ? -14.031 -6.109 -25.078 1 97.56 104 ASP B C 1
ATOM 2996 O O . ASP B 1 104 ? -14.25 -7.312 -25.219 1 97.56 104 ASP B O 1
ATOM 3000 N N . GLU B 1 105 ? -13.93 -5.273 -26.094 1 96.69 105 GLU B N 1
ATOM 3001 C CA . GLU B 1 105 ? -14.148 -5.691 -27.469 1 96.69 105 GLU B CA 1
ATOM 3002 C C . GLU B 1 105 ? -13.078 -6.676 -27.922 1 96.69 105 GLU B C 1
ATOM 3004 O O . GLU B 1 105 ? -13.305 -7.473 -28.828 1 96.69 105 GLU B O 1
ATOM 3009 N N . GLU B 1 106 ? -11.945 -6.707 -27.297 1 96.5 106 GLU B N 1
ATOM 3010 C CA . GLU B 1 106 ? -10.836 -7.59 -27.641 1 96.5 106 GLU B CA 1
ATOM 3011 C C . GLU B 1 106 ? -10.844 -8.859 -26.797 1 96.5 106 GLU B C 1
ATOM 3013 O O . GLU B 1 106 ? -9.93 -9.68 -26.891 1 96.5 106 GLU B O 1
ATOM 3018 N N . GLY B 1 107 ? -11.844 -8.969 -25.938 1 97.31 107 GLY B N 1
ATOM 3019 C CA . GLY B 1 107 ? -11.953 -10.133 -25.078 1 97.31 107 GLY B CA 1
ATOM 3020 C C . GLY B 1 107 ? -11.094 -10.039 -23.828 1 97.31 107 GLY B C 1
ATOM 3021 O O . GLY B 1 107 ? -10.836 -11.047 -23.172 1 97.31 107 GLY B O 1
ATOM 3022 N N . LEU B 1 108 ? -10.609 -8.938 -23.609 1 98.44 108 LEU B N 1
ATOM 3023 C CA . LEU B 1 108 ? -9.812 -8.734 -22.406 1 98.44 108 LEU B CA 1
ATOM 3024 C C . LEU B 1 108 ? -10.695 -8.312 -21.234 1 98.44 108 LEU B C 1
ATOM 3026 O O . LEU B 1 108 ? -11.602 -7.5 -21.391 1 98.44 108 LEU B O 1
ATOM 3030 N N . VAL B 1 109 ? -10.469 -8.906 -20.078 1 98.38 109 VAL B N 1
ATOM 3031 C CA . VAL B 1 109 ? -11.211 -8.57 -18.875 1 98.38 109 VAL B CA 1
ATOM 3032 C C . VAL B 1 109 ? -11.094 -7.074 -18.594 1 98.38 109 VAL B C 1
ATOM 3034 O O . VAL B 1 109 ? -10.008 -6.5 -18.703 1 98.38 109 VAL B O 1
ATOM 3037 N N . LYS B 1 110 ? -12.18 -6.434 -18.234 1 98.38 110 LYS B N 1
ATOM 3038 C CA . LYS B 1 110 ? -12.141 -5.012 -17.906 1 98.38 110 LYS B CA 1
ATOM 3039 C C . LYS B 1 110 ? -11.414 -4.777 -16.578 1 98.38 110 LYS B C 1
ATOM 3041 O O . LYS B 1 110 ? -11.547 -5.566 -15.641 1 98.38 110 LYS B O 1
ATOM 3046 N N . LYS B 1 111 ? -10.844 -3.699 -16.547 1 98.06 111 LYS B N 1
ATOM 3047 C CA . LYS B 1 111 ? -9.945 -3.342 -15.461 1 98.06 111 LYS B CA 1
ATOM 3048 C C . LYS B 1 111 ? -10.719 -3.131 -14.156 1 98.06 111 LYS B C 1
ATOM 3050 O O . LYS B 1 111 ? -11.805 -2.541 -14.164 1 98.06 111 LYS B O 1
ATOM 3055 N N . LEU B 1 112 ? -10.133 -3.605 -13.031 1 98.19 112 LEU B N 1
ATOM 3056 C CA . LEU B 1 112 ? -10.648 -3.303 -11.703 1 98.19 112 LEU B CA 1
ATOM 3057 C C . LEU B 1 112 ? -10.492 -1.819 -11.383 1 98.19 112 LEU B C 1
ATOM 3059 O O . LEU B 1 112 ? -9.438 -1.236 -11.617 1 98.19 112 LEU B O 1
ATOM 3063 N N . ASN B 1 113 ? -11.57 -1.188 -10.898 1 97.81 113 ASN B N 1
ATOM 3064 C CA . ASN B 1 113 ? -11.469 0.192 -10.43 1 97.81 113 ASN B CA 1
ATOM 3065 C C . ASN B 1 113 ? -10.641 0.295 -9.156 1 97.81 113 ASN B C 1
ATOM 3067 O O . ASN B 1 113 ? -11.055 -0.179 -8.094 1 97.81 113 ASN B O 1
ATOM 3071 N N . THR B 1 114 ? -9.477 0.935 -9.25 1 97.44 114 THR B N 1
ATOM 3072 C CA . THR B 1 114 ? -8.594 1.051 -8.094 1 97.44 114 THR B CA 1
ATOM 3073 C C . THR B 1 114 ? -8.445 2.508 -7.668 1 97.44 114 THR B C 1
ATOM 3075 O O . THR B 1 114 ? -7.375 2.924 -7.219 1 97.44 114 THR B O 1
ATOM 3078 N N . LYS B 1 115 ? -9.414 3.314 -7.844 1 97.12 115 LYS B N 1
ATOM 3079 C CA . LYS B 1 115 ? -9.406 4.711 -7.426 1 97.12 115 LYS B CA 1
ATOM 3080 C C . LYS B 1 115 ? -9.031 4.844 -5.949 1 97.12 115 LYS B C 1
ATOM 3082 O O . LYS B 1 115 ? -8.383 5.816 -5.555 1 97.12 115 LYS B O 1
ATOM 3087 N N . THR B 1 116 ? -9.383 3.869 -5.141 1 97.56 116 THR B N 1
ATOM 3088 C CA . THR B 1 116 ? -9.055 3.836 -3.723 1 97.56 116 THR B CA 1
ATOM 3089 C C . THR B 1 116 ? -7.547 3.992 -3.518 1 97.56 116 THR B C 1
ATOM 3091 O O . THR B 1 116 ? -7.109 4.695 -2.604 1 97.56 116 THR B O 1
ATOM 3094 N N . MET B 1 117 ? -6.727 3.357 -4.363 1 98.31 117 MET B N 1
ATOM 3095 C CA . MET B 1 117 ? -5.273 3.457 -4.27 1 98.31 117 MET B CA 1
ATOM 3096 C C . MET B 1 117 ? -4.805 4.875 -4.578 1 98.31 117 MET B C 1
ATOM 3098 O O . MET B 1 117 ? -3.889 5.383 -3.934 1 98.31 117 MET B O 1
ATOM 3102 N N . GLU B 1 118 ? -5.426 5.488 -5.539 1 98.12 118 GLU B N 1
ATOM 3103 C CA . GLU B 1 118 ? -5.055 6.84 -5.945 1 98.12 118 GLU B CA 1
ATOM 3104 C C . GLU B 1 118 ? -5.324 7.844 -4.828 1 98.12 118 GLU B C 1
ATOM 3106 O O . GLU B 1 118 ? -4.52 8.75 -4.59 1 98.12 118 GLU B O 1
ATOM 3111 N N . VAL B 1 119 ? -6.379 7.648 -4.164 1 98.12 119 VAL B N 1
ATOM 3112 C CA . VAL B 1 119 ? -6.816 8.602 -3.148 1 98.12 119 VAL B CA 1
ATOM 3113 C C . VAL B 1 119 ? -6.098 8.32 -1.831 1 98.12 119 VAL B C 1
ATOM 3115 O O . VAL B 1 119 ? -5.426 9.195 -1.283 1 98.12 119 VAL B O 1
ATOM 3118 N N . ASN B 1 120 ? -6.172 7.043 -1.377 1 98.62 120 ASN B N 1
ATOM 3119 C CA . ASN B 1 120 ? -5.801 6.703 -0.008 1 98.62 120 ASN B CA 1
ATOM 3120 C C . ASN B 1 120 ? -4.285 6.578 0.147 1 98.62 120 ASN B C 1
ATOM 3122 O O . ASN B 1 120 ? -3.762 6.688 1.257 1 98.62 120 ASN B O 1
ATOM 3126 N N . LEU B 1 121 ? -3.604 6.273 -0.956 1 98.81 121 LEU B N 1
ATOM 3127 C CA . LEU B 1 121 ? -2.182 5.984 -0.805 1 98.81 121 LEU B CA 1
ATOM 3128 C C . LEU B 1 121 ? -1.341 6.914 -1.67 1 98.81 121 LEU B C 1
ATOM 3130 O O . LEU B 1 121 ? -0.51 7.668 -1.154 1 98.81 121 LEU B O 1
ATOM 3134 N N . GLU B 1 122 ? -1.592 6.906 -2.965 1 98.44 122 GLU B N 1
ATOM 3135 C CA . GLU B 1 122 ? -0.824 7.781 -3.85 1 98.44 122 GLU B CA 1
ATOM 3136 C C . GLU B 1 122 ? -1.007 9.25 -3.473 1 98.44 122 GLU B C 1
ATOM 3138 O O . GLU B 1 122 ? -0.052 10.023 -3.502 1 98.44 122 GLU B O 1
ATOM 3143 N N . GLY B 1 123 ? -2.252 9.609 -3.189 1 98.69 123 GLY B N 1
ATOM 3144 C CA . GLY B 1 123 ? -2.51 10.961 -2.73 1 98.69 123 GLY B CA 1
ATOM 3145 C C . GLY B 1 123 ? -1.703 11.344 -1.503 1 98.69 123 GLY B C 1
ATOM 3146 O O . GLY B 1 123 ? -1.201 12.461 -1.406 1 98.69 123 GLY B O 1
ATOM 3147 N N . VAL B 1 124 ? -1.525 10.438 -0.594 1 98.88 124 VAL B N 1
ATOM 3148 C CA . VAL B 1 124 ? -0.767 10.664 0.631 1 98.88 124 VAL B CA 1
ATOM 3149 C C . VAL B 1 124 ? 0.718 10.805 0.303 1 98.88 124 VAL B C 1
ATOM 3151 O O . VAL B 1 124 ? 1.395 11.695 0.815 1 98.88 124 VAL B O 1
ATOM 3154 N N . MET B 1 125 ? 1.243 9.93 -0.541 1 98.88 125 MET B N 1
ATOM 3155 C CA . MET B 1 125 ? 2.65 9.953 -0.934 1 98.88 125 MET B CA 1
ATOM 3156 C C . MET B 1 125 ? 3.008 11.273 -1.61 1 98.88 125 MET B C 1
ATOM 3158 O O . MET B 1 125 ? 4.012 11.898 -1.265 1 98.88 125 MET B O 1
ATOM 3162 N N . GLN B 1 126 ? 2.201 11.672 -2.549 1 98.88 126 GLN B N 1
ATOM 3163 C CA . GLN B 1 126 ? 2.42 12.938 -3.24 1 98.88 126 GLN B CA 1
ATOM 3164 C C . GLN B 1 126 ? 2.266 14.125 -2.287 1 98.88 126 GLN B C 1
ATOM 3166 O O . GLN B 1 126 ? 2.971 15.125 -2.416 1 98.88 126 GLN B O 1
ATOM 3171 N N . GLY B 1 127 ? 1.289 14 -1.348 1 98.88 127 GLY B N 1
ATOM 3172 C CA . GLY B 1 127 ? 1.143 15.023 -0.325 1 98.88 127 GLY B CA 1
ATOM 3173 C C . GLY B 1 127 ? 2.398 15.227 0.502 1 98.88 127 GLY B C 1
ATOM 3174 O O . GLY B 1 127 ? 2.787 16.359 0.782 1 98.88 127 GLY B O 1
ATOM 3175 N N . LEU B 1 128 ? 3.01 14.109 0.894 1 98.88 128 LEU B N 1
ATOM 3176 C CA . LEU B 1 128 ? 4.254 14.18 1.652 1 98.88 128 LEU B CA 1
ATOM 3177 C C . LEU B 1 128 ? 5.355 14.836 0.826 1 98.88 128 LEU B C 1
ATOM 3179 O O . LEU B 1 128 ? 6.137 15.633 1.346 1 98.88 128 LEU B O 1
ATOM 3183 N N . TRP B 1 129 ? 5.43 14.477 -0.458 1 98.75 129 TRP B N 1
ATOM 3184 C CA . TRP B 1 129 ? 6.379 15.039 -1.409 1 98.75 129 TRP B CA 1
ATOM 3185 C C . TRP B 1 129 ? 6.223 16.562 -1.497 1 98.75 129 TRP B C 1
ATOM 3187 O O . TRP B 1 129 ? 7.199 17.297 -1.377 1 98.75 129 TRP B O 1
ATOM 3197 N N . LEU B 1 130 ? 5.035 17 -1.636 1 98.88 130 LEU B N 1
ATOM 3198 C CA . LEU B 1 130 ? 4.719 18.422 -1.729 1 98.88 130 LEU B CA 1
ATOM 3199 C C . LEU B 1 130 ? 4.984 19.125 -0.403 1 98.88 130 LEU B C 1
ATOM 3201 O O . LEU B 1 130 ? 5.551 20.234 -0.381 1 98.88 130 LEU B O 1
ATOM 3205 N N . PHE B 1 131 ? 4.578 18.5 0.673 1 98.88 131 PHE B N 1
ATOM 3206 C CA . PHE B 1 131 ? 4.77 19.062 2.002 1 98.88 131 PHE B CA 1
ATOM 3207 C C . PHE B 1 131 ? 6.246 19.328 2.266 1 98.88 131 PHE B C 1
ATOM 3209 O O . PHE B 1 131 ? 6.613 20.422 2.705 1 98.88 131 PHE B O 1
ATOM 3216 N N . LYS B 1 132 ? 7.066 18.328 1.969 1 98.31 132 LYS B N 1
ATOM 3217 C CA . LYS B 1 132 ? 8.516 18.469 2.129 1 98.31 132 LYS B CA 1
ATOM 3218 C C . LYS B 1 132 ? 9.031 19.703 1.386 1 98.31 132 LYS B C 1
ATOM 3220 O O . LYS B 1 132 ? 9.82 20.469 1.931 1 98.31 132 LYS B O 1
ATOM 3225 N N . TYR B 1 133 ? 8.602 19.875 0.176 1 98.31 133 TYR B N 1
ATOM 3226 C CA . TYR B 1 133 ? 9.07 20.969 -0.663 1 98.31 133 TYR B CA 1
ATOM 3227 C C . TYR B 1 133 ? 8.805 22.312 0 1 98.31 133 TYR B C 1
ATOM 3229 O O . TYR B 1 133 ? 9.711 23.141 0.116 1 98.31 133 TYR B O 1
ATOM 3237 N N . TYR B 1 134 ? 7.668 22.5 0.504 1 98.25 134 TYR B N 1
ATOM 3238 C CA . TYR B 1 134 ? 7.27 23.812 0.992 1 98.25 134 TYR B CA 1
ATOM 3239 C C . TYR B 1 134 ? 7.777 24.047 2.41 1 98.25 134 TYR B C 1
ATOM 3241 O O . TYR B 1 134 ? 8.102 25.172 2.781 1 98.25 134 TYR B O 1
ATOM 3249 N N . VAL B 1 135 ? 7.895 22.984 3.213 1 97.94 135 VAL B N 1
ATOM 3250 C CA . VAL B 1 135 ? 8.461 23.141 4.551 1 97.94 135 VAL B CA 1
ATOM 3251 C C . VAL B 1 135 ? 9.93 23.562 4.445 1 97.94 135 VAL B C 1
ATOM 3253 O O . VAL B 1 135 ? 10.375 24.453 5.168 1 97.94 135 VAL B O 1
ATOM 3256 N N . ARG B 1 136 ? 10.602 22.922 3.52 1 96.94 136 ARG B N 1
ATOM 3257 C CA . ARG B 1 136 ? 12 23.266 3.301 1 96.94 136 ARG B CA 1
ATOM 3258 C C . ARG B 1 136 ? 12.164 24.734 2.953 1 96.94 136 ARG B C 1
ATOM 3260 O O . ARG B 1 136 ? 13.195 25.344 3.27 1 96.94 136 ARG B O 1
ATOM 3267 N N . ARG B 1 137 ? 11.18 25.312 2.422 1 96.38 137 ARG B N 1
ATOM 3268 C CA . ARG B 1 137 ? 11.219 26.703 1.962 1 96.38 137 ARG B CA 1
ATOM 3269 C C . ARG B 1 137 ? 10.547 27.625 2.961 1 96.38 137 ARG B C 1
ATOM 3271 O O . ARG B 1 137 ? 10.336 28.812 2.674 1 96.38 137 ARG B O 1
ATOM 3278 N N . SER B 1 138 ? 10.211 27.062 4.109 1 95.69 138 SER B N 1
ATOM 3279 C CA . SER B 1 138 ? 9.57 27.828 5.172 1 95.69 138 SER B CA 1
ATOM 3280 C C . SER B 1 138 ? 10.57 28.203 6.258 1 95.69 138 SER B C 1
ATOM 3282 O O . SER B 1 138 ? 10.18 28.562 7.375 1 95.69 138 SER B O 1
ATOM 3284 N N . LYS B 1 139 ? 11.781 28.203 6.047 1 90.69 139 LYS B N 1
ATOM 3285 C CA . LYS B 1 139 ? 12.82 28.406 7.055 1 90.69 139 LYS B CA 1
ATOM 3286 C C . LYS B 1 139 ? 12.68 29.766 7.727 1 90.69 139 LYS B C 1
ATOM 3288 O O . LYS B 1 139 ? 12.719 29.875 8.953 1 90.69 139 LYS B O 1
ATOM 3293 N N . GLU B 1 140 ? 12.508 30.797 7 1 85.88 140 GLU B N 1
ATOM 3294 C CA . GLU B 1 140 ? 12.453 32.156 7.547 1 85.88 140 GLU B CA 1
ATOM 3295 C C . GLU B 1 140 ? 11.18 32.344 8.367 1 85.88 140 GLU B C 1
ATOM 3297 O O . GLU B 1 140 ? 11.234 32.875 9.484 1 85.88 140 GLU B O 1
ATOM 3302 N N . ALA B 1 141 ? 10.078 31.812 7.91 1 82.62 141 ALA B N 1
ATOM 3303 C CA . ALA B 1 141 ? 8.789 32.094 8.531 1 82.62 141 ALA B CA 1
ATOM 3304 C C . ALA B 1 141 ? 8.438 31.031 9.562 1 82.62 141 ALA B C 1
ATOM 3306 O O . ALA B 1 141 ? 7.789 31.328 10.57 1 82.62 141 ALA B O 1
ATOM 3307 N N . GLY B 1 142 ? 8.883 29.797 9.398 1 78.44 142 GLY B N 1
ATOM 3308 C CA . GLY B 1 142 ? 8.406 28.688 10.219 1 78.44 142 GLY B CA 1
ATOM 3309 C C . GLY B 1 142 ? 9.531 27.828 10.766 1 78.44 142 GLY B C 1
ATOM 3310 O O . GLY B 1 142 ? 9.289 26.766 11.344 1 78.44 142 GLY B O 1
ATOM 3311 N N . GLY B 1 143 ? 10.812 28.25 10.516 1 86.5 143 GLY B N 1
ATOM 3312 C CA . GLY B 1 143 ? 11.969 27.531 11.031 1 86.5 143 GLY B CA 1
ATOM 3313 C C . GLY B 1 143 ? 12.289 26.281 10.227 1 86.5 143 GLY B C 1
ATOM 3314 O O . GLY B 1 143 ? 13.227 25.547 10.555 1 86.5 143 GLY B O 1
ATOM 3315 N N . GLY B 1 144 ? 11.508 26.047 9.195 1 91 144 GLY B N 1
ATOM 3316 C CA . GLY B 1 144 ? 11.766 24.906 8.344 1 91 144 GLY B CA 1
ATOM 3317 C C . GLY B 1 144 ? 11.398 23.578 9 1 91 144 GLY B C 1
ATOM 3318 O O . GLY B 1 144 ? 11.984 22.547 8.688 1 91 144 GLY B O 1
ATOM 3319 N N . LYS B 1 145 ? 10.516 23.641 9.992 1 95.44 145 LYS B N 1
ATOM 3320 C CA . LYS B 1 145 ? 10.023 22.453 10.672 1 95.44 145 LYS B CA 1
ATOM 3321 C C . LYS B 1 145 ? 8.57 22.156 10.289 1 95.44 145 LYS B C 1
ATOM 3323 O O . LYS B 1 145 ? 7.797 23.094 10.031 1 95.44 145 LYS B O 1
ATOM 3328 N N . GLY B 1 146 ? 8.25 20.938 10.156 1 97.88 146 GLY B N 1
ATOM 3329 C CA . GLY B 1 146 ? 6.898 20.578 9.766 1 97.88 146 GLY B CA 1
ATOM 3330 C C . GLY B 1 146 ? 6.469 19.219 10.297 1 97.88 146 GLY B C 1
ATOM 3331 O O . GLY B 1 146 ? 7.305 18.359 10.562 1 97.88 146 GLY B O 1
ATOM 3332 N N . LYS B 1 147 ? 5.188 19.047 10.547 1 98.69 147 LYS B N 1
ATOM 3333 C CA . LYS B 1 147 ? 4.602 17.797 11.016 1 98.69 147 LYS B CA 1
ATOM 3334 C C . LYS B 1 147 ? 3.584 17.266 10.016 1 98.69 147 LYS B C 1
ATOM 3336 O O . LYS B 1 147 ? 2.604 17.938 9.695 1 98.69 147 LYS B O 1
ATOM 3341 N N . PHE B 1 148 ? 3.896 16.156 9.453 1 98.88 148 PHE B N 1
ATOM 3342 C CA . PHE B 1 148 ? 3.014 15.453 8.523 1 98.88 148 PHE B CA 1
ATOM 3343 C C . PHE B 1 148 ? 2.307 14.297 9.219 1 98.88 148 PHE B C 1
ATOM 3345 O O . PHE B 1 148 ? 2.953 13.438 9.828 1 98.88 148 PHE B O 1
ATOM 3352 N N . VAL B 1 149 ? 0.965 14.281 9.188 1 98.94 149 VAL B N 1
ATOM 3353 C CA . VAL B 1 149 ? 0.155 13.203 9.75 1 98.94 149 VAL B CA 1
ATOM 3354 C C . VAL B 1 149 ? -0.746 12.617 8.664 1 98.94 149 VAL B C 1
ATOM 3356 O O . VAL B 1 149 ? -1.449 13.352 7.969 1 98.94 149 VAL B O 1
ATOM 3359 N N . ALA B 1 150 ? -0.673 11.344 8.484 1 98.88 150 ALA B N 1
ATOM 3360 C CA . ALA B 1 150 ? -1.559 10.648 7.547 1 98.88 150 ALA B CA 1
ATOM 3361 C C . ALA B 1 150 ? -2.574 9.789 8.289 1 98.88 150 ALA B C 1
ATOM 3363 O O . ALA B 1 150 ? -2.26 9.203 9.328 1 98.88 150 ALA B O 1
ATOM 3364 N N . THR B 1 151 ? -3.76 9.742 7.715 1 98.5 151 THR B N 1
ATOM 3365 C CA . THR B 1 151 ? -4.777 8.867 8.289 1 98.5 151 THR B CA 1
ATOM 3366 C C . THR B 1 151 ? -4.754 7.496 7.609 1 98.5 151 THR B C 1
ATOM 3368 O O . THR B 1 151 ? -5.129 7.371 6.441 1 98.5 151 THR B O 1
ATOM 3371 N N . SER B 1 152 ? -4.273 6.582 8.289 1 98.12 152 SER B N 1
ATOM 3372 C CA . SER B 1 152 ? -4.484 5.191 7.902 1 98.12 152 SER B CA 1
ATOM 3373 C C . SER B 1 152 ? -5.801 4.656 8.461 1 98.12 152 SER B C 1
ATOM 3375 O O . SER B 1 152 ? -6.867 5.199 8.172 1 98.12 152 SER B O 1
ATOM 3377 N N . SER B 1 153 ? -5.777 3.535 9.133 1 95.44 153 SER B N 1
ATOM 3378 C CA . SER B 1 153 ? -6.918 2.857 9.742 1 95.44 153 SER B CA 1
ATOM 3379 C C . SER B 1 153 ? -6.473 1.682 10.602 1 95.44 153 SER B C 1
ATOM 3381 O O . SER B 1 153 ? -5.336 1.215 10.477 1 95.44 153 SER B O 1
ATOM 3383 N N . ALA B 1 154 ? -7.387 1.335 11.539 1 94.75 154 ALA B N 1
ATOM 3384 C CA . ALA B 1 154 ? -7.176 0.019 12.141 1 94.75 154 ALA B CA 1
ATOM 3385 C C . ALA B 1 154 ? -7.004 -1.05 11.062 1 94.75 154 ALA B C 1
ATOM 3387 O O . ALA B 1 154 ? -6.27 -2.021 11.258 1 94.75 154 ALA B O 1
ATOM 3388 N N . ALA B 1 155 ? -7.562 -0.807 9.93 1 94.5 155 ALA B N 1
ATOM 3389 C CA . ALA B 1 155 ? -7.445 -1.717 8.797 1 94.5 155 ALA B CA 1
ATOM 3390 C C . ALA B 1 155 ? -6.035 -1.678 8.203 1 94.5 155 ALA B C 1
ATOM 3392 O O . ALA B 1 155 ? -5.695 -2.49 7.344 1 94.5 155 ALA B O 1
ATOM 3393 N N . GLY B 1 156 ? -5.227 -0.8 8.586 1 97.31 156 GLY B N 1
ATOM 3394 C CA . GLY B 1 156 ? -3.818 -0.773 8.219 1 97.31 156 GLY B CA 1
ATOM 3395 C C . GLY B 1 156 ? -2.949 -1.631 9.117 1 97.31 156 GLY B C 1
ATOM 3396 O O . GLY B 1 156 ? -1.76 -1.813 8.844 1 97.31 156 GLY B O 1
ATOM 3397 N N . LEU B 1 157 ? -3.598 -2.195 10.219 1 96.56 157 LEU B N 1
ATOM 3398 C CA . LEU B 1 157 ? -2.898 -3.025 11.188 1 96.56 157 LEU B CA 1
ATOM 3399 C C . LEU B 1 157 ? -3.467 -4.441 11.203 1 96.56 157 LEU B C 1
ATOM 3401 O O . LEU B 1 157 ? -2.729 -5.41 11.398 1 96.56 157 LEU B O 1
ATOM 3405 N N . TYR B 1 158 ? -4.863 -4.715 11.047 1 93.81 158 TYR B N 1
ATOM 3406 C CA . TYR B 1 158 ? -5.535 -5.996 11.211 1 93.81 158 TYR B CA 1
ATOM 3407 C C . TYR B 1 158 ? -6.227 -6.43 9.93 1 93.81 158 TYR B C 1
ATOM 3409 O O . TYR B 1 158 ? -6.801 -7.516 9.859 1 93.81 158 TYR B O 1
ATOM 3417 N N . SER B 1 159 ? -6.391 -5.949 8.945 1 91.5 159 SER B N 1
ATOM 3418 C CA . SER B 1 159 ? -7.039 -6.102 7.652 1 91.5 159 SER B CA 1
ATOM 3419 C C . SER B 1 159 ? -8.555 -6.07 7.785 1 91.5 159 SER B C 1
ATOM 3421 O O . SER B 1 159 ? -9.102 -6.465 8.82 1 91.5 159 SER B O 1
ATOM 3423 N N . MET B 1 160 ? -9.203 -5.645 6.871 1 93.75 160 MET B N 1
ATOM 3424 C CA . MET B 1 160 ? -10.648 -5.617 6.691 1 93.75 160 MET B CA 1
ATOM 3425 C C . MET B 1 160 ? -11.062 -6.406 5.453 1 93.75 160 MET B C 1
ATOM 3427 O O . MET B 1 160 ? -10.844 -5.957 4.328 1 93.75 160 MET B O 1
ATOM 3431 N N . ILE B 1 161 ? -11.797 -7.516 5.637 1 94.62 161 ILE B N 1
ATOM 3432 C CA . ILE B 1 161 ? -12.055 -8.445 4.539 1 94.62 161 ILE B CA 1
ATOM 3433 C C . ILE B 1 161 ? -13.133 -7.875 3.621 1 94.62 161 ILE B C 1
ATOM 3435 O O . ILE B 1 161 ? -13.258 -8.289 2.465 1 94.62 161 ILE B O 1
ATOM 3439 N N . GLN B 1 162 ? -13.906 -6.895 4.086 1 93.56 162 GLN B N 1
ATOM 3440 C CA . GLN B 1 162 ? -14.984 -6.305 3.295 1 93.56 162 GLN B CA 1
ATOM 3441 C C . GLN B 1 162 ? -14.438 -5.289 2.297 1 93.56 162 GLN B C 1
ATOM 3443 O O . GLN B 1 162 ? -15.109 -4.941 1.324 1 93.56 162 GLN B O 1
ATOM 3448 N N . CYS B 1 163 ? -13.188 -4.793 2.541 1 95.38 163 CYS B N 1
ATOM 3449 C CA . CYS B 1 163 ? -12.602 -3.744 1.719 1 95.38 163 CYS B CA 1
ATOM 3450 C C . CYS B 1 163 ? -11.109 -3.998 1.495 1 95.38 163 CYS B C 1
ATOM 3452 O O . CYS B 1 163 ? -10.266 -3.268 2.018 1 95.38 163 CYS B O 1
ATOM 3454 N N . PRO B 1 164 ? -10.781 -4.93 0.609 1 98 164 PRO B N 1
ATOM 3455 C CA . PRO B 1 164 ? -9.383 -5.309 0.429 1 98 164 PRO B CA 1
ATOM 3456 C C . PRO B 1 164 ? -8.531 -4.176 -0.144 1 98 164 PRO B C 1
ATOM 3458 O O . PRO B 1 164 ? -7.359 -4.035 0.212 1 98 164 PRO B O 1
ATOM 3461 N N . GLN B 1 165 ? -9.062 -3.395 -1.099 1 98.25 165 GLN B N 1
ATOM 3462 C CA . GLN B 1 165 ? -8.297 -2.273 -1.638 1 98.25 165 GLN B CA 1
ATOM 3463 C C . GLN B 1 165 ? -8.023 -1.226 -0.562 1 98.25 165 GLN B C 1
ATOM 3465 O O . GLN B 1 165 ? -6.91 -0.714 -0.455 1 98.25 165 GLN B O 1
ATOM 3470 N N . TYR B 1 166 ? -9.055 -0.921 0.203 1 97.56 166 TYR B N 1
ATOM 3471 C CA . TYR B 1 166 ? -8.914 -0.012 1.336 1 97.56 166 TYR B CA 1
ATOM 3472 C C . TYR B 1 166 ? -7.844 -0.509 2.303 1 97.56 166 TYR B C 1
ATOM 3474 O O . TYR B 1 166 ? -6.949 0.245 2.688 1 97.56 166 TYR B O 1
ATOM 3482 N N . THR B 1 167 ? -7.953 -1.783 2.656 1 98.5 167 THR B N 1
ATOM 3483 C CA . THR B 1 167 ? -6.984 -2.4 3.557 1 98.5 167 THR B CA 1
ATOM 3484 C C . THR B 1 167 ? -5.57 -2.256 3.01 1 98.5 167 THR B C 1
ATOM 3486 O O . THR B 1 167 ? -4.664 -1.808 3.721 1 98.5 167 THR B O 1
ATOM 3489 N N . ALA B 1 168 ? -5.363 -2.586 1.753 1 98.81 168 ALA B N 1
ATOM 3490 C CA . ALA B 1 168 ? -4.055 -2.488 1.118 1 98.81 168 ALA B CA 1
ATOM 3491 C C . ALA B 1 168 ? -3.514 -1.062 1.189 1 98.81 168 ALA B C 1
ATOM 3493 O O . ALA B 1 168 ? -2.348 -0.85 1.528 1 98.81 168 ALA B O 1
ATOM 3494 N N . SER B 1 169 ? -4.348 -0.098 0.885 1 98.69 169 SER B N 1
ATOM 3495 C CA . SER B 1 169 ? -3.936 1.301 0.887 1 98.69 169 SER B CA 1
ATOM 3496 C C . SER B 1 169 ? -3.518 1.752 2.283 1 98.69 169 SER B C 1
ATOM 3498 O O . SER B 1 169 ? -2.518 2.457 2.439 1 98.69 169 SER B O 1
ATOM 3500 N N . LYS B 1 170 ? -4.277 1.333 3.236 1 98.81 170 LYS B N 1
ATOM 3501 C CA . LYS B 1 170 ? -4.02 1.791 4.598 1 98.81 170 LYS B CA 1
ATOM 3502 C C . LYS B 1 170 ? -2.797 1.097 5.188 1 98.81 170 LYS B C 1
ATOM 3504 O O . LYS B 1 170 ? -2.061 1.69 5.98 1 98.81 170 LYS B O 1
ATOM 3509 N N . TYR B 1 171 ? -2.535 -0.154 4.793 1 98.75 171 TYR B N 1
ATOM 3510 C CA . TYR B 1 171 ? -1.241 -0.767 5.07 1 98.75 171 TYR B CA 1
ATOM 3511 C C . TYR B 1 171 ? -0.109 0.042 4.445 1 98.75 171 TYR B C 1
ATOM 3513 O O . TYR B 1 171 ? 0.9 0.315 5.102 1 98.75 171 TYR B O 1
ATOM 3521 N N . GLY B 1 172 ? -0.315 0.384 3.225 1 98.81 172 GLY B N 1
ATOM 3522 C CA . GLY B 1 172 ? 0.685 1.174 2.523 1 98.81 172 GLY B CA 1
ATOM 3523 C C . GLY B 1 172 ? 1.017 2.477 3.225 1 98.81 172 GLY B C 1
ATOM 3524 O O . GLY B 1 172 ? 2.182 2.873 3.291 1 98.81 172 GLY B O 1
ATOM 3525 N N . VAL B 1 173 ? 0.02 3.139 3.775 1 98.94 173 VAL B N 1
ATOM 3526 C CA . VAL B 1 173 ? 0.217 4.398 4.488 1 98.94 173 VAL B CA 1
ATOM 3527 C C . VAL B 1 173 ? 1.094 4.168 5.715 1 98.94 173 VAL B C 1
ATOM 3529 O O . VAL B 1 173 ? 2.008 4.945 5.988 1 98.94 173 VAL B O 1
ATOM 3532 N N . VAL B 1 174 ? 0.84 3.119 6.441 1 98.81 174 VAL B N 1
ATOM 3533 C CA . VAL B 1 174 ? 1.654 2.785 7.605 1 98.81 174 VAL B CA 1
ATOM 3534 C C . VAL B 1 174 ? 3.105 2.574 7.176 1 98.81 174 VAL B C 1
ATOM 3536 O O . VAL B 1 174 ? 4.023 3.137 7.777 1 98.81 174 VAL B O 1
ATOM 3539 N N . GLY B 1 175 ? 3.305 1.796 6.125 1 98.75 175 GLY B N 1
ATOM 3540 C CA . GLY B 1 175 ? 4.648 1.546 5.625 1 98.75 175 GLY B CA 1
ATOM 3541 C C . GLY B 1 175 ? 5.363 2.809 5.18 1 98.75 175 GLY B C 1
ATOM 3542 O O . GLY B 1 175 ? 6.551 2.984 5.457 1 98.75 175 GLY B O 1
ATOM 3543 N N . LEU B 1 176 ? 4.645 3.674 4.52 1 98.88 176 LEU B N 1
ATOM 3544 C CA . LEU B 1 176 ? 5.203 4.934 4.047 1 98.88 176 LEU B CA 1
ATOM 3545 C C . LEU B 1 176 ? 5.707 5.777 5.215 1 98.88 176 LEU B C 1
ATOM 3547 O O . LEU B 1 176 ? 6.832 6.281 5.184 1 98.88 176 LEU B O 1
ATOM 3551 N N . CYS B 1 177 ? 4.895 5.914 6.246 1 98.81 177 CYS B N 1
ATOM 3552 C CA . CYS B 1 177 ? 5.238 6.754 7.387 1 98.81 177 CYS B CA 1
ATOM 3553 C C . CYS B 1 177 ? 6.414 6.172 8.164 1 98.81 177 CYS B C 1
ATOM 3555 O O . CYS B 1 177 ? 7.34 6.898 8.523 1 98.81 177 CYS B O 1
ATOM 3557 N N . ARG B 1 178 ? 6.414 4.867 8.367 1 98.5 178 ARG B N 1
ATOM 3558 C CA . ARG B 1 178 ? 7.492 4.211 9.102 1 98.5 178 ARG B CA 1
ATOM 3559 C C . ARG B 1 178 ? 8.82 4.359 8.375 1 98.5 178 ARG B C 1
ATOM 3561 O O . ARG B 1 178 ? 9.867 4.52 9.008 1 98.5 178 ARG B O 1
ATOM 3568 N N . ALA B 1 179 ? 8.766 4.32 7.062 1 98.25 179 ALA B N 1
ATOM 3569 C CA . ALA B 1 179 ? 10 4.328 6.285 1 98.25 179 ALA B CA 1
ATOM 3570 C C . ALA B 1 179 ? 10.5 5.754 6.066 1 98.25 179 ALA B C 1
ATOM 3572 O O . ALA B 1 179 ? 11.711 5.988 5.988 1 98.25 179 ALA B O 1
ATOM 3573 N N . SER B 1 180 ? 9.641 6.691 5.996 1 98.5 180 SER B N 1
ATOM 3574 C CA . SER B 1 180 ? 10.023 8.055 5.652 1 98.5 180 SER B CA 1
ATOM 3575 C C . SER B 1 180 ? 10.383 8.859 6.898 1 98.5 180 SER B C 1
ATOM 3577 O O . SER B 1 180 ? 11.258 9.727 6.855 1 98.5 180 SER B O 1
ATOM 3579 N N . GLY B 1 181 ? 9.75 8.586 8.008 1 98.38 181 GLY B N 1
ATOM 3580 C CA . GLY B 1 181 ? 9.852 9.367 9.227 1 98.38 181 GLY B CA 1
ATOM 3581 C C . GLY B 1 181 ? 11.281 9.539 9.711 1 98.38 181 GLY B C 1
ATOM 3582 O O . GLY B 1 181 ? 11.758 10.664 9.883 1 98.38 181 GLY B O 1
ATOM 3583 N N . PRO B 1 182 ? 11.977 8.406 9.812 1 97.06 182 PRO B N 1
ATOM 3584 C CA . PRO B 1 182 ? 13.312 8.453 10.414 1 97.06 182 PRO B CA 1
ATOM 3585 C C . PRO B 1 182 ? 14.297 9.297 9.602 1 97.06 182 PRO B C 1
ATOM 3587 O O . PRO B 1 182 ? 15.273 9.805 10.148 1 97.06 182 PRO B O 1
ATOM 3590 N N . VAL B 1 183 ? 14.062 9.469 8.344 1 96.62 183 VAL B N 1
ATOM 3591 C CA . VAL B 1 183 ? 14.969 10.242 7.508 1 96.62 183 VAL B CA 1
ATOM 3592 C C . VAL B 1 183 ? 14.555 11.711 7.512 1 96.62 183 VAL B C 1
ATOM 3594 O O . VAL B 1 183 ? 15.383 12.602 7.707 1 96.62 183 VAL B O 1
ATOM 3597 N N . PHE B 1 184 ? 13.289 11.961 7.395 1 97.94 184 PHE B N 1
ATOM 3598 C CA . PHE B 1 184 ? 12.781 13.328 7.309 1 97.94 184 PHE B CA 1
ATOM 3599 C C . PHE B 1 184 ? 13.016 14.078 8.617 1 97.94 184 PHE B C 1
ATOM 3601 O O . PHE B 1 184 ? 13.211 15.297 8.609 1 97.94 184 PHE B O 1
ATOM 3608 N N . VAL B 1 185 ? 13.055 13.336 9.719 1 97.81 185 VAL B N 1
ATOM 3609 C CA . VAL B 1 185 ? 13.188 13.992 11.008 1 97.81 185 VAL B CA 1
ATOM 3610 C C . VAL B 1 185 ? 14.547 14.68 11.109 1 97.81 185 VAL B C 1
ATOM 3612 O O . VAL B 1 185 ? 14.711 15.656 11.844 1 97.81 185 VAL B O 1
ATOM 3615 N N . LYS B 1 186 ? 15.5 14.234 10.352 1 95.69 186 LYS B N 1
ATOM 3616 C CA . LYS B 1 186 ? 16.828 14.828 10.328 1 95.69 186 LYS B CA 1
ATOM 3617 C C . LYS B 1 186 ? 16.781 16.266 9.805 1 95.69 186 LYS B C 1
ATOM 3619 O O . LYS B 1 186 ? 17.703 17.047 10.047 1 95.69 186 LYS B O 1
ATOM 3624 N N . GLU B 1 187 ? 15.773 16.562 9.109 1 94.5 187 GLU B N 1
ATOM 3625 C CA . GLU B 1 187 ? 15.633 17.922 8.609 1 94.5 187 GLU B CA 1
ATOM 3626 C C . GLU B 1 187 ? 14.453 18.641 9.273 1 94.5 187 GLU B C 1
ATOM 3628 O O . GLU B 1 187 ? 13.945 19.641 8.75 1 94.5 187 GLU B O 1
ATOM 3633 N N . GLY B 1 188 ? 13.938 18.047 10.312 1 96.12 188 GLY B N 1
ATOM 3634 C CA . GLY B 1 188 ? 12.922 18.719 11.109 1 96.12 188 GLY B CA 1
ATOM 3635 C C . GLY B 1 188 ? 11.508 18.406 10.664 1 96.12 188 GLY B C 1
ATOM 3636 O O . GLY B 1 188 ? 10.562 19.094 11.062 1 96.12 188 GLY B O 1
ATOM 3637 N N . ILE B 1 189 ? 11.336 17.484 9.812 1 98 189 ILE B N 1
ATOM 3638 C CA . ILE B 1 189 ? 10 17.078 9.367 1 98 189 ILE B CA 1
ATOM 3639 C C . ILE B 1 189 ? 9.633 15.734 9.984 1 98 189 ILE B C 1
ATOM 3641 O O . ILE B 1 189 ? 10.312 14.734 9.758 1 98 189 ILE B O 1
ATOM 3645 N N . THR B 1 190 ? 8.578 15.688 10.828 1 98.81 190 THR B N 1
ATOM 3646 C CA . THR B 1 190 ? 8.102 14.414 11.344 1 98.81 190 THR B CA 1
ATOM 3647 C C . THR B 1 190 ? 6.98 13.859 10.469 1 98.81 190 THR B C 1
ATOM 3649 O O . THR B 1 190 ? 6.23 14.617 9.852 1 98.81 190 THR B O 1
ATOM 3652 N N . VAL B 1 191 ? 6.934 12.562 10.312 1 98.88 191 VAL B N 1
ATOM 3653 C CA . VAL B 1 191 ? 5.957 11.852 9.5 1 98.88 191 VAL B CA 1
ATOM 3654 C C . VAL B 1 191 ? 5.34 10.711 10.312 1 98.88 191 VAL B C 1
ATOM 3656 O O . VAL B 1 191 ? 6.039 9.773 10.711 1 98.88 191 VAL B O 1
ATOM 3659 N N . ASN B 1 192 ? 4.02 10.812 10.586 1 98.88 192 ASN B N 1
ATOM 3660 C CA . ASN B 1 192 ? 3.346 9.812 11.406 1 98.88 192 ASN B CA 1
ATOM 3661 C C . ASN B 1 192 ? 1.989 9.43 10.828 1 98.88 192 ASN B C 1
ATOM 3663 O O . ASN B 1 192 ? 1.402 10.188 10.055 1 98.88 192 ASN B O 1
ATOM 3667 N N . ALA B 1 193 ? 1.53 8.266 11.188 1 98.88 193 ALA B N 1
ATOM 3668 C CA . ALA B 1 193 ? 0.2 7.797 10.812 1 98.88 193 ALA B CA 1
ATOM 3669 C C . ALA B 1 193 ? -0.692 7.633 12.039 1 98.88 193 ALA B C 1
ATOM 3671 O O . ALA B 1 193 ? -0.236 7.172 13.086 1 98.88 193 ALA B O 1
ATOM 3672 N N . ILE B 1 194 ? -1.938 8.039 11.922 1 98.88 194 ILE B N 1
ATOM 3673 C CA . ILE B 1 194 ? -2.939 7.609 12.891 1 98.88 194 ILE B CA 1
ATOM 3674 C C . ILE B 1 194 ? -3.758 6.457 12.305 1 98.88 194 ILE B C 1
ATOM 3676 O O . ILE B 1 194 ? -4.027 6.426 11.102 1 98.88 194 ILE B O 1
ATOM 3680 N N . CYS B 1 195 ? -4.133 5.539 13.133 1 98.69 195 CYS B N 1
ATOM 3681 C CA . CYS B 1 195 ? -4.891 4.352 12.758 1 98.69 195 CYS B CA 1
ATOM 3682 C C . CYS B 1 195 ? -6.168 4.234 13.586 1 98.69 195 CYS B C 1
ATOM 3684 O O . CYS B 1 195 ? -6.258 3.395 14.477 1 98.69 195 CYS B O 1
ATOM 3686 N N . PRO B 1 196 ? -7.148 4.953 13.18 1 98.12 196 PRO B N 1
ATOM 3687 C CA . PRO B 1 196 ? -8.383 4.949 13.969 1 98.12 196 PRO B CA 1
ATOM 3688 C C . PRO B 1 196 ? -9.141 3.627 13.875 1 98.12 196 PRO B C 1
ATOM 3690 O O . PRO B 1 196 ? -9.195 3.018 12.805 1 98.12 196 PRO B O 1
ATOM 3693 N N . ALA B 1 197 ? -9.664 3.25 15.031 1 96.88 197 ALA B N 1
ATOM 3694 C CA . ALA B 1 197 ? -10.656 2.178 15.016 1 96.88 197 ALA B CA 1
ATOM 3695 C C . ALA B 1 197 ? -11.977 2.662 14.414 1 96.88 197 ALA B C 1
ATOM 3697 O O . ALA B 1 197 ? -12 3.221 13.32 1 96.88 197 ALA B O 1
ATOM 3698 N N . PHE B 1 198 ? -13.086 2.426 15.078 1 94.69 198 PHE B N 1
ATOM 3699 C CA . PHE B 1 198 ? -14.359 2.855 14.508 1 94.69 198 PHE B CA 1
ATOM 3700 C C . PHE B 1 198 ? -14.734 4.246 15.008 1 94.69 198 PHE B C 1
ATOM 3702 O O . PHE B 1 198 ? -15.016 4.43 16.188 1 94.69 198 PHE B O 1
ATOM 3709 N N . ILE B 1 199 ? -14.633 5.148 14.109 1 93.62 199 ILE B N 1
ATOM 3710 C CA . ILE B 1 199 ? -15.133 6.5 14.336 1 93.62 199 ILE B CA 1
ATOM 3711 C C . ILE B 1 199 ? -16.328 6.762 13.43 1 93.62 199 ILE B C 1
ATOM 3713 O O . ILE B 1 199 ? -16.219 6.699 12.203 1 93.62 199 ILE B O 1
ATOM 3717 N N . PRO B 1 200 ? -17.406 7 13.977 1 86.5 200 PRO B N 1
ATOM 3718 C CA . PRO B 1 200 ? -18.578 7.25 13.133 1 86.5 200 PRO B CA 1
ATOM 3719 C C . PRO B 1 200 ? -18.453 8.523 12.305 1 86.5 200 PRO B C 1
ATOM 3721 O O . PRO B 1 200 ? -18.391 9.625 12.859 1 86.5 200 PRO B O 1
ATOM 3724 N N . THR B 1 201 ? -18.172 8.375 11.102 1 82.12 201 THR B N 1
ATOM 3725 C CA . THR B 1 201 ? -18.094 9.484 10.156 1 82.12 201 THR B CA 1
ATOM 3726 C C . THR B 1 201 ? -18.984 9.242 8.953 1 82.12 201 THR B C 1
ATOM 3728 O O . THR B 1 201 ? -19.734 8.258 8.914 1 82.12 201 THR B O 1
ATOM 3731 N N . ASN B 1 202 ? -18.938 10.156 8.055 1 71.69 202 ASN B N 1
ATOM 3732 C CA . ASN B 1 202 ? -19.75 10.031 6.84 1 71.69 202 ASN B CA 1
ATOM 3733 C C . ASN B 1 202 ? -19.297 8.844 5.988 1 71.69 202 ASN B C 1
ATOM 3735 O O . ASN B 1 202 ? -20.047 8.383 5.125 1 71.69 202 ASN B O 1
ATOM 3739 N N . LEU B 1 203 ? -18.172 8.32 6.227 1 70.88 203 LEU B N 1
ATOM 3740 C CA . LEU B 1 203 ? -17.656 7.199 5.453 1 70.88 203 LEU B CA 1
ATOM 3741 C C . LEU B 1 203 ? -18.328 5.898 5.859 1 70.88 203 LEU B C 1
ATOM 3743 O O . LEU B 1 203 ? -18.359 4.941 5.086 1 70.88 203 LEU B O 1
ATOM 3747 N N . CYS B 1 204 ? -18.906 5.926 6.977 1 78.38 204 CYS B N 1
ATOM 3748 C CA . CYS B 1 204 ? -19.516 4.707 7.5 1 78.38 204 CYS B CA 1
ATOM 3749 C C . CYS B 1 204 ? -20.859 4.449 6.848 1 78.38 204 CYS B C 1
ATOM 3751 O O . CYS B 1 204 ? -21.75 5.309 6.871 1 78.38 204 CYS B O 1
ATOM 3753 N N . PRO B 1 205 ? -21 3.307 6.344 1 81.56 205 PRO B N 1
ATOM 3754 C CA . PRO B 1 205 ? -22.328 2.98 5.84 1 81.56 205 PRO B CA 1
ATOM 3755 C C . PRO B 1 205 ? -23.422 3.104 6.91 1 81.56 205 PRO B C 1
ATOM 3757 O O . PRO B 1 205 ? -23.219 2.682 8.047 1 81.56 205 PRO B O 1
ATOM 3760 N N . PRO B 1 206 ? -24.531 3.662 6.492 1 82.44 206 PRO B N 1
ATOM 3761 C CA . PRO B 1 206 ? -25.594 3.893 7.469 1 82.44 206 PRO B CA 1
ATOM 3762 C C . PRO B 1 206 ? -26.016 2.615 8.195 1 82.44 206 PRO B C 1
ATOM 3764 O O . PRO B 1 206 ? -26.328 2.652 9.383 1 82.44 206 PRO B O 1
ATOM 3767 N N . GLU B 1 207 ? -26 1.476 7.484 1 85.19 207 GLU B N 1
ATOM 3768 C CA . GLU B 1 207 ? -26.422 0.213 8.078 1 85.19 207 GLU B CA 1
ATOM 3769 C C . GLU B 1 207 ? -25.453 -0.235 9.172 1 85.19 207 GLU B C 1
ATOM 3771 O O . GLU B 1 207 ? -25.844 -0.919 10.117 1 85.19 207 GLU B O 1
ATOM 3776 N N . VAL B 1 208 ? -24.219 0.109 9.008 1 87.69 208 VAL B N 1
ATOM 3777 C CA . VAL B 1 208 ? -23.203 -0.224 10.008 1 87.69 208 VAL B CA 1
ATOM 3778 C C . VAL B 1 208 ? -23.328 0.714 11.203 1 87.69 208 VAL B C 1
ATOM 3780 O O . VAL B 1 208 ? -23.359 0.263 12.352 1 87.69 208 VAL B O 1
ATOM 3783 N N . ALA B 1 209 ? -23.484 1.986 10.938 1 85.5 209 ALA B N 1
ATOM 3784 C CA . ALA B 1 209 ? -23.547 2.998 11.984 1 85.5 209 ALA B CA 1
ATOM 3785 C C . ALA B 1 209 ? -24.719 2.725 12.93 1 85.5 209 ALA B C 1
ATOM 3787 O O . ALA B 1 209 ? -24.594 2.887 14.148 1 85.5 209 ALA B O 1
ATOM 3788 N N . LYS B 1 210 ? -25.797 2.279 12.406 1 87.62 210 LYS B N 1
ATOM 3789 C CA . LYS B 1 210 ? -27.016 2.031 13.172 1 87.62 210 LYS B CA 1
ATOM 3790 C C . LYS B 1 210 ? -26.844 0.847 14.117 1 87.62 210 LYS B C 1
ATOM 3792 O O . LYS B 1 210 ? -27.484 0.784 15.172 1 87.62 210 LYS B O 1
ATOM 3797 N N . ARG B 1 211 ? -25.984 -0.067 13.75 1 90.69 211 ARG B N 1
ATOM 3798 C CA . ARG B 1 211 ? -25.922 -1.338 14.469 1 90.69 211 ARG B CA 1
ATOM 3799 C C . ARG B 1 211 ? -24.641 -1.428 15.305 1 90.69 211 ARG B C 1
ATOM 3801 O O . ARG B 1 211 ? -24.5 -2.344 16.109 1 90.69 211 ARG B O 1
ATOM 3808 N N . TRP B 1 212 ? -23.797 -0.47 15.133 1 93.5 212 TRP B N 1
ATOM 3809 C CA . TRP B 1 212 ? -22.5 -0.542 15.812 1 93.5 212 TRP B CA 1
ATOM 3810 C C . TRP B 1 212 ? -22.672 -0.313 17.312 1 93.5 212 TRP B C 1
ATOM 3812 O O . TRP B 1 212 ? -23.234 0.698 17.734 1 93.5 212 TRP B O 1
ATOM 3822 N N . PRO B 1 213 ? -22.125 -1.206 18.156 1 94.75 213 PRO B N 1
ATOM 3823 C CA . PRO B 1 213 ? -22.234 -1.011 19.609 1 94.75 213 PRO B CA 1
ATOM 3824 C C . PRO B 1 213 ? -21.516 0.247 20.078 1 94.75 213 PRO B C 1
ATOM 3826 O O . PRO B 1 213 ? -20.344 0.457 19.75 1 94.75 213 PRO B O 1
ATOM 3829 N N . LYS B 1 214 ? -22.109 1 20.922 1 94.19 214 LYS B N 1
ATOM 3830 C CA . LYS B 1 214 ? -21.609 2.299 21.359 1 94.19 214 LYS B CA 1
ATOM 3831 C C . LYS B 1 214 ? -20.312 2.152 22.141 1 94.19 214 LYS B C 1
ATOM 3833 O O . LYS B 1 214 ? -19.453 3.039 22.094 1 94.19 214 LYS B O 1
ATOM 3838 N N . GLU B 1 215 ? -20.172 1.057 22.781 1 95.25 215 GLU B N 1
ATOM 3839 C CA . GLU B 1 215 ? -19 0.864 23.641 1 95.25 215 GLU B CA 1
ATOM 3840 C C . GLU B 1 215 ? -17.734 0.704 22.812 1 95.25 215 GLU B C 1
ATOM 3842 O O . GLU B 1 215 ? -16.625 0.786 23.359 1 95.25 215 GLU B O 1
ATOM 3847 N N . HIS B 1 216 ? -17.875 0.428 21.516 1 96.06 216 HIS B N 1
ATOM 3848 C CA . HIS B 1 216 ? -16.703 0.225 20.656 1 96.06 216 HIS B CA 1
ATOM 3849 C C . HIS B 1 216 ? -16.453 1.44 19.766 1 96.06 216 HIS B C 1
ATOM 3851 O O . HIS B 1 216 ? -15.688 1.365 18.812 1 96.06 216 HIS B O 1
ATOM 3857 N N . ILE B 1 217 ? -17.094 2.555 20.125 1 96.38 217 ILE B N 1
ATOM 3858 C CA . ILE B 1 217 ? -16.906 3.783 19.359 1 96.38 217 ILE B CA 1
ATOM 3859 C C . ILE B 1 217 ? -15.664 4.516 19.844 1 96.38 217 ILE B C 1
ATOM 3861 O O . ILE B 1 217 ? -15.414 4.598 21.047 1 96.38 217 ILE B O 1
ATOM 3865 N N . THR B 1 218 ? -14.828 4.957 18.953 1 97.56 218 THR B N 1
ATOM 3866 C CA . THR B 1 218 ? -13.727 5.871 19.234 1 97.56 218 THR B CA 1
ATOM 3867 C C . THR B 1 218 ? -14.156 7.32 19.031 1 97.56 218 THR B C 1
ATOM 3869 O O . THR B 1 218 ? -14.555 7.703 17.922 1 97.56 218 THR B O 1
ATOM 3872 N N . PRO B 1 219 ? -14.141 8.086 20.062 1 96.75 219 PRO B N 1
ATOM 3873 C CA . PRO B 1 219 ? -14.578 9.477 19.906 1 96.75 219 PRO B CA 1
ATOM 3874 C C . PRO B 1 219 ? -13.578 10.328 19.125 1 96.75 219 PRO B C 1
ATOM 3876 O O . PRO B 1 219 ? -12.383 10.031 19.109 1 96.75 219 PRO B O 1
ATOM 3879 N N . LEU B 1 220 ? -14.016 11.406 18.578 1 96.81 220 LEU B N 1
ATOM 3880 C CA . LEU B 1 220 ? -13.18 12.328 17.812 1 96.81 220 LEU B CA 1
ATOM 3881 C C . LEU B 1 220 ? -12.133 12.977 18.703 1 96.81 220 LEU B C 1
ATOM 3883 O O . LEU B 1 220 ? -11.055 13.359 18.234 1 96.81 220 LEU B O 1
ATOM 3887 N N . SER B 1 221 ? -12.414 13.047 19.984 1 97.5 221 SER B N 1
ATOM 3888 C CA . SER B 1 221 ? -11.453 13.633 20.922 1 97.5 221 SER B CA 1
ATOM 3889 C C . SER B 1 221 ? -10.164 12.82 20.969 1 97.5 221 SER B C 1
ATOM 3891 O O . SER B 1 221 ? -9.094 13.352 21.266 1 97.5 221 SER B O 1
ATOM 3893 N N . THR B 1 222 ? -10.281 11.516 20.688 1 98.5 222 THR B N 1
ATOM 3894 C CA . THR B 1 222 ? -9.086 10.68 20.672 1 98.5 222 THR B CA 1
ATOM 3895 C C . THR B 1 222 ? -8.188 11.055 19.484 1 98.5 222 THR B C 1
ATOM 3897 O O . THR B 1 222 ? -6.965 10.969 19.594 1 98.5 222 THR B O 1
ATOM 3900 N N . VAL B 1 223 ? -8.766 11.523 18.391 1 98.56 223 VAL B N 1
ATOM 3901 C CA . VAL B 1 223 ? -7.988 12.031 17.266 1 98.56 223 VAL B CA 1
ATOM 3902 C C . VAL B 1 223 ? -7.199 13.258 17.703 1 98.56 223 VAL B C 1
ATOM 3904 O O . VAL B 1 223 ? -6 13.367 17.422 1 98.56 223 VAL B O 1
ATOM 3907 N N . ASN B 1 224 ? -7.852 14.156 18.375 1 98.38 224 ASN B N 1
ATOM 3908 C CA . ASN B 1 224 ? -7.191 15.367 18.859 1 98.38 224 ASN B CA 1
ATOM 3909 C C . ASN B 1 224 ? -6.043 15.039 19.812 1 98.38 224 ASN B C 1
ATOM 3911 O O . ASN B 1 224 ? -5.012 15.711 19.797 1 98.38 224 ASN B O 1
ATOM 3915 N N . LYS B 1 225 ? -6.293 13.992 20.625 1 98.5 225 LYS B N 1
ATOM 3916 C CA . LYS B 1 225 ? -5.238 13.539 21.531 1 98.5 225 LYS B CA 1
ATOM 3917 C C . LYS B 1 225 ? -3.994 13.117 20.75 1 98.5 225 LYS B C 1
ATOM 3919 O O . LYS B 1 225 ? -2.871 13.445 21.141 1 98.5 225 LYS B O 1
ATOM 3924 N N . ALA B 1 226 ? -4.152 12.414 19.688 1 98.69 226 ALA B N 1
ATOM 3925 C CA . ALA B 1 226 ? -3.023 11.984 18.859 1 98.69 226 ALA B CA 1
ATOM 3926 C C . ALA B 1 226 ? -2.336 13.188 18.219 1 98.69 226 ALA B C 1
ATOM 3928 O O . ALA B 1 226 ? -1.106 13.281 18.219 1 98.69 226 ALA B O 1
ATOM 3929 N N . ILE B 1 227 ? -3.133 14.109 17.672 1 98.81 227 ILE B N 1
ATOM 3930 C CA . ILE B 1 227 ? -2.586 15.305 17.047 1 98.81 227 ILE B CA 1
ATOM 3931 C C . ILE B 1 227 ? -1.771 16.094 18.062 1 98.81 227 ILE B C 1
ATOM 3933 O O . ILE B 1 227 ? -0.665 16.547 17.766 1 98.81 227 ILE B O 1
ATOM 3937 N N . ASP B 1 228 ? -2.271 16.219 19.25 1 98.75 228 ASP B N 1
ATOM 3938 C CA . ASP B 1 228 ? -1.561 16.938 20.312 1 98.75 228 ASP B CA 1
ATOM 3939 C C . ASP B 1 228 ? -0.227 16.266 20.625 1 98.75 228 ASP B C 1
ATOM 3941 O O . ASP B 1 228 ? 0.773 16.938 20.875 1 98.75 228 ASP B O 1
ATOM 3945 N N . ALA B 1 229 ? -0.23 14.953 20.719 1 98.56 229 ALA B N 1
ATOM 3946 C CA . ALA B 1 229 ? 1.014 14.227 20.953 1 98.56 229 ALA B CA 1
ATOM 3947 C C . ALA B 1 229 ? 2.055 14.539 19.891 1 98.56 229 ALA B C 1
ATOM 3949 O O . ALA B 1 229 ? 3.229 14.75 20.203 1 98.56 229 ALA B O 1
ATOM 3950 N N . PHE B 1 230 ? 1.637 14.602 18.641 1 98.44 230 PHE B N 1
ATOM 3951 C CA . PHE B 1 230 ? 2.539 14.891 17.531 1 98.44 230 PHE B CA 1
ATOM 3952 C C . PHE B 1 230 ? 3.035 16.328 17.609 1 98.44 230 PHE B C 1
ATOM 3954 O O . PHE B 1 230 ? 4.199 16.609 17.312 1 98.44 230 PHE B O 1
ATOM 3961 N N . LEU B 1 231 ? 2.184 17.266 17.984 1 98.06 231 LEU B N 1
ATOM 3962 C CA . LEU B 1 231 ? 2.541 18.672 18.062 1 98.06 231 LEU B CA 1
ATOM 3963 C C . LEU B 1 231 ? 3.529 18.922 19.188 1 98.06 231 LEU B C 1
ATOM 3965 O O . LEU B 1 231 ? 4.391 19.797 19.094 1 98.06 231 LEU B O 1
ATOM 3969 N N . ALA B 1 232 ? 3.436 18.125 20.203 1 97.69 232 ALA B N 1
ATOM 3970 C CA . ALA B 1 232 ? 4.164 18.406 21.438 1 97.69 232 ALA B CA 1
ATOM 3971 C C . ALA B 1 232 ? 5.59 17.859 21.359 1 97.69 232 ALA B C 1
ATOM 3973 O O . ALA B 1 232 ? 6.449 18.234 22.172 1 97.69 232 ALA B O 1
ATOM 3974 N N . ASP B 1 233 ? 5.859 16.922 20.453 1 97.12 233 ASP B N 1
ATOM 3975 C CA . ASP B 1 233 ? 7.141 16.234 20.438 1 97.12 233 ASP B CA 1
ATOM 3976 C C . ASP B 1 233 ? 7.734 16.203 19.031 1 97.12 233 ASP B C 1
ATOM 3978 O O . ASP B 1 233 ? 7.305 15.406 18.188 1 97.12 233 ASP B O 1
ATOM 3982 N N . ASP B 1 234 ? 8.805 16.875 18.812 1 95.38 234 ASP B N 1
ATOM 3983 C CA . ASP B 1 234 ? 9.453 17.016 17.516 1 95.38 234 ASP B CA 1
ATOM 3984 C C . ASP B 1 234 ? 10.281 15.781 17.188 1 95.38 234 ASP B C 1
ATOM 3986 O O . ASP B 1 234 ? 10.828 15.672 16.078 1 95.38 234 ASP B O 1
ATOM 3990 N N . THR B 1 235 ? 10.305 14.836 18.047 1 95.06 235 THR B N 1
ATOM 3991 C CA . THR B 1 235 ? 11.102 13.641 17.812 1 95.06 235 THR B CA 1
ATOM 3992 C C . THR B 1 235 ? 10.211 12.445 17.5 1 95.06 235 THR B C 1
ATOM 3994 O O . THR B 1 235 ? 10.695 11.391 17.094 1 95.06 235 THR B O 1
ATOM 3997 N N . LEU B 1 236 ? 8.93 12.648 17.719 1 97.62 236 LEU B N 1
ATOM 3998 C CA . LEU B 1 236 ? 7.984 11.57 17.438 1 97.62 236 LEU B CA 1
ATOM 3999 C C . LEU B 1 236 ? 7.75 11.422 15.938 1 97.62 236 LEU B C 1
ATOM 4001 O O . LEU B 1 236 ? 7.066 12.242 15.328 1 97.62 236 LEU B O 1
ATOM 4005 N N . THR B 1 237 ? 8.352 10.43 15.305 1 98.5 237 THR B N 1
ATOM 4006 C CA . THR B 1 237 ? 8.281 10.242 13.859 1 98.5 237 THR B CA 1
ATOM 4007 C C . THR B 1 237 ? 8.281 8.758 13.508 1 98.5 237 THR B C 1
ATOM 4009 O O . THR B 1 237 ? 8.578 7.91 14.359 1 98.5 237 THR B O 1
ATOM 4012 N N . GLY B 1 238 ? 7.723 8.469 12.32 1 98.38 238 GLY B N 1
ATOM 4013 C CA . GLY B 1 238 ? 7.668 7.086 11.867 1 98.38 238 GLY B CA 1
ATOM 4014 C C . GLY B 1 238 ? 6.703 6.23 12.672 1 98.38 238 GLY B C 1
ATOM 4015 O O . GLY B 1 238 ? 6.848 5.008 12.727 1 98.38 238 GLY B O 1
ATOM 4016 N N . GLN B 1 239 ? 5.734 6.836 13.32 1 98.25 239 GLN B N 1
ATOM 4017 C CA . GLN B 1 239 ? 4.852 6.113 14.234 1 98.25 239 GLN B CA 1
ATOM 4018 C C . GLN B 1 239 ? 3.529 5.762 13.562 1 98.25 239 GLN B C 1
ATOM 4020 O O . GLN B 1 239 ? 3.025 6.527 12.734 1 98.25 239 GLN B O 1
ATOM 4025 N N . ALA B 1 240 ? 3.047 4.613 13.867 1 98.56 240 ALA B N 1
ATOM 4026 C CA . ALA B 1 240 ? 1.64 4.258 13.695 1 98.56 240 ALA B CA 1
ATOM 4027 C C . ALA B 1 240 ? 0.902 4.289 15.031 1 98.56 240 ALA B C 1
ATOM 4029 O O . ALA B 1 240 ? 1.149 3.453 15.906 1 98.56 240 ALA B O 1
ATOM 4030 N N . VAL B 1 241 ? 0.03 5.254 15.156 1 98.81 241 VAL B N 1
ATOM 4031 C CA . VAL B 1 241 ? -0.668 5.434 16.422 1 98.81 241 VAL B CA 1
ATOM 4032 C C . VAL B 1 241 ? -2.117 4.973 16.297 1 98.81 241 VAL B C 1
ATOM 4034 O O . VAL B 1 241 ? -2.916 5.605 15.602 1 98.81 241 VAL B O 1
ATOM 4037 N N . GLU B 1 242 ? -2.426 3.912 16.969 1 98.75 242 GLU B N 1
ATOM 4038 C CA . GLU B 1 242 ? -3.775 3.354 16.953 1 98.75 242 GLU B CA 1
ATOM 4039 C C . GLU B 1 242 ? -4.691 4.078 17.922 1 98.75 242 GLU B C 1
ATOM 4041 O O . GLU B 1 242 ? -4.305 4.332 19.078 1 98.75 242 GLU B O 1
ATOM 4046 N N . LEU B 1 243 ? -5.805 4.516 17.438 1 98.75 243 LEU B N 1
ATOM 4047 C CA . LEU B 1 243 ? -6.824 5.168 18.266 1 98.75 243 LEU B CA 1
ATOM 4048 C C . LEU B 1 243 ? -7.973 4.211 18.562 1 98.75 243 LEU B C 1
ATOM 4050 O O . LEU B 1 243 ? -8.68 3.775 17.641 1 98.75 243 LEU B O 1
ATOM 4054 N N . SER B 1 244 ? -8.117 3.883 19.766 1 98.38 244 SER B N 1
ATOM 4055 C CA . SER B 1 244 ? -9.188 2.984 20.188 1 98.38 244 SER B CA 1
ATOM 4056 C C . SER B 1 244 ? -9.844 3.482 21.469 1 98.38 244 SER B C 1
ATOM 4058 O O . SER B 1 244 ? -9.18 3.645 22.5 1 98.38 244 SER B O 1
ATOM 4060 N N . GLN B 1 245 ? -11.133 3.715 21.266 1 97.94 245 GLN B N 1
ATOM 4061 C CA . GLN B 1 245 ? -11.875 4.328 22.375 1 97.94 245 GLN B CA 1
ATOM 4062 C C . GLN B 1 245 ? -11.188 5.605 22.844 1 97.94 245 GLN B C 1
ATOM 4064 O O . GLN B 1 245 ? -10.914 6.504 22.047 1 97.94 245 GLN B O 1
ATOM 4069 N N . GLU B 1 246 ? -10.898 5.801 24.109 1 97.94 246 GLU B N 1
ATOM 4070 C CA . GLU B 1 246 ? -10.406 7.082 24.609 1 97.94 246 GLU B CA 1
ATOM 4071 C C . GLU B 1 246 ? -8.883 7.117 24.609 1 97.94 246 GLU B C 1
ATOM 4073 O O . GLU B 1 246 ? -8.281 8.086 25.094 1 97.94 246 GLU B O 1
ATOM 4078 N N . ASN B 1 247 ? -8.266 6.102 24.016 1 98.31 247 ASN B N 1
ATOM 4079 C CA . ASN B 1 247 ? -6.824 5.988 24.203 1 98.31 247 ASN B CA 1
ATOM 4080 C C . ASN B 1 247 ? -6.09 5.891 22.859 1 98.31 247 ASN B C 1
ATOM 4082 O O . ASN B 1 247 ? -6.684 5.516 21.859 1 98.31 247 ASN B O 1
ATOM 4086 N N . ILE B 1 248 ? -4.863 6.316 22.891 1 98.56 248 ILE B N 1
ATOM 4087 C CA . ILE B 1 248 ? -3.973 6.168 21.734 1 98.56 248 ILE B CA 1
ATOM 4088 C C . ILE B 1 248 ? -2.879 5.152 22.062 1 98.56 248 ILE B C 1
ATOM 4090 O O . ILE B 1 248 ? -2.416 5.074 23.203 1 98.56 248 ILE B O 1
ATOM 4094 N N . TYR B 1 249 ? -2.498 4.324 21.188 1 98.56 249 TYR B N 1
ATOM 4095 C CA . TYR B 1 249 ? -1.494 3.279 21.344 1 98.56 249 TYR B CA 1
ATOM 4096 C C . TYR B 1 249 ? -0.432 3.375 20.25 1 98.56 249 TYR B C 1
ATOM 4098 O O . TYR B 1 249 ? -0.74 3.256 19.062 1 98.56 249 TYR B O 1
ATOM 4106 N N . PHE B 1 250 ? 0.83 3.615 20.609 1 98.31 250 PHE B N 1
ATOM 4107 C CA . PHE B 1 250 ? 1.94 3.562 19.656 1 98.31 250 PHE B CA 1
ATOM 4108 C C . PHE B 1 250 ? 2.25 2.123 19.266 1 98.31 250 PHE B C 1
ATOM 4110 O O . PHE B 1 250 ? 2.723 1.338 20.094 1 98.31 250 PHE B O 1
ATOM 4117 N N . ARG B 1 251 ? 2.014 1.821 18 1 97.88 251 ARG B N 1
ATOM 4118 C CA . ARG B 1 251 ? 2.141 0.437 17.562 1 97.88 251 ARG B CA 1
ATOM 4119 C C . ARG B 1 251 ? 3.48 0.201 16.875 1 97.88 251 ARG B C 1
ATOM 4121 O O . ARG B 1 251 ? 3.852 0.933 15.953 1 97.88 251 ARG B O 1
ATOM 4128 N N . GLN B 1 252 ? 4.168 -0.818 17.297 1 95.69 252 GLN B N 1
ATOM 4129 C CA . GLN B 1 252 ? 5.43 -1.226 16.688 1 95.69 252 GLN B CA 1
ATOM 4130 C C . GLN B 1 252 ? 5.211 -2.33 15.656 1 95.69 252 GLN B C 1
ATOM 4132 O O . GLN B 1 252 ? 4.188 -3.02 15.688 1 95.69 252 GLN B O 1
ATOM 4137 N N . PRO B 1 253 ? 6.184 -2.42 14.711 1 93.94 253 PRO B N 1
ATOM 4138 C CA . PRO B 1 253 ? 6.098 -3.59 13.836 1 93.94 253 PRO B CA 1
ATOM 4139 C C . PRO B 1 253 ? 6.18 -4.91 14.594 1 93.94 253 PRO B C 1
ATOM 4141 O O . PRO B 1 253 ? 6.469 -4.914 15.797 1 93.94 253 PRO B O 1
ATOM 4144 N N . VAL B 1 254 ? 5.855 -5.988 13.898 1 94.19 254 VAL B N 1
ATOM 4145 C CA . VAL B 1 254 ? 5.93 -7.312 14.508 1 94.19 254 VAL B CA 1
ATOM 4146 C C . VAL B 1 254 ? 7.371 -7.609 14.922 1 94.19 254 VAL B C 1
ATOM 4148 O O . VAL B 1 254 ? 8.312 -7.031 14.375 1 94.19 254 VAL B O 1
ATOM 4151 N N . ASP B 1 255 ? 7.516 -8.516 15.852 1 94.69 255 ASP B N 1
ATOM 4152 C CA . ASP B 1 255 ? 8.836 -8.914 16.312 1 94.69 255 ASP B CA 1
ATOM 4153 C C . ASP B 1 255 ? 9.586 -9.68 15.219 1 94.69 255 ASP B C 1
ATOM 4155 O O . ASP B 1 255 ? 8.977 -10.352 14.391 1 94.69 255 ASP B O 1
ATOM 4159 N N . TYR B 1 256 ? 10.883 -9.562 15.266 1 96.56 256 TYR B N 1
ATOM 4160 C CA . TYR B 1 256 ? 11.688 -10.352 14.336 1 96.56 256 TYR B CA 1
ATOM 4161 C C . TYR B 1 256 ? 11.578 -11.836 14.641 1 96.56 256 TYR B C 1
ATOM 4163 O O . TYR B 1 256 ? 11.523 -12.234 15.812 1 96.56 256 TYR B O 1
ATOM 4171 N N . PRO B 1 257 ? 11.531 -12.641 13.648 1 96.5 257 PRO B N 1
ATOM 4172 C CA . PRO B 1 257 ? 11.375 -14.078 13.883 1 96.5 257 PRO B CA 1
ATOM 4173 C C . PRO B 1 257 ? 12.664 -14.734 14.383 1 96.5 257 PRO B C 1
ATOM 4175 O O . PRO B 1 257 ? 12.625 -15.852 14.914 1 96.5 257 PRO B O 1
ATOM 4178 N N . ASN B 1 258 ? 13.852 -14.156 14.141 1 97.25 258 ASN B N 1
ATOM 4179 C CA . ASN B 1 258 ? 15.148 -14.688 14.539 1 97.25 258 ASN B CA 1
ATOM 4180 C C . ASN B 1 258 ? 16.219 -13.594 14.586 1 97.25 258 ASN B C 1
ATOM 4182 O O . ASN B 1 258 ? 15.93 -12.438 14.273 1 97.25 258 ASN B O 1
ATOM 4186 N N . GLU B 1 259 ? 17.391 -13.969 14.961 1 96.75 259 GLU B N 1
ATOM 4187 C CA . GLU B 1 259 ? 18.453 -13.008 15.172 1 96.75 259 GLU B CA 1
ATOM 4188 C C . GLU B 1 259 ? 18.969 -12.453 13.844 1 96.75 259 GLU B C 1
ATOM 4190 O O . GLU B 1 259 ? 19.375 -11.289 13.766 1 96.75 259 GLU B O 1
ATOM 4195 N N . SER B 1 260 ? 18.938 -13.242 12.875 1 96.75 260 SER B N 1
ATOM 4196 C CA . SER B 1 260 ? 19.375 -12.773 11.562 1 96.75 260 SER B CA 1
ATOM 4197 C C . SER B 1 260 ? 18.516 -11.633 11.055 1 96.75 260 SER B C 1
ATOM 4199 O O . SER B 1 260 ? 19.016 -10.602 10.602 1 96.75 260 SER B O 1
ATOM 4201 N N . GLN B 1 261 ? 17.25 -11.797 11.156 1 96.19 261 GLN B N 1
ATOM 4202 C CA . GLN B 1 261 ? 16.344 -10.75 10.727 1 96.19 261 GLN B CA 1
ATOM 4203 C C . GLN B 1 261 ? 16.453 -9.508 11.609 1 96.19 261 GLN B C 1
ATOM 4205 O O . GLN B 1 261 ? 16.312 -8.383 11.125 1 96.19 261 GLN B O 1
ATOM 4210 N N . ARG B 1 262 ? 16.688 -9.742 12.883 1 96.38 262 ARG B N 1
ATOM 4211 C CA . ARG B 1 262 ? 16.922 -8.609 13.773 1 96.38 262 ARG B CA 1
ATOM 4212 C C . ARG B 1 262 ? 18.141 -7.801 13.328 1 96.38 262 ARG B C 1
ATOM 4214 O O . ARG B 1 262 ? 18.078 -6.57 13.273 1 96.38 262 ARG B O 1
ATOM 4221 N N . TRP B 1 263 ? 19.219 -8.516 13 1 96.31 263 TRP B N 1
ATOM 4222 C CA . TRP B 1 263 ? 20.406 -7.836 12.516 1 96.31 263 TRP B CA 1
ATOM 4223 C C . TRP B 1 263 ? 20.109 -7.031 11.25 1 96.31 263 TRP B C 1
ATOM 4225 O O . TRP B 1 263 ? 20.547 -5.883 11.125 1 96.31 263 TRP B O 1
ATOM 4235 N N . ILE B 1 264 ? 19.375 -7.594 10.328 1 94.81 264 ILE B N 1
ATOM 4236 C CA . ILE B 1 264 ? 19.031 -6.934 9.07 1 94.81 264 ILE B CA 1
ATOM 4237 C C . ILE B 1 264 ? 18.25 -5.656 9.352 1 94.81 264 ILE B C 1
ATOM 4239 O O . ILE B 1 264 ? 18.5 -4.617 8.742 1 94.81 264 ILE B O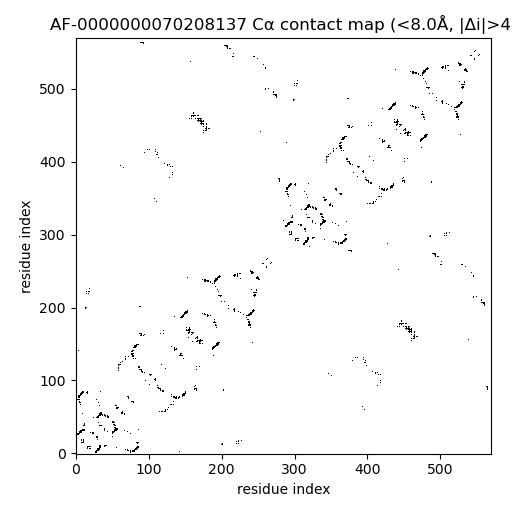 1
ATOM 4243 N N . GLY B 1 265 ? 17.328 -5.707 10.25 1 92.19 265 GLY B N 1
ATOM 4244 C CA . GLY B 1 265 ? 16.469 -4.578 10.555 1 92.19 265 GLY B CA 1
ATOM 4245 C C . GLY B 1 265 ? 17.156 -3.49 11.352 1 92.19 265 GLY B C 1
ATOM 4246 O O . GLY B 1 265 ? 16.859 -2.307 11.188 1 92.19 265 GLY B O 1
ATOM 4247 N N . GLU B 1 266 ? 18.156 -3.877 12.172 1 92.19 266 GLU B N 1
ATOM 4248 C CA . GLU B 1 266 ? 18.656 -2.918 13.156 1 92.19 266 GLU B CA 1
ATOM 4249 C C . GLU B 1 266 ? 20.094 -2.508 12.859 1 92.19 266 GLU B C 1
ATOM 4251 O O . GLU B 1 266 ? 20.562 -1.463 13.32 1 92.19 266 GLU B O 1
ATOM 4256 N N . GLU B 1 267 ? 20.812 -3.346 12.016 1 92.94 267 GLU B N 1
ATOM 4257 C CA . GLU B 1 267 ? 22.25 -3.107 11.945 1 92.94 267 GLU B CA 1
ATOM 4258 C C . GLU B 1 267 ? 22.719 -2.99 10.5 1 92.94 267 GLU B C 1
ATOM 4260 O O . GLU B 1 267 ? 23.859 -2.604 10.242 1 92.94 267 GLU B O 1
ATOM 4265 N N . SER B 1 268 ? 21.844 -3.266 9.602 1 92.31 268 SER B N 1
ATOM 4266 C CA . SER B 1 268 ? 22.312 -3.404 8.227 1 92.31 268 SER B CA 1
ATOM 4267 C C . SER B 1 268 ? 22.219 -2.084 7.473 1 92.31 268 SER B C 1
ATOM 4269 O O . SER B 1 268 ? 22.594 -2.002 6.301 1 92.31 268 SER B O 1
ATOM 4271 N N . ASP B 1 269 ? 21.766 -1.035 8.055 1 91.12 269 ASP B N 1
ATOM 4272 C CA . ASP B 1 269 ? 21.531 0.236 7.379 1 91.12 269 ASP B CA 1
ATOM 4273 C C . ASP B 1 269 ? 22.812 0.74 6.707 1 91.12 269 ASP B C 1
ATOM 4275 O O . ASP B 1 269 ? 22.766 1.283 5.602 1 91.12 269 ASP B O 1
ATOM 4279 N N . LYS B 1 270 ? 23.938 0.532 7.352 1 90.31 270 LYS B N 1
ATOM 4280 C CA . LYS B 1 270 ? 25.203 1.032 6.816 1 90.31 270 LYS B CA 1
ATOM 4281 C C . LYS B 1 270 ? 25.531 0.377 5.48 1 90.31 270 LYS B C 1
ATOM 4283 O O . LYS B 1 270 ? 26.172 0.991 4.621 1 90.31 270 LYS B O 1
ATOM 4288 N N . ILE B 1 271 ? 25.078 -0.854 5.34 1 91.5 271 ILE B N 1
ATOM 4289 C CA . ILE B 1 271 ? 25.328 -1.567 4.09 1 91.5 271 ILE B CA 1
ATOM 4290 C C . ILE B 1 271 ? 24.328 -1.11 3.033 1 91.5 271 ILE B C 1
ATOM 4292 O O . ILE B 1 271 ? 24.703 -0.79 1.903 1 91.5 271 ILE B O 1
ATOM 4296 N N . TRP B 1 272 ? 23.078 -0.986 3.422 1 89.12 272 TRP B N 1
ATOM 4297 C CA . TRP B 1 272 ? 22.031 -0.577 2.494 1 89.12 272 TRP B CA 1
ATOM 4298 C C . TRP B 1 272 ? 22.281 0.837 1.979 1 89.12 272 TRP B C 1
ATOM 4300 O O . TRP B 1 272 ? 22.047 1.127 0.804 1 89.12 272 TRP B O 1
ATOM 4310 N N . ASN B 1 273 ? 22.781 1.678 2.852 1 89.75 273 ASN B N 1
ATOM 4311 C CA . ASN B 1 273 ? 23.031 3.068 2.492 1 89.75 273 ASN B CA 1
ATOM 4312 C C . ASN B 1 273 ? 24.016 3.176 1.335 1 89.75 273 ASN B C 1
ATOM 4314 O O . ASN B 1 273 ? 23.953 4.109 0.533 1 89.75 273 ASN B O 1
ATOM 4318 N N . LEU B 1 274 ? 24.859 2.186 1.159 1 85.31 274 LEU B N 1
ATOM 4319 C CA . LEU B 1 274 ? 25.859 2.197 0.092 1 85.31 274 LEU B CA 1
ATOM 4320 C C . LEU B 1 274 ? 25.203 1.933 -1.262 1 85.31 274 LEU B C 1
ATOM 4322 O O . LEU B 1 274 ? 25.703 2.393 -2.293 1 85.31 274 LEU B O 1
ATOM 4326 N N . GLY B 1 275 ? 24.094 1.253 -1.247 1 82.62 275 GLY B N 1
ATOM 4327 C CA . GLY B 1 275 ? 23.438 0.866 -2.488 1 82.62 275 GLY B CA 1
ATOM 4328 C C . GLY B 1 275 ? 22.375 1.854 -2.939 1 82.62 275 GLY B C 1
ATOM 4329 O O . GLY B 1 275 ? 21.938 1.822 -4.094 1 82.62 275 GLY B O 1
ATOM 4330 N N . TYR B 1 276 ? 22.062 2.777 -2.047 1 82.56 276 TYR B N 1
ATOM 4331 C CA . TYR B 1 276 ? 20.891 3.604 -2.367 1 82.56 276 TYR B CA 1
ATOM 4332 C C . TYR B 1 276 ? 21.234 5.086 -2.238 1 82.56 276 TYR B C 1
ATOM 4334 O O . TYR B 1 276 ? 20.359 5.898 -1.905 1 82.56 276 TYR B O 1
ATOM 4342 N N . GLN B 1 277 ? 22.422 5.367 -2.416 1 75.94 277 GLN B N 1
ATOM 4343 C CA . GLN B 1 277 ? 22.781 6.777 -2.512 1 75.94 277 GLN B CA 1
ATOM 4344 C C . GLN B 1 277 ? 22.031 7.461 -3.652 1 75.94 277 GLN B C 1
ATOM 4346 O O . GLN B 1 277 ? 21.641 8.617 -3.533 1 75.94 277 GLN B O 1
ATOM 4351 N N . GLU B 1 278 ? 21.766 6.734 -4.727 1 73.69 278 GLU B N 1
ATOM 4352 C CA . GLU B 1 278 ? 20.922 7.09 -5.863 1 73.69 278 GLU B CA 1
ATOM 4353 C C . GLU B 1 278 ? 20.047 5.914 -6.289 1 73.69 278 GLU B C 1
ATOM 4355 O O . GLU B 1 278 ? 20.406 4.754 -6.059 1 73.69 278 GLU B O 1
ATOM 4360 N N . PRO B 1 279 ? 18.938 6.336 -6.797 1 72.31 279 PRO B N 1
ATOM 4361 C CA . PRO B 1 279 ? 18.141 5.223 -7.32 1 72.31 279 PRO B CA 1
ATOM 4362 C C . PRO B 1 279 ? 18.906 4.387 -8.352 1 72.31 279 PRO B C 1
ATOM 4364 O O . PRO B 1 279 ? 19.531 4.941 -9.258 1 72.31 279 PRO B O 1
ATOM 4367 N N . PRO B 1 280 ? 18.812 3.086 -8.102 1 67.94 280 PRO B N 1
ATOM 4368 C CA . PRO B 1 280 ? 19.578 2.246 -9.023 1 67.94 280 PRO B CA 1
ATOM 4369 C C . PRO B 1 280 ? 19.078 2.35 -10.469 1 67.94 280 PRO B C 1
ATOM 4371 O O . PRO B 1 280 ? 17.859 2.424 -10.695 1 67.94 280 PRO B O 1
ATOM 4374 N N . LYS B 1 281 ? 20 2.766 -11.336 1 61.47 281 LYS B N 1
ATOM 4375 C CA . LYS B 1 281 ? 19.719 2.844 -12.766 1 61.47 281 LYS B CA 1
ATOM 4376 C C . LYS B 1 281 ? 19.75 1.462 -13.406 1 61.47 281 LYS B C 1
ATOM 4378 O O . LYS B 1 281 ? 20.688 0.69 -13.188 1 61.47 281 LYS B O 1
ATOM 4383 N N . ARG B 1 282 ? 18.672 0.849 -13.508 1 57.09 282 ARG B N 1
ATOM 4384 C CA . ARG B 1 282 ? 18.703 -0.493 -14.078 1 57.09 282 ARG B CA 1
ATOM 4385 C C . ARG B 1 282 ? 18.422 -0.459 -15.578 1 57.09 282 ARG B C 1
ATOM 4387 O O . ARG B 1 282 ? 17.594 0.322 -16.047 1 57.09 282 ARG B O 1
ATOM 4394 N N . GLN B 1 283 ? 19.562 -0.875 -16.359 1 47 283 GLN B N 1
ATOM 4395 C CA . GLN B 1 283 ? 19.359 -1.061 -17.797 1 47 283 GLN B CA 1
ATOM 4396 C C . GLN B 1 283 ? 18.219 -2.025 -18.078 1 47 283 GLN B C 1
ATOM 4398 O O . GLN B 1 283 ? 18.125 -3.084 -17.453 1 47 283 GLN B O 1
ATOM 4403 N N . GLY B 1 284 ? 17.141 -1.58 -18.859 1 45.44 284 GLY B N 1
ATOM 4404 C CA . GLY B 1 284 ? 16.031 -2.406 -19.312 1 45.44 284 GLY B CA 1
ATOM 4405 C C . GLY B 1 284 ? 14.766 -2.213 -18.5 1 45.44 284 GLY B C 1
ATOM 4406 O O . GLY B 1 284 ? 13.734 -2.82 -18.797 1 45.44 284 GLY B O 1
ATOM 4407 N N . TYR B 1 285 ? 15.023 -1.743 -17.188 1 42.97 285 TYR B N 1
ATOM 4408 C CA . TYR B 1 285 ? 13.789 -1.473 -16.453 1 42.97 285 TYR B CA 1
ATOM 4409 C C . TYR B 1 285 ? 13.453 0.013 -16.484 1 42.97 285 TYR B C 1
ATOM 4411 O O . TYR B 1 285 ? 14.344 0.861 -16.5 1 42.97 285 TYR B O 1
#

Nearest PDB structures (foldseek):
  2o23-assembly1_B-2  TM=8.227E-01  e=5.686E-18  Homo sapiens
  4npc-assembly1_A  TM=8.209E-01  e=7.942E-17  Brucella suis ATCC 23445
  6zyz-assembly1_B  TM=7.805E-01  e=2.256E-17  Salvia rosmarinus
  4cr7-assembly5_L-6  TM=7.805E-01  e=2.298E-13  Flavobacterium sp. 141-8
  4cr7-assembly5_G  TM=7.768E-01  e=1.159E-12  Flavobacterium sp. 141-8

Solvent-accessible surface area (backbone atoms only — not comparable to full-atom values): 28427 Å² total; per-residue (Å²): 128,79,56,50,20,32,41,24,27,35,16,41,44,49,70,23,29,51,48,46,53,51,43,40,75,72,52,30,30,34,36,24,22,13,68,46,58,69,42,11,45,51,46,16,64,70,73,34,90,55,30,40,57,44,73,28,46,54,60,37,64,68,40,41,42,51,50,53,53,48,46,23,56,74,41,65,47,15,37,33,35,36,35,43,44,42,67,58,64,36,77,44,65,88,76,58,55,76,88,74,63,52,56,49,98,84,65,37,66,58,80,79,60,56,62,26,40,35,31,37,27,50,22,42,55,50,46,51,51,52,48,52,58,44,12,64,64,2,38,90,62,50,67,22,31,28,42,37,38,33,54,41,24,38,35,32,56,69,40,32,64,85,30,27,59,33,8,11,19,18,12,15,38,42,20,30,21,42,8,41,5,73,59,39,41,78,63,42,28,23,22,28,23,39,18,43,50,48,53,94,33,85,84,50,38,68,64,26,63,74,66,53,61,72,89,54,42,22,50,72,66,31,54,50,52,53,51,49,55,51,73,74,32,87,77,62,40,28,39,37,33,33,30,50,36,88,39,76,42,84,54,71,65,64,78,65,93,46,69,56,54,41,43,55,76,73,62,36,58,75,46,50,52,63,36,49,78,48,57,74,83,50,91,92,106,128,78,57,50,21,32,42,24,28,36,17,40,43,49,70,23,31,52,48,46,52,51,44,41,74,73,52,29,30,34,37,25,21,10,68,48,57,69,44,9,44,52,47,16,63,69,74,35,92,55,29,41,57,43,74,28,46,54,62,35,63,68,39,39,40,50,50,52,51,49,46,22,57,74,39,65,47,16,38,33,33,36,34,44,43,41,65,59,64,35,74,43,64,87,76,57,55,76,88,74,62,54,57,49,99,85,66,37,66,59,79,80,60,56,62,27,41,36,31,36,26,51,22,41,53,50,46,52,51,53,48,51,57,44,14,65,63,2,40,90,62,51,68,22,33,27,42,37,36,33,54,40,23,37,34,31,57,68,40,32,66,86,30,28,58,35,8,11,19,18,11,16,38,41,21,30,20,41,7,40,5,72,60,38,40,78,62,42,27,24,22,27,23,40,16,43,51,48,54,93,33,84,82,49,38,66,63,27,63,75,66,53,62,72,88,54,43,21,52,71,65,31,55,51,51,53,51,48,54,51,74,74,31,87,78,63,40,28,38,36,31,34,29,51,35,86,38,76,42,83,54,71,63,64,78,64,92,46,69,57,55,40,42,55,75,74,63,36,59,74,47,51,51,65,36,49,79,49,58,74,83,51,89,89,106

Secondary structure (DSSP, 8-state):
-PPPEEEEESTTSHHHHHHHHHHHHTT-EEEEEES-HHHHHHHHHHH-TTEEEEE--TTSHHHHHHHHHHHHHHTTS---EEEE------SS-TT--GGG--B-TTSPBPPP--HHHIIIIIHHHHHHHHHHHHHHT-HHHHTT-EEEEEE--GGGTS--TT-HHHHHHHHHHHHHHHHHHHHHGGGTEEEEEEEE-----TTS-HHHHHHS-GGGPPPHHHHHHHHHHHHH-TT--S-EEEEETTEEEEEPPPPPSSHHHHHHHHHTHHHHHHH-SS----TT-/-PPPEEEEESTTSHHHHHHHHHHHHTT-EEEEEES-HHHHHHHHHHH-TTEEEEE--TTSHHHHHHHHHHHHHHTTS---EEEE------SS-TT--GGG--B-TTSPBPPP--HHHIIIIIHHHHHHHHHHHHHHT-HHHHTT-EEEEEE--GGGTS--TT-HHHHHHHHHHHHHHHHHHHHHGGGTEEEEEEEE-----TTS-HHHHHHS-GGGPPPHHHHHHHHHHHHH-TT--S-EEEEETTEEEEEPPPPPSSHHHHHHHHHTHHHHHHH-SS----TT-

Sequence (570 aa):
MSKPVAIVTGAGSGIGEAVATHLYSKGYKVVIADLNPSSGERVAASLGPDAIFHQTDVSSYKSQAQLFKRAYEWGGNRLDFCHANAGIDDRQNIFEDMDKEEVDEEGLVKKLNTKTMEVNLEGVMQGLWLFKYYVRRSKEAGGGKGKFVATSSAAGLYSMIQCPQYTASKYGVVGLCRASGPVFVKEGITVNAICPAFIPTNLCPPEVAKRWPKEHITPLSTVNKAIDAFLADDTLTGQAVELSQENIYFRQPVDYPNESQRWIGEESDKIWNLGYQEPPKRQGYMSKPVAIVTGAGSGIGEAVATHLYSKGYKVVIADLNPSSGERVAASLGPDAIFHQTDVSSYKSQAQLFKRAYEWGGNRLDFCHANAGIDDRQNIFEDMDKEEVDEEGLVKKLNTKTMEVNLEGVMQGLWLFKYYVRRSKEAGGGKGKFVATSSAAGLYSMIQCPQYTASKYGVVGLCRASGPVFVKEGITVNAICPAFIPTNLCPPEVAKRWPKEHITPLSTVNKAIDAFLADDTLTGQAVELSQENIYFRQPVDYPNESQRWIGEESDKIWNLGYQEPPKRQGY

pLDDT: mean 94.88, std 8.11, range [42.59, 98.94]

Foldseek 3Di:
DQAAEEEFEPCLWDLNVLVQLLSLVVGYQYEQEYQDPVSSCVSQVVSDDSYYYQYADLLDLVRLLVVLVCRCVVSVLAHAEYELEDAAFQPDDPPDDPVPWDADPVRHTDDGDLVRLSRLAVSLVSNVVSRLVSLCRRCVPHVSAYEYEYEAAVLLVVNDPRTRSSSVRSVNLLVVFLVVQVPVLVRRYAGEYEHEYDADMPNDDPVCVVPPDPVFHFYSVQSSVVVVVRVVDSNDTSWYWYGTHNDIDTDDDDDDPDDVVVCCVPPCVVVVCVVPVDDDDDPPD/DQAAEEEFEPCLWDLNVLVQLLSLVVGYQYEQEYQDPVSSCVSQVVSDDSYYYQYADLLDLVRLLVSLVCRCVVSVLAHAEYELEDAAFQPDDPPDDPVPWDADPVRHTDDGDLVRLSRLAVSLVSNVVSRLVSLCRRCVPHVSAYEYEYEAAVLLVVNDPRTNSSSVSSVNLLVVFLVVQVPVLVRRYAGEYEHEYDADMPNDDPVCVVPPDPQFHFYSVQSSVVVVVRVVDSNDTSWYWYGTHNDIDTDDDDDDPDDVVVCCVPPCVVVVCVVPVDDDDDPPD